Protein AF-0000000083132897 (afdb_homodimer)

Secondary structure (DSSP, 8-state):
-GGGGGGHHHHHHHHHHHHHHHHHTTT-HHHHHHHHHHHHHHHHHHTHHHHHHHHHHHHTS-HHHHHHHHHTHHHIIIIIIIIIHHHHHHHHHSS--HHHHHHHHHH-HHHHHHHHHHHHHHHHHHHHHHHHHHHHHHHT-TT----SSHHHHS-HHHHHHHTSTTHHHHHHHHHHHHHHHHH--HHHHHHHHHHHHHHHHHHHHHHHH-S-TTSHHHHHHHHHHHHHHHHHHHHHHHHHHHHHHHTT-S-HHHHHHHHHHHHHHHHHHHHHHHHTTHHHH-TTHHHHHHHHHHHHHHHHHHHTTS---HHHHHHHHHHHHHHHHHHHHHHHHHH-/-GGGGGGHHHHHHHHHHHHHHHHHTTT-HHHHHHHHHHHHHHHHHHTHHHHHHHHHHHHTS-HHHHHHHHHTHHHIIIIIIIIIHHHHHHHHHSS--HHHHHHHHHH-HHHHHHHHHHHHHHHHHHHHHHHHHHHHHHHT-TT----SSHHHHS-HHHHHHHTSTTHHHHHHHHHHHHHHHHH--HHHHHHHHHHHHHHHHHHHHHHHH-S-TTSHHHHHHHHHHHHHHHHHHHHHHHHHHHHHHHTT-S-HHHHHHHHHHHHHHHHHHHHHHHHTTHHHH-TTHHHHHHHHHHHHHHHHHHHTTS---HHHHHHHHHHHHHHHHHHHHHHHHHH-

Radius of gyration: 29.56 Å; Cα contacts (8 Å, |Δi|>4): 911; chains: 2; bounding box: 57×88×68 Å

Nearest PDB structures (foldseek):
  7z6n-assembly1_B  TM=1.641E-01  e=1.549E-01  Bordetella bronchiseptica
  5xas-assembly1_A  TM=1.429E-01  e=2.697E+00  Klebsiella pneumoniae
  5xat-assembly2_C  TM=1.538E-01  e=3.774E+00  Klebsiella pneumoniae
  7z6n-assembly1_B  TM=1.593E-01  e=1.208E-01  Bordetella bronchiseptica
  5xas-assembly1_A  TM=1.429E-01  e=1.776E+00  Klebsiella pneumoniae

Solvent-accessible surface area (backbone atoms only — not comparable to full-atom values): 33035 Å² total; per-residue (Å²): 118,84,70,49,67,55,41,48,67,32,51,51,46,38,54,54,37,41,52,50,24,33,62,69,27,67,90,43,25,68,59,32,31,52,50,23,52,52,37,16,51,49,30,37,48,56,36,45,41,52,21,54,48,50,19,61,60,47,62,78,44,57,70,69,55,53,51,42,46,56,68,53,38,43,55,39,48,42,48,37,37,60,44,46,44,54,39,50,50,26,24,73,67,39,95,42,49,58,66,54,44,51,46,26,44,74,73,34,31,67,61,31,52,51,44,47,60,70,19,37,43,32,52,22,27,17,28,17,32,33,34,37,46,55,23,35,50,59,71,37,40,74,82,58,82,76,67,84,52,44,79,72,59,61,30,68,65,43,49,54,42,31,68,31,78,55,45,48,55,47,53,50,49,51,52,49,46,52,50,32,65,75,62,65,33,35,61,36,42,47,26,26,49,48,17,44,46,50,52,51,51,52,51,38,51,43,59,70,29,61,47,76,67,78,42,75,64,28,51,51,47,42,40,52,50,52,48,52,50,50,51,52,53,47,31,41,60,41,50,58,48,51,59,52,38,52,77,76,43,62,49,54,66,47,45,48,40,8,40,34,36,10,50,39,43,31,48,29,47,16,50,47,38,40,76,65,42,44,62,78,72,22,73,30,35,61,55,18,26,41,51,30,38,38,50,49,19,51,49,30,56,46,48,60,78,38,91,66,64,62,66,55,56,22,47,54,27,45,47,37,33,50,52,19,44,50,52,26,50,50,50,52,55,71,71,103,118,83,70,49,65,57,42,48,66,32,49,50,46,37,52,54,36,43,54,50,24,32,61,69,27,66,92,43,25,67,59,32,31,51,51,22,53,50,35,16,52,48,30,36,47,56,35,44,41,52,20,53,49,50,19,61,61,47,61,78,42,59,68,69,54,54,51,42,47,55,68,52,37,44,56,40,48,41,49,38,36,60,43,47,45,53,39,51,50,25,24,71,66,40,96,42,49,57,68,54,45,52,45,26,44,76,75,33,34,68,60,30,53,51,44,47,60,70,20,38,44,32,53,21,27,18,28,18,33,33,32,38,46,56,25,36,50,59,70,36,40,72,82,58,83,76,67,84,55,44,77,72,60,60,30,68,66,43,49,55,41,32,68,32,78,55,46,52,54,47,53,50,50,50,52,49,46,52,49,32,66,74,62,63,32,36,62,36,43,48,26,24,50,50,17,44,46,50,52,49,50,52,52,37,52,43,60,70,30,59,48,76,68,79,41,75,65,28,50,50,48,41,40,50,48,51,49,53,50,49,51,52,52,49,29,41,60,39,50,60,47,52,59,53,38,52,78,77,40,60,49,52,67,46,46,48,39,9,40,34,36,10,50,40,42,32,49,30,49,17,49,46,39,40,76,65,42,42,61,78,72,22,71,29,35,63,53,19,26,39,50,29,38,36,50,48,18,51,48,30,57,45,46,60,80,40,91,66,63,61,65,56,58,23,50,53,27,45,47,37,35,50,52,19,44,49,53,26,50,52,50,52,56,72,71,100

InterPro domains:
  IPR007427 Protein of unknown function DUF475 [PF04332] (48-333)

Organism: Piscirickettsia salmonis (NCBI:txid1238)

Sequence (672 aa):
MANLKYFYGSLLVTIAGLIAAFFVGHEHPLTAVYITAVLALLEISLSFDNAVINARVLADMPMFWRKLFIYIGLPIAVFGMRLIFPILLVDMTTQLSFIDVFHLATSDPHAYHEALLQGMPMISAFGGAFLLKVFLGFFFDKEKDVHWVPFLEANRAIKAASNLPGVSLLLSLLAGMLLIYYTKDWHVAFAYLSGIILHELLSVMGLLFNQPASSGQTLVRNGLISFIYLEFLDASFSFDGVIGAFAISTNIFIIMIGLGIGAMFVRSLTIFLVEKKTLSSFPYLEHGAHYAIGFLACVMFIKMFHHVPEAITGTVGIGLIIIACLHSYIERRIKSMANLKYFYGSLLVTIAGLIAAFFVGHEHPLTAVYITAVLALLEISLSFDNAVINARVLADMPMFWRKLFIYIGLPIAVFGMRLIFPILLVDMTTQLSFIDVFHLATSDPHAYHEALLQGMPMISAFGGAFLLKVFLGFFFDKEKDVHWVPFLEANRAIKAASNLPGVSLLLSLLAGMLLIYYTKDWHVAFAYLSGIILHELLSVMGLLFNQPASSGQTLVRNGLISFIYLEFLDASFSFDGVIGAFAISTNIFIIMIGLGIGAMFVRSLTIFLVEKKTLSSFPYLEHGAHYAIGFLACVMFIKMFHHVPEAITGTVGIGLIIIACLHSYIERRIKS

Structure (mmCIF, N/CA/C/O backbone):
data_AF-0000000083132897-model_v1
#
loop_
_entity.id
_entity.type
_entity.pdbx_description
1 polymer 'Integral membrane protein, YkoY family'
#
loop_
_atom_site.group_PDB
_atom_site.id
_atom_site.type_symbol
_atom_site.label_atom_id
_atom_site.label_alt_id
_atom_site.label_comp_id
_atom_site.label_asym_id
_atom_site.label_entity_id
_atom_site.label_seq_id
_atom_site.pdbx_PDB_ins_code
_atom_site.Cartn_x
_atom_site.Cartn_y
_atom_site.Cartn_z
_atom_site.occupancy
_atom_site.B_iso_or_equiv
_atom_site.auth_seq_id
_atom_site.auth_comp_id
_atom_site.auth_asym_id
_atom_site.auth_atom_id
_atom_site.pdbx_PDB_model_num
ATOM 1 N N . MET A 1 1 ? 16.406 -38.844 -26 1 49.12 1 MET A N 1
ATOM 2 C CA . MET A 1 1 ? 16.172 -39.812 -24.938 1 49.12 1 MET A CA 1
ATOM 3 C C . MET A 1 1 ? 16.719 -39.312 -23.609 1 49.12 1 MET A C 1
ATOM 5 O O . MET A 1 1 ? 16.109 -39.531 -22.562 1 49.12 1 MET A O 1
ATOM 9 N N . ALA A 1 2 ? 17.844 -38.469 -23.688 1 59.19 2 ALA A N 1
ATOM 10 C CA . ALA A 1 2 ? 18.562 -38 -22.5 1 59.19 2 ALA A CA 1
ATOM 11 C C . ALA A 1 2 ? 17.75 -36.969 -21.719 1 59.19 2 ALA A C 1
ATOM 13 O O . ALA A 1 2 ? 17.766 -36.969 -20.484 1 59.19 2 ALA A O 1
ATOM 14 N N . ASN A 1 3 ? 16.797 -36.438 -22.422 1 70.81 3 ASN A N 1
ATOM 15 C CA . ASN A 1 3 ? 16.016 -35.375 -21.75 1 70.81 3 ASN A CA 1
ATOM 16 C C . ASN A 1 3 ? 14.766 -35.969 -21.078 1 70.81 3 ASN A C 1
ATOM 18 O O . ASN A 1 3 ? 14.164 -35.312 -20.234 1 70.81 3 ASN A O 1
ATOM 22 N N . LEU A 1 4 ? 14.508 -37.125 -21.328 1 74.94 4 LEU A N 1
ATOM 23 C CA . LEU A 1 4 ? 13.305 -37.75 -20.797 1 74.94 4 LEU A CA 1
ATOM 24 C C . LEU A 1 4 ? 13.461 -38.062 -19.312 1 74.94 4 LEU A C 1
ATOM 26 O O . LEU A 1 4 ? 12.469 -38.25 -18.609 1 74.94 4 LEU A O 1
ATOM 30 N N . LYS A 1 5 ? 14.562 -38.156 -18.938 1 76.62 5 LYS A N 1
ATOM 31 C CA . LYS A 1 5 ? 14.836 -38.469 -17.547 1 76.62 5 LYS A CA 1
ATOM 32 C C . LYS A 1 5 ? 14.203 -37.469 -16.594 1 76.62 5 LYS A C 1
ATOM 34 O O . LYS A 1 5 ? 13.797 -37.812 -15.492 1 76.62 5 LYS A O 1
ATOM 39 N N . TYR A 1 6 ? 14.102 -36.312 -17.156 1 79.44 6 TYR A N 1
ATOM 40 C CA . TYR A 1 6 ? 13.555 -35.219 -16.328 1 79.44 6 TYR A CA 1
ATOM 41 C C . TYR A 1 6 ? 12.047 -35.375 -16.172 1 79.44 6 TYR A C 1
ATOM 43 O O . TYR A 1 6 ? 11.453 -34.781 -15.266 1 79.44 6 TYR A O 1
ATOM 51 N N . PHE A 1 7 ? 11.438 -36.25 -16.938 1 87.5 7 PHE A N 1
ATOM 52 C CA . PHE A 1 7 ? 9.977 -36.312 -16.969 1 87.5 7 PHE A CA 1
ATOM 53 C C . PHE A 1 7 ? 9.484 -37.656 -16.484 1 87.5 7 PHE A C 1
ATOM 55 O O . PHE A 1 7 ? 8.289 -37.969 -16.562 1 87.5 7 PHE A O 1
ATOM 62 N N . TYR A 1 8 ? 10.367 -38.469 -15.984 1 86.81 8 TYR A N 1
ATOM 63 C CA . TYR A 1 8 ? 9.977 -39.781 -15.469 1 86.81 8 TYR A CA 1
ATOM 64 C C . TYR A 1 8 ? 9 -39.625 -14.305 1 86.81 8 TYR A C 1
ATOM 66 O O . TYR A 1 8 ? 8 -40.344 -14.234 1 86.81 8 TYR A O 1
ATOM 74 N N . GLY A 1 9 ? 9.305 -38.75 -13.398 1 84.69 9 GLY A N 1
ATOM 75 C CA . GLY A 1 9 ? 8.391 -38.5 -12.297 1 84.69 9 GLY A CA 1
ATOM 76 C C . GLY A 1 9 ? 7.02 -38.031 -12.75 1 84.69 9 GLY A C 1
ATOM 77 O O . GLY A 1 9 ? 6 -38.469 -12.211 1 84.69 9 GLY A O 1
ATOM 78 N N . SER A 1 10 ? 7.023 -37.219 -13.719 1 89.75 10 SER A N 1
ATOM 79 C CA . SER A 1 10 ? 5.766 -36.688 -14.25 1 89.75 10 SER A CA 1
ATOM 80 C C . SER A 1 10 ? 4.949 -37.812 -14.906 1 89.75 10 SER A C 1
ATOM 82 O O . SER A 1 10 ? 3.725 -37.844 -14.781 1 89.75 10 SER A O 1
ATOM 84 N N . LEU A 1 11 ? 5.648 -38.688 -15.578 1 91.69 11 LEU A N 1
ATOM 85 C CA . LEU A 1 11 ? 4.961 -39.781 -16.234 1 91.69 11 LEU A CA 1
ATOM 86 C C . LEU A 1 11 ? 4.375 -40.75 -15.195 1 91.69 11 LEU A C 1
ATOM 88 O O . LEU A 1 11 ? 3.264 -41.25 -15.367 1 91.69 11 LEU A O 1
ATOM 92 N N . LEU A 1 12 ? 5.105 -40.969 -14.18 1 90.81 12 LEU A N 1
ATOM 93 C CA . LEU A 1 12 ? 4.625 -41.812 -13.109 1 90.81 12 LEU A CA 1
ATOM 94 C C . LEU A 1 12 ? 3.385 -41.219 -12.445 1 90.81 12 LEU A C 1
ATOM 96 O O . LEU A 1 12 ? 2.412 -41.938 -12.188 1 90.81 12 LEU A O 1
ATOM 100 N N . VAL A 1 13 ? 3.438 -39.969 -12.172 1 90.12 13 VAL A N 1
ATOM 101 C CA . VAL A 1 13 ? 2.309 -39.281 -11.555 1 90.12 13 VAL A CA 1
ATOM 102 C C . VAL A 1 13 ? 1.113 -39.281 -12.5 1 90.12 13 VAL A C 1
ATOM 104 O O . VAL A 1 13 ? -0.035 -39.375 -12.062 1 90.12 13 VAL A O 1
ATOM 107 N N . THR A 1 14 ? 1.396 -39.156 -13.758 1 92.88 14 THR A N 1
ATOM 108 C CA . THR A 1 14 ? 0.329 -39.188 -14.75 1 92.88 14 THR A CA 1
ATOM 109 C C . THR A 1 14 ? -0.367 -40.562 -14.742 1 92.88 14 THR A C 1
ATOM 111 O O . THR A 1 14 ? -1.597 -40.625 -14.703 1 92.88 14 THR A O 1
ATOM 114 N N . ILE A 1 15 ? 0.432 -41.625 -14.766 1 94.38 15 ILE A N 1
ATOM 115 C CA . ILE A 1 15 ? -0.126 -42.969 -14.773 1 94.38 15 ILE A CA 1
ATOM 116 C C . ILE A 1 15 ? -0.929 -43.188 -13.5 1 94.38 15 ILE A C 1
ATOM 118 O O . ILE A 1 15 ? -2.068 -43.656 -13.555 1 94.38 15 ILE A O 1
ATOM 122 N N . ALA A 1 16 ? -0.389 -42.906 -12.383 1 94.19 16 ALA A N 1
ATOM 123 C CA . ALA A 1 16 ? -1.08 -43.062 -11.102 1 94.19 16 ALA A CA 1
ATOM 124 C C . ALA A 1 16 ? -2.354 -42.219 -11.062 1 94.19 16 ALA A C 1
ATOM 126 O O . ALA A 1 16 ? -3.387 -42.688 -10.562 1 94.19 16 ALA A O 1
ATOM 127 N N . GLY A 1 17 ? -2.24 -41 -11.539 1 94.62 17 GLY A N 1
ATOM 128 C CA . GLY A 1 17 ? -3.387 -40.125 -11.547 1 94.62 17 GLY A CA 1
ATOM 129 C C . GLY A 1 17 ? -4.512 -40.594 -12.445 1 94.62 17 GLY A C 1
ATOM 130 O O . GLY A 1 17 ? -5.684 -40.531 -12.07 1 94.62 17 GLY A O 1
ATOM 131 N N . LEU A 1 18 ? -4.172 -41.094 -13.609 1 94.62 18 LEU A N 1
ATOM 132 C CA . LEU A 1 18 ? -5.188 -41.562 -14.531 1 94.62 18 LEU A CA 1
ATOM 133 C C . LEU A 1 18 ? -5.863 -42.812 -13.984 1 94.62 18 LEU A C 1
ATOM 135 O O . LEU A 1 18 ? -7.066 -43.031 -14.18 1 94.62 18 LEU A O 1
ATOM 139 N N . ILE A 1 19 ? -5.078 -43.656 -13.32 1 94.94 19 ILE A N 1
ATOM 140 C CA . ILE A 1 19 ? -5.652 -44.812 -12.664 1 94.94 19 ILE A CA 1
ATOM 141 C C . ILE A 1 19 ? -6.609 -44.375 -11.562 1 94.94 19 ILE A C 1
ATOM 143 O O . ILE A 1 19 ? -7.711 -44.906 -11.438 1 94.94 19 ILE A O 1
ATOM 147 N N . ALA A 1 20 ? -6.219 -43.469 -10.789 1 94.56 20 ALA A N 1
ATOM 148 C CA . ALA A 1 20 ? -7.074 -42.938 -9.734 1 94.56 20 ALA A CA 1
ATOM 149 C C . ALA A 1 20 ? -8.352 -42.344 -10.312 1 94.56 20 ALA A C 1
ATOM 151 O O . ALA A 1 20 ? -9.438 -42.5 -9.75 1 94.56 20 ALA A O 1
ATOM 152 N N . ALA A 1 21 ? -8.188 -41.594 -11.406 1 94.38 21 ALA A N 1
ATOM 153 C CA . ALA A 1 21 ? -9.344 -40.969 -12.062 1 94.38 21 ALA A CA 1
ATOM 154 C C . ALA A 1 21 ? -10.328 -42.031 -12.539 1 94.38 21 ALA A C 1
ATOM 156 O O . ALA A 1 21 ? -11.547 -41.812 -12.484 1 94.38 21 ALA A O 1
ATOM 157 N N . PHE A 1 22 ? -9.758 -43.125 -13.016 1 93.75 22 PHE A N 1
ATOM 158 C CA . PHE A 1 22 ? -10.586 -44.25 -13.469 1 93.75 22 PHE A CA 1
ATOM 159 C C . PHE A 1 22 ? -11.469 -44.75 -12.336 1 93.75 22 PHE A C 1
ATOM 161 O O . PHE A 1 22 ? -12.648 -45.031 -12.547 1 93.75 22 PHE A O 1
ATOM 168 N N . PHE A 1 23 ? -11.016 -44.781 -11.141 1 93.25 23 PHE A N 1
ATOM 169 C CA . PHE A 1 23 ? -11.758 -45.281 -10 1 93.25 23 PHE A CA 1
ATOM 170 C C . PHE A 1 23 ? -12.688 -44.219 -9.43 1 93.25 23 PHE A C 1
ATOM 172 O O . PHE A 1 23 ? -13.781 -44.531 -8.945 1 93.25 23 PHE A O 1
ATOM 179 N N . VAL A 1 24 ? -12.328 -43 -9.508 1 89.94 24 VAL A N 1
ATOM 180 C CA . VAL A 1 24 ? -13.141 -41.906 -8.992 1 89.94 24 VAL A CA 1
ATOM 181 C C . VAL A 1 24 ? -14.367 -41.688 -9.883 1 89.94 24 VAL A C 1
ATOM 183 O O . VAL A 1 24 ? -15.43 -41.312 -9.398 1 89.94 24 VAL A O 1
ATOM 186 N N . GLY A 1 25 ? -14.188 -41.906 -11.172 1 88.19 25 GLY A N 1
ATOM 187 C CA . GLY A 1 25 ? -15.273 -41.719 -12.117 1 88.19 25 GLY A CA 1
ATOM 188 C C . GLY A 1 25 ? -16.391 -42.719 -11.969 1 88.19 25 GLY A C 1
ATOM 189 O O . GLY A 1 25 ? -17.453 -42.562 -12.578 1 88.19 25 GLY A O 1
ATOM 190 N N . HIS A 1 26 ? -16.391 -43.625 -11.07 1 82.56 26 HIS A N 1
ATOM 191 C CA . HIS A 1 26 ? -17.344 -44.688 -10.727 1 82.56 26 HIS A CA 1
ATOM 192 C C . HIS A 1 26 ? -18.203 -45.062 -11.93 1 82.56 26 HIS A C 1
ATOM 194 O O . HIS A 1 26 ? -18 -46.094 -12.547 1 82.56 26 HIS A O 1
ATOM 200 N N . GLU A 1 27 ? -19.219 -44.219 -12.32 1 82.19 27 GLU A N 1
ATOM 201 C CA . GLU A 1 27 ? -20.219 -44.531 -13.352 1 82.19 27 GLU A CA 1
ATOM 202 C C . GLU A 1 27 ? -19.625 -44.344 -14.742 1 82.19 27 GLU A C 1
ATOM 204 O O . GLU A 1 27 ? -19.984 -45.062 -15.672 1 82.19 27 GLU A O 1
ATOM 209 N N . HIS A 1 28 ? -18.734 -43.469 -14.906 1 90.19 28 HIS A N 1
ATOM 210 C CA . HIS A 1 28 ? -18.141 -43.156 -16.203 1 90.19 28 HIS A CA 1
ATOM 211 C C . HIS A 1 28 ? -16.625 -43.062 -16.109 1 90.19 28 HIS A C 1
ATOM 213 O O . HIS A 1 28 ? -16.062 -41.969 -16.312 1 90.19 28 HIS A O 1
ATOM 219 N N . PRO A 1 29 ? -15.898 -44.188 -15.914 1 91.06 29 PRO A N 1
ATOM 220 C CA . PRO A 1 29 ? -14.453 -44.156 -15.648 1 91.06 29 PRO A CA 1
ATOM 221 C C . PRO A 1 29 ? -13.648 -43.625 -16.844 1 91.06 29 PRO A C 1
ATOM 223 O O . PRO A 1 29 ? -12.695 -42.875 -16.656 1 91.06 29 PRO A O 1
ATOM 226 N N . LEU A 1 30 ? -14.031 -44.031 -18.047 1 92.31 30 LEU A N 1
ATOM 227 C CA . LEU A 1 30 ? -13.281 -43.625 -19.219 1 92.31 30 LEU A CA 1
ATOM 228 C C . LEU A 1 30 ? -13.438 -42.125 -19.453 1 92.31 30 LEU A C 1
ATOM 230 O O . LEU A 1 30 ? -12.5 -41.438 -19.891 1 92.31 30 LEU A O 1
ATOM 234 N N . THR A 1 31 ? -14.656 -41.656 -19.234 1 91.31 31 THR A N 1
ATOM 235 C CA . THR A 1 31 ? -14.891 -40.219 -19.344 1 91.31 31 THR A CA 1
ATOM 236 C C . THR A 1 31 ? -14.062 -39.469 -18.328 1 91.31 31 THR A C 1
ATOM 238 O O . THR A 1 31 ? -13.508 -38.406 -18.641 1 91.31 31 THR A O 1
ATOM 241 N N . ALA A 1 32 ? -14.008 -39.969 -17.125 1 92.94 32 ALA A N 1
ATOM 242 C CA . ALA A 1 32 ? -13.211 -39.312 -16.078 1 92.94 32 ALA A CA 1
ATOM 243 C C . ALA A 1 32 ? -11.742 -39.25 -16.453 1 92.94 32 ALA A C 1
ATOM 245 O O . ALA A 1 32 ? -11.07 -38.25 -16.219 1 92.94 32 ALA A O 1
ATOM 246 N N . VAL A 1 33 ? -11.289 -40.312 -17.062 1 94.5 33 VAL A N 1
ATOM 247 C CA . VAL A 1 33 ? -9.898 -40.375 -17.5 1 94.5 33 VAL A CA 1
ATOM 248 C C . VAL A 1 33 ? -9.648 -39.344 -18.578 1 94.5 33 VAL A C 1
ATOM 250 O O . VAL A 1 33 ? -8.633 -38.656 -18.562 1 94.5 33 VAL A O 1
ATOM 253 N N . TYR A 1 34 ? -10.555 -39.312 -19.5 1 93.06 34 TYR A N 1
ATOM 254 C CA . TYR A 1 34 ? -10.445 -38.344 -20.578 1 93.06 34 TYR A CA 1
ATOM 255 C C . TYR A 1 34 ? -10.438 -36.906 -20.031 1 93.06 34 TYR A C 1
ATOM 257 O O . TYR A 1 34 ? -9.594 -36.094 -20.406 1 93.06 34 TYR A O 1
ATOM 265 N N . ILE A 1 35 ? -11.352 -36.562 -19.172 1 91.94 35 ILE A N 1
ATOM 266 C CA . ILE A 1 35 ? -11.469 -35.25 -18.594 1 91.94 35 ILE A CA 1
ATOM 267 C C . ILE A 1 35 ? -10.195 -34.906 -17.812 1 91.94 35 ILE A C 1
ATOM 269 O O . ILE A 1 35 ? -9.695 -33.781 -17.891 1 91.94 35 ILE A O 1
ATOM 273 N N . THR A 1 36 ? -9.719 -35.812 -17.094 1 94.06 36 THR A N 1
ATOM 274 C CA . THR A 1 36 ? -8.484 -35.625 -16.328 1 94.06 36 THR A CA 1
ATOM 275 C C . THR A 1 36 ? -7.328 -35.281 -17.25 1 94.06 36 THR A C 1
ATOM 277 O O . THR A 1 36 ? -6.535 -34.406 -16.953 1 94.06 36 THR A O 1
ATOM 280 N N . ALA A 1 37 ? -7.227 -36 -18.344 1 93.19 37 ALA A N 1
ATOM 281 C CA . ALA A 1 37 ? -6.176 -35.719 -19.312 1 93.19 37 ALA A CA 1
ATOM 282 C C . ALA A 1 37 ? -6.312 -34.312 -19.875 1 93.19 37 ALA A C 1
ATOM 284 O O . ALA A 1 37 ? -5.312 -33.594 -20.062 1 93.19 37 ALA A O 1
ATOM 285 N N . VAL A 1 38 ? -7.496 -33.969 -20.125 1 91.25 38 VAL A N 1
ATOM 286 C CA . VAL A 1 38 ? -7.766 -32.625 -20.656 1 91.25 38 VAL A CA 1
ATOM 287 C C . VAL A 1 38 ? -7.363 -31.562 -19.625 1 91.25 38 VAL A C 1
ATOM 289 O O . VAL A 1 38 ? -6.75 -30.547 -19.969 1 91.25 38 VAL A O 1
ATOM 292 N N . LEU A 1 39 ? -7.691 -31.797 -18.422 1 91.56 39 LEU A N 1
ATOM 293 C CA . LEU A 1 39 ? -7.367 -30.875 -17.344 1 91.56 39 LEU A CA 1
ATOM 294 C C . LEU A 1 39 ? -5.859 -30.75 -17.172 1 91.56 39 LEU A C 1
ATOM 296 O O . LEU A 1 39 ? -5.344 -29.672 -16.906 1 91.56 39 LEU A O 1
ATOM 300 N N . ALA A 1 40 ? -5.18 -31.828 -17.297 1 93.06 40 ALA A N 1
ATOM 301 C CA . ALA A 1 40 ? -3.721 -31.812 -17.203 1 93.06 40 ALA A CA 1
ATOM 302 C C . ALA A 1 40 ? -3.113 -30.953 -18.312 1 93.06 40 ALA A C 1
ATOM 304 O O . ALA A 1 40 ? -2.225 -30.141 -18.047 1 93.06 40 ALA A O 1
ATOM 305 N N . LEU A 1 41 ? -3.621 -31.125 -19.453 1 90.25 41 LEU A N 1
ATOM 306 C CA . LEU A 1 41 ? -3.137 -30.344 -20.594 1 90.25 41 LEU A CA 1
ATOM 307 C C . LEU A 1 41 ? -3.451 -28.859 -20.422 1 90.25 41 LEU A C 1
ATOM 309 O O . LEU A 1 41 ? -2.643 -28 -20.766 1 90.25 41 LEU A O 1
ATOM 313 N N . LEU A 1 42 ? -4.578 -28.641 -19.922 1 86.94 42 LEU A N 1
ATOM 314 C CA . LEU A 1 42 ? -4.973 -27.266 -19.641 1 86.94 42 LEU A CA 1
ATOM 315 C C . LEU A 1 42 ? -4 -26.609 -18.656 1 86.94 42 LEU A C 1
ATOM 317 O O . LEU A 1 42 ? -3.541 -25.5 -18.891 1 86.94 42 LEU A O 1
ATOM 321 N N . GLU A 1 43 ? -3.695 -27.297 -17.641 1 89.25 43 GLU A N 1
ATOM 322 C CA . GLU A 1 43 ? -2.787 -26.781 -16.609 1 89.25 43 GLU A CA 1
ATOM 323 C C . GLU A 1 43 ? -1.396 -26.531 -17.188 1 89.25 43 GLU A C 1
ATOM 325 O O . GLU A 1 43 ? -0.763 -25.516 -16.875 1 89.25 43 GLU A O 1
ATOM 330 N N . ILE A 1 44 ? -0.94 -27.469 -17.938 1 88.12 44 ILE A N 1
ATOM 331 C CA . ILE A 1 44 ? 0.375 -27.328 -18.562 1 88.12 44 ILE A CA 1
ATOM 332 C C . ILE A 1 44 ? 0.398 -26.094 -19.453 1 88.12 44 ILE A C 1
ATOM 334 O O . ILE A 1 44 ? 1.362 -25.328 -19.422 1 88.12 44 ILE A O 1
ATOM 338 N N . SER A 1 45 ? -0.637 -25.922 -20.141 1 83.94 45 SER A N 1
ATOM 339 C CA . SER A 1 45 ? -0.728 -24.797 -21.062 1 83.94 45 SER A CA 1
ATOM 340 C C . SER A 1 45 ? -0.798 -23.484 -20.312 1 83.94 45 SER A C 1
ATOM 342 O O . SER A 1 45 ? -0.124 -22.516 -20.688 1 83.94 45 SER A O 1
ATOM 344 N N . LEU A 1 46 ? -1.534 -23.453 -19.266 1 81.94 46 LEU A N 1
ATOM 345 C CA . LEU A 1 46 ? -1.771 -22.203 -18.516 1 81.94 46 LEU A CA 1
ATOM 346 C C . LEU A 1 46 ? -0.581 -21.875 -17.625 1 81.94 46 LEU A C 1
ATOM 348 O O . LEU A 1 46 ? -0.359 -20.703 -17.297 1 81.94 46 LEU A O 1
ATOM 352 N N . SER A 1 47 ? 0.158 -22.859 -17.266 1 86.5 47 SER A N 1
ATOM 353 C CA . SER A 1 47 ? 1.215 -22.641 -16.297 1 86.5 47 SER A CA 1
ATOM 354 C C . SER A 1 47 ? 2.594 -22.703 -16.938 1 86.5 47 SER A C 1
ATOM 356 O O . SER A 1 47 ? 3.6 -22.891 -16.25 1 86.5 47 SER A O 1
ATOM 358 N N . PHE A 1 48 ? 2.646 -22.625 -18.219 1 82.75 48 PHE A N 1
ATOM 359 C CA . PHE A 1 48 ? 3.932 -22.672 -18.906 1 82.75 48 PHE A CA 1
ATOM 360 C C . PHE A 1 48 ? 4.812 -21.5 -18.5 1 82.75 48 PHE A C 1
ATOM 362 O O . PHE A 1 48 ? 6.008 -21.672 -18.25 1 82.75 48 PHE A O 1
ATOM 369 N N . ASP A 1 49 ? 4.203 -20.391 -18.453 1 82.88 49 ASP A N 1
ATOM 370 C CA . ASP A 1 49 ? 4.93 -19.172 -18.078 1 82.88 49 ASP A CA 1
ATOM 371 C C . ASP A 1 49 ? 5.414 -19.266 -16.625 1 82.88 49 ASP A C 1
ATOM 373 O O . ASP A 1 49 ? 6.488 -18.766 -16.297 1 82.88 49 ASP A O 1
ATOM 377 N N . ASN A 1 50 ? 4.664 -19.984 -15.867 1 87.25 50 ASN A N 1
ATOM 378 C CA . ASN A 1 50 ? 5.074 -20.219 -14.484 1 87.25 50 ASN A CA 1
ATOM 379 C C . ASN A 1 50 ? 6.379 -21.016 -14.414 1 87.25 50 ASN A C 1
ATOM 381 O O . ASN A 1 50 ? 7.223 -20.75 -13.555 1 87.25 50 ASN A O 1
ATOM 385 N N . ALA A 1 51 ? 6.504 -21.875 -15.305 1 87 51 ALA A N 1
ATOM 386 C CA . ALA A 1 51 ? 7.695 -22.719 -15.32 1 87 51 ALA A CA 1
ATOM 387 C C . ALA A 1 51 ? 8.953 -21.891 -15.562 1 87 51 ALA A C 1
ATOM 389 O O . ALA A 1 51 ? 9.984 -22.109 -14.93 1 87 51 ALA A O 1
ATOM 390 N N . VAL A 1 52 ? 8.828 -20.984 -16.375 1 86.06 52 VAL A N 1
ATOM 391 C CA . VAL A 1 52 ? 9.977 -20.172 -16.75 1 86.06 52 VAL A CA 1
ATOM 392 C C . VAL A 1 52 ? 10.367 -19.266 -15.594 1 86.06 52 VAL A C 1
ATOM 394 O O . VAL A 1 52 ? 11.547 -19.156 -15.25 1 86.06 52 VAL A O 1
ATOM 397 N N . ILE A 1 53 ? 9.43 -18.734 -15.016 1 86.12 53 ILE A N 1
ATOM 398 C CA . ILE A 1 53 ? 9.695 -17.828 -13.898 1 86.12 53 ILE A CA 1
ATOM 399 C C . ILE A 1 53 ? 10.234 -18.625 -12.711 1 86.12 53 ILE A C 1
ATOM 401 O O . ILE A 1 53 ? 11.156 -18.172 -12.031 1 86.12 53 ILE A O 1
ATOM 405 N N . ASN A 1 54 ? 9.586 -19.719 -12.477 1 88.81 54 ASN A N 1
ATOM 406 C CA . ASN A 1 54 ? 10.094 -20.594 -11.414 1 88.81 54 ASN A CA 1
ATOM 407 C C . ASN A 1 54 ? 11.555 -20.969 -11.656 1 88.81 54 ASN A C 1
ATOM 409 O O . ASN A 1 54 ? 12.352 -21 -10.719 1 88.81 54 ASN A O 1
ATOM 413 N N . ALA A 1 55 ? 11.859 -21.203 -12.859 1 88.5 55 ALA A N 1
ATOM 414 C CA . ALA A 1 55 ? 13.219 -21.594 -13.211 1 88.5 55 ALA A CA 1
ATOM 415 C C . ALA A 1 55 ? 14.211 -20.484 -12.906 1 88.5 55 ALA A C 1
ATOM 417 O O . ALA A 1 55 ? 15.312 -20.75 -12.422 1 88.5 55 ALA A O 1
ATOM 418 N N . ARG A 1 56 ? 13.82 -19.359 -13.156 1 85.75 56 ARG A N 1
ATOM 419 C CA . ARG A 1 56 ? 14.688 -18.219 -12.898 1 85.75 56 ARG A CA 1
ATOM 420 C C . ARG A 1 56 ? 15 -18.094 -11.414 1 85.75 56 ARG A C 1
ATOM 422 O O . ARG A 1 56 ? 16.141 -17.859 -11.031 1 85.75 56 ARG A O 1
ATOM 429 N N . VAL A 1 57 ? 14.008 -18.25 -10.641 1 85.06 57 VAL A N 1
ATOM 430 C CA . VAL A 1 57 ? 14.18 -18.125 -9.195 1 85.06 57 VAL A CA 1
ATOM 431 C C . VAL A 1 57 ? 14.984 -19.312 -8.672 1 85.06 57 VAL A C 1
ATOM 433 O O . VAL A 1 57 ? 15.883 -19.141 -7.852 1 85.06 57 VAL A O 1
ATOM 436 N N . LEU A 1 58 ? 14.781 -20.453 -9.234 1 87 58 LEU A N 1
ATOM 437 C CA . LEU A 1 58 ? 15.414 -21.688 -8.773 1 87 58 LEU A CA 1
ATOM 438 C C . LEU A 1 58 ? 16.875 -21.719 -9.188 1 87 58 LEU A C 1
ATOM 440 O O . LEU A 1 58 ? 17.688 -22.375 -8.531 1 87 58 LEU A O 1
ATOM 444 N N . ALA A 1 59 ? 17.188 -21.062 -10.219 1 85.56 59 ALA A N 1
ATOM 445 C CA . ALA A 1 59 ? 18.531 -21.094 -10.75 1 85.56 59 ALA A CA 1
ATOM 446 C C . ALA A 1 59 ? 19.547 -20.578 -9.727 1 85.56 59 ALA A C 1
ATOM 448 O O . ALA A 1 59 ? 20.703 -21.031 -9.703 1 85.56 59 ALA A O 1
ATOM 449 N N . ASP A 1 60 ? 19.094 -19.75 -8.805 1 79.88 60 ASP A N 1
ATOM 450 C CA . ASP A 1 60 ? 19.984 -19.141 -7.828 1 79.88 60 ASP A CA 1
ATOM 451 C C . ASP A 1 60 ? 19.922 -19.875 -6.492 1 79.88 60 ASP A C 1
ATOM 453 O O . ASP A 1 60 ? 20.594 -19.484 -5.535 1 79.88 60 ASP A O 1
ATOM 457 N N . MET A 1 61 ? 19.219 -20.969 -6.516 1 84.44 61 MET A N 1
ATOM 458 C CA . MET A 1 61 ? 19.031 -21.672 -5.25 1 84.44 61 MET A CA 1
ATOM 459 C C . MET A 1 61 ? 19.938 -22.906 -5.188 1 84.44 61 MET A C 1
ATOM 461 O O . MET A 1 61 ? 20.219 -23.516 -6.215 1 84.44 61 MET A O 1
ATOM 465 N N . PRO A 1 62 ? 20.391 -23.188 -3.941 1 84.62 62 PRO A N 1
ATOM 466 C CA . PRO A 1 62 ? 21.141 -24.422 -3.789 1 84.62 62 PRO A CA 1
ATOM 467 C C . PRO A 1 62 ? 20.328 -25.672 -4.137 1 84.62 62 PRO A C 1
ATOM 469 O O . PRO A 1 62 ? 19.094 -25.609 -4.152 1 84.62 62 PRO A O 1
ATOM 472 N N . MET A 1 63 ? 21 -26.766 -4.391 1 82.94 63 MET A N 1
ATOM 473 C CA . MET A 1 63 ? 20.406 -28 -4.879 1 82.94 63 MET A CA 1
ATOM 474 C C . MET A 1 63 ? 19.391 -28.547 -3.889 1 82.94 63 MET A C 1
ATOM 476 O O . MET A 1 63 ? 18.375 -29.125 -4.289 1 82.94 63 MET A O 1
ATOM 480 N N . PHE A 1 64 ? 19.625 -28.328 -2.66 1 85.44 64 PHE A N 1
ATOM 481 C CA . PHE A 1 64 ? 18.688 -28.797 -1.638 1 85.44 64 PHE A CA 1
ATOM 482 C C . PHE A 1 64 ? 17.312 -28.188 -1.851 1 85.44 64 PHE A C 1
ATOM 484 O O . PHE A 1 64 ? 16.297 -28.906 -1.816 1 85.44 64 PHE A O 1
ATOM 491 N N . TRP A 1 65 ? 17.281 -26.953 -2.096 1 85.25 65 TRP A N 1
ATOM 492 C CA . TRP A 1 65 ? 16.016 -26.266 -2.248 1 85.25 65 TRP A CA 1
ATOM 493 C C . TRP A 1 65 ? 15.352 -26.609 -3.576 1 85.25 65 TRP A C 1
ATOM 495 O O . TRP A 1 65 ? 14.125 -26.609 -3.688 1 85.25 65 TRP A O 1
ATOM 505 N N . ARG A 1 66 ? 16.109 -26.969 -4.516 1 84.38 66 ARG A N 1
ATOM 506 C CA . ARG A 1 66 ? 15.57 -27.406 -5.801 1 84.38 66 ARG A CA 1
ATOM 507 C C . ARG A 1 66 ? 14.828 -28.734 -5.668 1 84.38 66 ARG A C 1
ATOM 509 O O . ARG A 1 66 ? 13.742 -28.906 -6.219 1 84.38 66 ARG A O 1
ATOM 516 N N . LYS A 1 67 ? 15.453 -29.531 -4.914 1 83.69 67 LYS A N 1
ATOM 517 C CA . LYS A 1 67 ? 14.805 -30.812 -4.648 1 83.69 67 LYS A CA 1
ATOM 518 C C . LYS A 1 67 ? 13.531 -30.625 -3.832 1 83.69 67 LYS A C 1
ATOM 520 O O . LYS A 1 67 ? 12.523 -31.281 -4.094 1 83.69 67 LYS A O 1
ATOM 525 N N . LEU A 1 68 ? 13.633 -29.797 -2.91 1 85.56 68 LEU A N 1
ATOM 526 C CA . LEU A 1 68 ? 12.469 -29.531 -2.07 1 85.56 68 LEU A CA 1
ATOM 527 C C . LEU A 1 68 ? 11.328 -28.953 -2.895 1 85.56 68 LEU A C 1
ATOM 529 O O . LEU A 1 68 ? 10.156 -29.219 -2.615 1 85.56 68 LEU A O 1
ATOM 533 N N . PHE A 1 69 ? 11.75 -28.188 -3.793 1 83.81 69 PHE A N 1
ATOM 534 C CA . PHE A 1 69 ? 10.758 -27.578 -4.68 1 83.81 69 PHE A CA 1
ATOM 535 C C . PHE A 1 69 ? 9.961 -28.656 -5.402 1 83.81 69 PHE A C 1
ATOM 537 O O . PHE A 1 69 ? 8.75 -28.516 -5.59 1 83.81 69 PHE A O 1
ATOM 544 N N . ILE A 1 70 ? 10.617 -29.688 -5.723 1 78.12 70 ILE A N 1
ATOM 545 C CA . ILE A 1 70 ? 9.938 -30.75 -6.461 1 78.12 70 ILE A CA 1
ATOM 546 C C . ILE A 1 70 ? 9.125 -31.609 -5.492 1 78.12 70 ILE A C 1
ATOM 548 O O . ILE A 1 70 ? 7.926 -31.797 -5.68 1 78.12 70 ILE A O 1
ATOM 552 N N . TYR A 1 71 ? 9.664 -32 -4.457 1 82.69 71 TYR A N 1
ATOM 553 C CA . TYR A 1 71 ? 9.07 -33.031 -3.611 1 82.69 71 TYR A CA 1
ATOM 554 C C . TYR A 1 71 ? 8.039 -32.438 -2.662 1 82.69 71 TYR A C 1
ATOM 556 O O . TYR A 1 71 ? 6.977 -33.031 -2.443 1 82.69 71 TYR A O 1
ATOM 564 N N . ILE A 1 72 ? 8.344 -31.344 -2.148 1 86.38 72 ILE A N 1
ATOM 565 C CA . ILE A 1 72 ? 7.43 -30.734 -1.192 1 86.38 72 ILE A CA 1
ATOM 566 C C . ILE A 1 72 ? 6.562 -29.688 -1.9 1 86.38 72 ILE A C 1
ATOM 568 O O . ILE A 1 72 ? 5.406 -29.484 -1.53 1 86.38 72 ILE A O 1
ATOM 572 N N . GLY A 1 73 ? 7.18 -29.094 -2.857 1 85.25 73 GLY A N 1
ATOM 573 C CA . GLY A 1 73 ? 6.457 -28.078 -3.592 1 85.25 73 GLY A CA 1
ATOM 574 C C . GLY A 1 73 ? 5.246 -28.609 -4.328 1 85.25 73 GLY A C 1
ATOM 575 O O . GLY A 1 73 ? 4.223 -27.922 -4.43 1 85.25 73 GLY A O 1
ATOM 576 N N . LEU A 1 74 ? 5.371 -29.844 -4.711 1 81.81 74 LEU A N 1
ATOM 577 C CA . LEU A 1 74 ? 4.285 -30.438 -5.492 1 81.81 74 LEU A CA 1
ATOM 578 C C . LEU A 1 74 ? 3.041 -30.625 -4.633 1 81.81 74 LEU A C 1
ATOM 580 O O . LEU A 1 74 ? 1.961 -30.141 -4.98 1 81.81 74 LEU A O 1
ATOM 584 N N . PRO A 1 75 ? 3.15 -31.297 -3.539 1 85.38 75 PRO A N 1
ATOM 585 C CA . PRO A 1 75 ? 1.954 -31.406 -2.699 1 85.38 75 PRO A CA 1
ATOM 586 C C . PRO A 1 75 ? 1.398 -30.031 -2.283 1 85.38 75 PRO A C 1
ATOM 588 O O . PRO A 1 75 ? 0.18 -29.859 -2.199 1 85.38 75 PRO A O 1
ATOM 591 N N . ILE A 1 76 ? 2.188 -29.125 -2.068 1 86.44 76 ILE A N 1
ATOM 592 C CA . ILE A 1 76 ? 1.736 -27.797 -1.677 1 86.44 76 ILE A CA 1
ATOM 593 C C . ILE A 1 76 ? 1.003 -27.141 -2.842 1 86.44 76 ILE A C 1
ATOM 595 O O . ILE A 1 76 ? -0.029 -26.484 -2.648 1 86.44 76 ILE A O 1
ATOM 599 N N . ALA A 1 77 ? 1.563 -27.359 -3.975 1 78.25 77 ALA A N 1
ATOM 600 C CA . ALA A 1 77 ? 0.94 -26.766 -5.156 1 78.25 77 ALA A CA 1
ATOM 601 C C . ALA A 1 77 ? -0.434 -27.375 -5.414 1 78.25 77 ALA A C 1
ATOM 603 O O . ALA A 1 77 ? -1.39 -26.672 -5.727 1 78.25 77 ALA A O 1
ATOM 604 N N . VAL A 1 78 ? -0.509 -28.625 -5.258 1 79.19 78 VAL A N 1
ATOM 605 C CA . VAL A 1 78 ? -1.732 -29.344 -5.609 1 79.19 78 VAL A CA 1
ATOM 606 C C . VAL A 1 78 ? -2.758 -29.188 -4.484 1 79.19 78 VAL A C 1
ATOM 608 O O . VAL A 1 78 ? -3.893 -28.781 -4.727 1 79.19 78 VAL A O 1
ATOM 611 N N . PHE A 1 79 ? -2.369 -29.438 -3.283 1 82.69 79 PHE A N 1
ATOM 612 C CA . PHE A 1 79 ? -3.32 -29.422 -2.178 1 82.69 79 PHE A CA 1
ATOM 613 C C . PHE A 1 79 ? -3.387 -28.047 -1.527 1 82.69 79 PHE A C 1
ATOM 615 O O . PHE A 1 79 ? -4.461 -27.609 -1.113 1 82.69 79 PHE A O 1
ATOM 622 N N . GLY A 1 80 ? -2.344 -27.516 -1.426 1 84.19 80 GLY A N 1
ATOM 623 C CA . GLY A 1 80 ? -2.285 -26.219 -0.765 1 84.19 80 GLY A CA 1
ATOM 624 C C . GLY A 1 80 ? -2.869 -25.094 -1.602 1 84.19 80 GLY A C 1
ATOM 625 O O . GLY A 1 80 ? -3.879 -24.484 -1.229 1 84.19 80 GLY A O 1
ATOM 626 N N . MET A 1 81 ? -2.311 -24.984 -2.729 1 81.62 81 MET A N 1
ATOM 627 C CA . MET A 1 81 ? -2.604 -23.781 -3.523 1 81.62 81 MET A CA 1
ATOM 628 C C . MET A 1 81 ? -3.861 -23.984 -4.359 1 81.62 81 MET A C 1
ATOM 630 O O . MET A 1 81 ? -4.562 -23.016 -4.676 1 81.62 81 MET A O 1
ATOM 634 N N . ARG A 1 82 ? -4.254 -25.172 -4.672 1 79.88 82 ARG A N 1
ATOM 635 C CA . ARG A 1 82 ? -5.391 -25.422 -5.551 1 79.88 82 ARG A CA 1
ATOM 636 C C . ARG A 1 82 ? -6.625 -25.828 -4.754 1 79.88 82 ARG A C 1
ATOM 638 O O . ARG A 1 82 ? -7.742 -25.797 -5.273 1 79.88 82 ARG A O 1
ATOM 645 N N . LEU A 1 83 ? -6.406 -26.203 -3.553 1 80.94 83 LEU A N 1
ATOM 646 C CA . LEU A 1 83 ? -7.547 -26.625 -2.75 1 80.94 83 LEU A CA 1
ATOM 647 C C . LEU A 1 83 ? -7.691 -25.766 -1.503 1 80.94 83 LEU A C 1
ATOM 649 O O . LEU A 1 83 ? -8.664 -25.016 -1.366 1 80.94 83 LEU A O 1
ATOM 653 N N . ILE A 1 84 ? -6.68 -25.719 -0.686 1 84.88 84 ILE A N 1
ATOM 654 C CA . ILE A 1 84 ? -6.762 -25.062 0.617 1 84.88 84 ILE A CA 1
ATOM 655 C C . ILE A 1 84 ? -6.855 -23.547 0.434 1 84.88 84 ILE A C 1
ATOM 657 O O . ILE A 1 84 ? -7.688 -22.891 1.067 1 84.88 84 ILE A O 1
ATOM 661 N N . PHE A 1 85 ? -6.051 -23.047 -0.374 1 79.75 85 PHE A N 1
ATOM 662 C CA . PHE A 1 85 ? -5.977 -21.594 -0.521 1 79.75 85 PHE A CA 1
ATOM 663 C C . PHE A 1 85 ? -7.289 -21.031 -1.062 1 79.75 85 PHE A C 1
ATOM 665 O O . PHE A 1 85 ? -7.832 -20.078 -0.515 1 79.75 85 PHE A O 1
ATOM 672 N N . PRO A 1 86 ? -7.785 -21.641 -2.092 1 76.06 86 PRO A N 1
ATOM 673 C CA . PRO A 1 86 ? -9.086 -21.156 -2.566 1 76.06 86 PRO A CA 1
ATOM 674 C C . PRO A 1 86 ? -10.18 -21.281 -1.508 1 76.06 86 PRO A C 1
ATOM 676 O O . PRO A 1 86 ? -11.031 -20.391 -1.396 1 76.06 86 PRO A O 1
ATOM 679 N N . ILE A 1 87 ? -10.156 -22.328 -0.747 1 79.88 87 ILE A N 1
ATOM 680 C CA . ILE A 1 87 ? -11.133 -22.516 0.318 1 79.88 87 ILE A CA 1
ATOM 681 C C . ILE A 1 87 ? -10.977 -21.422 1.364 1 79.88 87 ILE A C 1
ATOM 683 O O . ILE A 1 87 ? -11.969 -20.875 1.855 1 79.88 87 ILE A O 1
ATOM 687 N N . LEU A 1 88 ? -9.758 -21.094 1.607 1 80.88 88 LEU A N 1
ATOM 688 C CA . LEU A 1 88 ? -9.469 -20.047 2.574 1 80.88 88 LEU A CA 1
ATOM 689 C C . LEU A 1 88 ? -9.984 -18.703 2.076 1 80.88 88 LEU A C 1
ATOM 691 O O . LEU A 1 88 ? -10.539 -17.922 2.852 1 80.88 88 LEU A O 1
ATOM 695 N N . LEU A 1 89 ? -9.836 -18.438 0.868 1 74.5 89 LEU A N 1
ATOM 696 C CA . LEU A 1 89 ? -10.258 -17.156 0.309 1 74.5 89 LEU A CA 1
ATOM 697 C C . LEU A 1 89 ? -11.781 -17.062 0.256 1 74.5 89 LEU A C 1
ATOM 699 O O . LEU A 1 89 ? -12.352 -16.016 0.521 1 74.5 89 LEU A O 1
ATOM 703 N N . VAL A 1 90 ? -12.398 -18.203 -0.011 1 74.62 90 VAL A N 1
ATOM 704 C CA . VAL A 1 90 ? -13.859 -18.25 -0.035 1 74.62 90 VAL A CA 1
ATOM 705 C C . VAL A 1 90 ? -14.406 -18.062 1.378 1 74.62 90 VAL A C 1
ATOM 707 O O . VAL A 1 90 ? -15.43 -17.406 1.569 1 74.62 90 VAL A O 1
ATOM 710 N N . ASP A 1 91 ? -13.711 -18.656 2.283 1 81.19 91 ASP A N 1
ATOM 711 C CA . ASP A 1 91 ? -14.109 -18.516 3.68 1 81.19 91 ASP A CA 1
ATOM 712 C C . ASP A 1 91 ? -14.133 -17.031 4.094 1 81.19 91 ASP A C 1
ATOM 714 O O . ASP A 1 91 ? -15.047 -16.609 4.797 1 81.19 91 ASP A O 1
ATOM 718 N N . MET A 1 92 ? -13.305 -16.312 3.596 1 73.5 92 MET A N 1
ATOM 719 C CA . MET A 1 92 ? -13.164 -14.914 3.973 1 73.5 92 MET A CA 1
ATOM 720 C C . MET A 1 92 ? -14.234 -14.062 3.303 1 73.5 92 MET A C 1
ATOM 722 O O . MET A 1 92 ? -14.586 -12.992 3.801 1 73.5 92 MET A O 1
ATOM 726 N N . THR A 1 93 ? -14.719 -14.539 2.271 1 68.88 93 THR A N 1
ATOM 727 C CA . THR A 1 93 ? -15.672 -13.75 1.494 1 68.88 93 THR A CA 1
ATOM 728 C C . THR 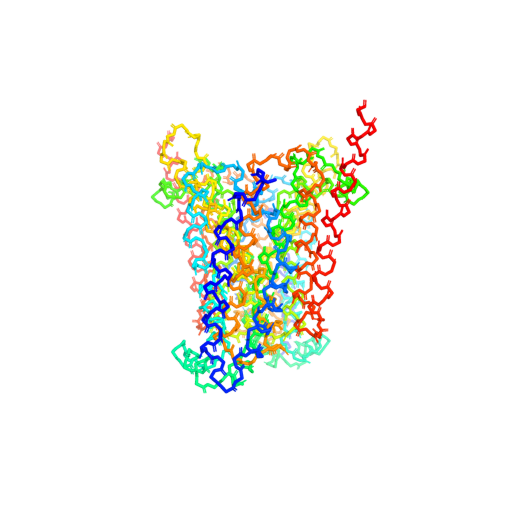A 1 93 ? -17.109 -14.141 1.833 1 68.88 93 THR A C 1
ATOM 730 O O . THR A 1 93 ? -18.031 -13.344 1.662 1 68.88 93 THR A O 1
ATOM 733 N N . THR A 1 94 ? -17.062 -15.359 2.117 1 68.94 94 THR A N 1
ATOM 734 C CA . THR A 1 94 ? -18.406 -15.844 2.393 1 68.94 94 THR A CA 1
ATOM 735 C C . THR A 1 94 ? -18.641 -15.992 3.895 1 68.94 94 THR A C 1
ATOM 737 O O . THR A 1 94 ? -17.703 -15.82 4.688 1 68.94 94 THR A O 1
ATOM 740 N N . GLN A 1 95 ? -19.734 -16.094 4.254 1 72.25 95 GLN A N 1
ATOM 741 C CA . GLN A 1 95 ? -20.078 -16.281 5.656 1 72.25 95 GLN A CA 1
ATOM 742 C C . GLN A 1 95 ? -19.906 -17.75 6.066 1 72.25 95 GLN A C 1
ATOM 744 O O . GLN A 1 95 ? -20.281 -18.141 7.176 1 72.25 95 GLN A O 1
ATOM 749 N N . LEU A 1 96 ? -19.188 -18.469 5.184 1 77 96 LEU A N 1
ATOM 750 C CA . LEU A 1 96 ? -19 -19.891 5.496 1 77 96 LEU A CA 1
ATOM 751 C C . LEU A 1 96 ? -17.641 -20.109 6.164 1 77 96 LEU A C 1
ATOM 753 O O . LEU A 1 96 ? -16.656 -19.469 5.816 1 77 96 LEU A O 1
ATOM 757 N N . SER A 1 97 ? -17.625 -21 7.102 1 83.62 97 SER A N 1
ATOM 758 C CA . SER A 1 97 ? -16.375 -21.391 7.75 1 83.62 97 SER A CA 1
ATOM 759 C C . SER A 1 97 ? -15.516 -22.25 6.828 1 83.62 97 SER A C 1
ATOM 761 O O . SER A 1 97 ? -16.016 -22.812 5.852 1 83.62 97 SER A O 1
ATOM 763 N N . PHE A 1 98 ? -14.289 -22.328 7.141 1 84.44 98 PHE A N 1
ATOM 764 C CA . PHE A 1 98 ? -13.344 -23.156 6.391 1 84.44 98 PHE A CA 1
ATOM 765 C C . PHE A 1 98 ? -13.844 -24.594 6.277 1 84.44 98 PHE A C 1
ATOM 767 O O . PHE A 1 98 ? -13.828 -25.172 5.191 1 84.44 98 PHE A O 1
ATOM 774 N N . ILE A 1 99 ? -14.406 -25.094 7.309 1 86.31 99 ILE A N 1
ATOM 775 C CA . ILE A 1 99 ? -14.859 -26.484 7.363 1 86.31 99 ILE A CA 1
ATOM 776 C C . ILE A 1 99 ? -16.109 -26.656 6.5 1 86.31 99 ILE A C 1
ATOM 778 O O . ILE A 1 99 ? -16.281 -27.672 5.828 1 86.31 99 ILE A O 1
ATOM 782 N N . ASP A 1 100 ? -16.906 -25.656 6.496 1 85.88 100 ASP A N 1
ATOM 783 C CA . ASP A 1 100 ? -18.125 -25.703 5.688 1 85.88 100 ASP A CA 1
ATOM 784 C C . ASP A 1 100 ? -17.797 -25.672 4.199 1 85.88 100 ASP A C 1
ATOM 786 O O . ASP A 1 100 ? -18.391 -26.422 3.414 1 85.88 100 ASP A O 1
ATOM 790 N N . VAL A 1 101 ? -16.828 -24.906 3.938 1 83 101 VAL A N 1
ATOM 791 C CA . VAL A 1 101 ? -16.453 -24.812 2.531 1 83 101 VAL A CA 1
ATOM 792 C C . VAL A 1 101 ? -15.797 -26.109 2.084 1 83 101 VAL A C 1
ATOM 794 O O . VAL A 1 101 ? -16.031 -26.578 0.965 1 83 101 VAL A O 1
ATOM 797 N N . PHE A 1 102 ? -15.055 -26.656 2.984 1 84 102 PHE A N 1
ATOM 798 C CA . PHE A 1 102 ? -14.414 -27.922 2.688 1 84 102 PHE A CA 1
AT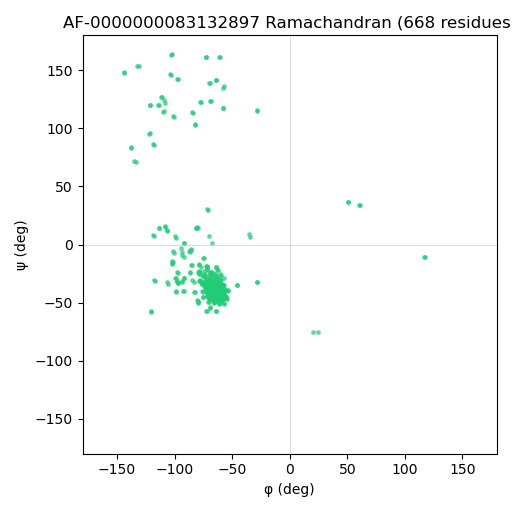OM 799 C C . PHE A 1 102 ? -15.461 -29.016 2.473 1 84 102 PHE A C 1
ATOM 801 O O . PHE A 1 102 ? -15.312 -29.844 1.573 1 84 102 PHE A O 1
ATOM 808 N N . HIS A 1 103 ? -16.484 -28.984 3.248 1 86.12 103 HIS A N 1
ATOM 809 C CA . HIS A 1 103 ? -17.578 -29.938 3.098 1 86.12 103 HIS A CA 1
ATOM 810 C C . HIS A 1 103 ? -18.328 -29.719 1.79 1 86.12 103 HIS A C 1
ATOM 812 O O . HIS A 1 103 ? -18.766 -30.672 1.142 1 86.12 103 HIS A O 1
ATOM 818 N N . LEU A 1 104 ? -18.438 -28.516 1.496 1 83.38 104 LEU A N 1
ATOM 819 C CA . LEU A 1 104 ? -19.078 -28.203 0.225 1 83.38 104 LEU A CA 1
ATOM 820 C C . LEU A 1 104 ? -18.281 -28.766 -0.944 1 83.38 104 LEU A C 1
ATOM 822 O O . LEU A 1 104 ? -18.844 -29.281 -1.903 1 83.38 104 LEU A O 1
ATOM 826 N N . ALA A 1 105 ? -17 -28.656 -0.855 1 80.62 105 ALA A N 1
ATOM 827 C CA . ALA A 1 105 ? -16.109 -29.109 -1.919 1 80.62 105 ALA A CA 1
ATOM 828 C C . ALA A 1 105 ? -16.234 -30.625 -2.125 1 80.62 105 ALA A C 1
ATOM 830 O O . ALA A 1 105 ? -16.125 -31.109 -3.254 1 80.62 105 ALA A O 1
ATOM 831 N N . THR A 1 106 ? -16.594 -31.344 -1.042 1 81.12 106 THR A N 1
ATOM 832 C CA . THR A 1 106 ? -16.609 -32.781 -1.111 1 81.12 106 THR A CA 1
ATOM 833 C C . THR A 1 106 ? -18.016 -33.312 -1.341 1 81.12 106 THR A C 1
ATOM 835 O O . THR A 1 106 ? -18.219 -34.344 -1.993 1 81.12 106 THR A O 1
ATOM 838 N N . SER A 1 107 ? -19.016 -32.531 -0.858 1 84.31 107 SER A N 1
ATOM 839 C CA . SER A 1 107 ? -20.375 -33.062 -0.848 1 84.31 107 SER A CA 1
ATOM 840 C C . SER A 1 107 ? -21.234 -32.406 -1.932 1 84.31 107 SER A C 1
ATOM 842 O O . SER A 1 107 ? -22.172 -33.031 -2.445 1 84.31 107 SER A O 1
ATOM 844 N N . ASP A 1 108 ? -20.953 -31.172 -2.205 1 85.81 108 ASP A N 1
ATOM 845 C CA . ASP A 1 108 ? -21.734 -30.438 -3.188 1 85.81 108 ASP A CA 1
ATOM 846 C C . ASP A 1 108 ? -20.859 -29.594 -4.09 1 85.81 108 ASP A C 1
ATOM 848 O O . ASP A 1 108 ? -20.781 -28.359 -3.93 1 85.81 108 ASP A O 1
ATOM 852 N N . PRO A 1 109 ? -20.344 -30.312 -5.117 1 79.44 109 PRO A N 1
ATOM 853 C CA . PRO A 1 109 ? -19.391 -29.625 -5.996 1 79.44 109 PRO A CA 1
ATOM 854 C C . PRO A 1 109 ? -19.984 -28.406 -6.684 1 79.44 109 PRO A C 1
ATOM 856 O O . PRO A 1 109 ? -19.281 -27.422 -6.941 1 79.44 109 PRO A O 1
ATOM 859 N N . HIS A 1 110 ? -21.266 -28.422 -6.957 1 80.25 110 HIS A N 1
ATOM 860 C CA . HIS A 1 110 ? -21.906 -27.297 -7.613 1 80.25 110 HIS A CA 1
ATOM 861 C C . HIS A 1 110 ? -21.938 -26.078 -6.691 1 80.25 110 HIS A C 1
ATOM 863 O O . HIS A 1 110 ? -21.641 -24.953 -7.121 1 80.25 110 HIS A O 1
ATOM 869 N N . ALA A 1 111 ? -22.281 -26.359 -5.453 1 82.19 111 ALA A N 1
ATOM 870 C CA . ALA A 1 111 ? -22.328 -25.281 -4.477 1 82.19 111 ALA A CA 1
ATOM 871 C C . ALA A 1 111 ? -20.922 -24.719 -4.223 1 82.19 111 ALA A C 1
ATOM 873 O O . ALA A 1 111 ? -20.75 -23.516 -3.988 1 82.19 111 ALA A O 1
ATOM 874 N N . TYR A 1 112 ? -19.969 -25.594 -4.297 1 83.25 112 TYR A N 1
ATOM 875 C CA . TYR A 1 112 ? -18.594 -25.156 -4.125 1 83.25 112 TYR A CA 1
ATOM 876 C C . TYR A 1 112 ? -18.156 -24.266 -5.277 1 83.25 112 TYR A C 1
ATOM 878 O O . TYR A 1 112 ? -17.5 -23.234 -5.062 1 83.25 112 TYR A O 1
ATOM 886 N N . HIS A 1 113 ? -18.484 -24.641 -6.43 1 81.75 113 HIS A N 1
ATOM 887 C CA . HIS A 1 113 ? -18.172 -23.844 -7.609 1 81.75 113 HIS A CA 1
ATOM 888 C C . HIS A 1 113 ? -18.766 -22.453 -7.512 1 81.75 113 HIS A C 1
ATOM 890 O O . HIS A 1 113 ? -18.109 -21.453 -7.84 1 81.75 113 HIS A O 1
ATOM 896 N N . GLU A 1 114 ? -19.969 -22.406 -7.023 1 82.44 114 GLU A N 1
ATOM 897 C CA . GLU A 1 114 ? -20.641 -21.125 -6.855 1 82.44 114 GLU A CA 1
ATOM 898 C C . GLU A 1 114 ? -19.938 -20.266 -5.797 1 82.44 114 GLU A C 1
ATOM 900 O O . GLU A 1 114 ? -19.828 -19.047 -5.941 1 82.44 114 GLU A O 1
ATOM 905 N N . ALA A 1 115 ? -19.531 -20.984 -4.785 1 81.31 115 ALA A N 1
ATOM 906 C CA . ALA A 1 115 ? -18.812 -20.266 -3.727 1 81.31 115 ALA A CA 1
ATOM 907 C C . ALA A 1 115 ? -17.484 -19.703 -4.242 1 81.31 115 ALA A C 1
ATOM 909 O O . ALA A 1 115 ? -17.094 -18.594 -3.867 1 81.31 115 ALA A O 1
ATOM 910 N N . LEU A 1 116 ? -16.859 -20.406 -5.062 1 80.44 116 LEU A N 1
ATOM 911 C CA . LEU A 1 116 ? -15.617 -19.953 -5.664 1 80.44 116 LEU A CA 1
ATOM 912 C C . LEU A 1 116 ? -15.844 -18.734 -6.562 1 80.44 116 LEU A C 1
ATOM 914 O O . LEU A 1 116 ? -15.062 -17.797 -6.543 1 80.44 116 LEU A O 1
ATOM 918 N N . LEU A 1 117 ? -16.891 -18.797 -7.301 1 81.12 117 LEU A N 1
ATOM 919 C CA . LEU A 1 117 ? -17.219 -17.688 -8.195 1 81.12 117 LEU A CA 1
ATOM 920 C C . LEU A 1 117 ? -17.531 -16.422 -7.402 1 81.12 117 LEU A C 1
ATOM 922 O O . LEU A 1 117 ? -17.172 -15.32 -7.816 1 81.12 117 LEU A O 1
ATOM 926 N N . GLN A 1 118 ? -18.141 -16.688 -6.277 1 82.19 118 GLN A N 1
ATOM 927 C CA . GLN A 1 118 ? -18.438 -15.547 -5.422 1 82.19 118 GLN A CA 1
ATOM 928 C C . GLN A 1 118 ? -17.172 -14.945 -4.828 1 82.19 118 GLN A C 1
ATOM 930 O O . GLN A 1 118 ? -17.109 -13.742 -4.555 1 82.19 118 GLN A O 1
ATOM 935 N N . GLY A 1 119 ? -16.188 -15.781 -4.699 1 83.06 119 GLY A N 1
ATOM 936 C CA . GLY A 1 119 ? -14.922 -15.336 -4.133 1 83.06 119 GLY A CA 1
ATOM 937 C C . GLY A 1 119 ? -13.93 -14.859 -5.18 1 83.06 119 GLY A C 1
ATOM 938 O O . GLY A 1 119 ? -12.844 -14.398 -4.844 1 83.06 119 GLY A O 1
ATOM 939 N N . MET A 1 120 ? -14.328 -14.883 -6.395 1 84.69 120 MET A N 1
ATOM 940 C CA . MET A 1 120 ? -13.43 -14.625 -7.52 1 84.69 120 MET A CA 1
ATOM 941 C C . MET A 1 120 ? -12.844 -13.219 -7.434 1 84.69 120 MET A C 1
ATOM 943 O O . MET A 1 120 ? -11.648 -13.031 -7.68 1 84.69 120 MET A O 1
ATOM 947 N N . PRO A 1 121 ? -13.625 -12.266 -7.023 1 87.62 121 PRO A N 1
ATOM 948 C CA . PRO A 1 121 ? -13.047 -10.922 -6.949 1 87.62 121 PRO A CA 1
ATOM 949 C C . PRO A 1 121 ? -11.898 -10.836 -5.945 1 87.62 121 PRO A C 1
ATOM 951 O O . PRO A 1 121 ? -10.875 -10.195 -6.219 1 87.62 121 PRO A O 1
ATOM 954 N N . MET A 1 122 ? -12.031 -11.539 -4.855 1 87.94 122 MET A N 1
ATOM 955 C CA . MET A 1 122 ? -10.984 -11.508 -3.846 1 87.94 122 MET A CA 1
ATOM 956 C C . MET A 1 122 ? -9.75 -12.273 -4.32 1 87.94 122 MET A C 1
ATOM 958 O O . MET A 1 122 ? -8.617 -11.836 -4.105 1 87.94 122 MET A O 1
ATOM 962 N N . ILE A 1 123 ? -10.008 -13.328 -4.84 1 85.38 123 ILE A N 1
ATOM 963 C CA . ILE A 1 123 ? -8.93 -14.164 -5.352 1 85.38 123 ILE A CA 1
ATOM 964 C C . ILE A 1 123 ? -8.148 -13.398 -6.422 1 85.38 123 ILE A C 1
ATOM 966 O O . ILE A 1 123 ? -6.918 -13.359 -6.395 1 85.38 123 ILE A O 1
ATOM 970 N N . SER A 1 124 ? -8.914 -12.812 -7.309 1 89.12 124 SER A N 1
ATOM 971 C CA . SER A 1 124 ? -8.312 -12.055 -8.398 1 89.12 124 SER A CA 1
ATOM 972 C C . SER A 1 124 ? -7.574 -10.828 -7.879 1 89.12 124 SER A C 1
ATOM 974 O O . SER A 1 124 ? -6.523 -10.461 -8.406 1 89.12 124 SER A O 1
ATOM 976 N N . ALA A 1 125 ? -8.156 -10.234 -6.887 1 92.56 125 ALA A N 1
ATOM 977 C CA . ALA A 1 125 ? -7.52 -9.055 -6.297 1 92.56 125 ALA A CA 1
ATOM 978 C C . ALA A 1 125 ? -6.191 -9.43 -5.641 1 92.56 125 ALA A C 1
ATOM 980 O O . ALA A 1 125 ? -5.176 -8.766 -5.863 1 92.56 125 ALA A O 1
ATOM 981 N N . PHE A 1 126 ? -6.148 -10.453 -4.867 1 91 126 PHE A N 1
ATOM 982 C CA . PHE A 1 126 ? -4.949 -10.906 -4.172 1 91 126 PHE A CA 1
ATOM 983 C C . PHE A 1 126 ? -3.883 -11.352 -5.164 1 91 126 PHE A C 1
ATOM 985 O O . PHE A 1 126 ? -2.76 -10.844 -5.145 1 91 126 PHE A O 1
ATOM 992 N N . GLY A 1 127 ? -4.301 -12.281 -5.934 1 89.56 127 GLY A N 1
ATOM 993 C CA . GLY A 1 127 ? -3.361 -12.797 -6.914 1 89.56 127 GLY A CA 1
ATOM 994 C C . GLY A 1 127 ? -2.869 -11.742 -7.887 1 89.56 127 GLY A C 1
ATOM 995 O O . GLY A 1 127 ? -1.679 -11.695 -8.203 1 89.56 127 GLY A O 1
ATOM 996 N N . GLY A 1 128 ? -3.805 -10.953 -8.383 1 92.69 128 GLY A N 1
ATOM 997 C CA . GLY A 1 128 ? -3.436 -9.883 -9.297 1 92.69 128 GLY A CA 1
ATOM 998 C C . GLY A 1 128 ? -2.465 -8.891 -8.68 1 92.69 128 GLY A C 1
ATOM 999 O O . GLY A 1 128 ? -1.521 -8.453 -9.344 1 92.69 128 GLY A O 1
ATOM 1000 N N . ALA A 1 129 ? -2.713 -8.555 -7.441 1 95.06 129 ALA A N 1
ATOM 1001 C CA . ALA A 1 129 ? -1.839 -7.609 -6.75 1 95.06 129 ALA A CA 1
ATOM 1002 C C . ALA A 1 129 ? -0.427 -8.172 -6.613 1 95.06 129 ALA A C 1
ATOM 1004 O O . ALA A 1 129 ? 0.555 -7.469 -6.863 1 95.06 129 ALA A O 1
ATOM 1005 N N . PHE A 1 130 ? -0.345 -9.375 -6.203 1 92.69 130 PHE A N 1
ATOM 1006 C CA . PHE A 1 130 ? 0.946 -10.031 -6.027 1 92.69 130 PHE A CA 1
ATOM 1007 C C . PHE A 1 130 ? 1.698 -10.109 -7.352 1 92.69 130 PHE A C 1
ATOM 1009 O O . PHE A 1 130 ? 2.871 -9.734 -7.43 1 92.69 130 PHE A O 1
ATOM 1016 N N . LEU A 1 131 ? 1.029 -10.523 -8.383 1 91.44 131 LEU A N 1
ATOM 1017 C CA . LEU A 1 131 ? 1.651 -10.672 -9.695 1 91.44 131 LEU A CA 1
ATOM 1018 C C . LEU A 1 131 ? 2.035 -9.305 -10.266 1 91.44 131 LEU A C 1
ATOM 1020 O O . LEU A 1 131 ? 3.064 -9.18 -10.938 1 91.44 131 LEU A O 1
ATOM 1024 N N . LEU A 1 132 ? 1.188 -8.336 -10.055 1 94.12 132 LEU A N 1
ATOM 1025 C CA . LEU A 1 132 ? 1.501 -6.988 -10.516 1 94.12 132 LEU A CA 1
ATOM 1026 C C . LEU A 1 132 ? 2.807 -6.492 -9.898 1 94.12 132 LEU A C 1
ATOM 1028 O O . LEU A 1 132 ? 3.643 -5.91 -10.594 1 94.12 132 LEU A O 1
ATOM 1032 N N . LYS A 1 133 ? 2.924 -6.738 -8.633 1 92.38 133 LYS A N 1
ATOM 1033 C CA . LYS A 1 133 ? 4.145 -6.32 -7.953 1 92.38 133 LYS A CA 1
ATOM 1034 C C . LYS A 1 133 ? 5.363 -7.043 -8.523 1 92.38 133 LYS A C 1
ATOM 1036 O O . LYS A 1 133 ? 6.434 -6.445 -8.672 1 92.38 133 LYS A O 1
ATOM 1041 N N . VAL A 1 134 ? 5.234 -8.289 -8.773 1 88.5 134 VAL A N 1
ATOM 1042 C CA . VAL A 1 134 ? 6.32 -9.07 -9.359 1 88.5 134 VAL A CA 1
ATOM 1043 C C . VAL A 1 134 ? 6.719 -8.484 -10.711 1 88.5 134 VAL A C 1
ATOM 1045 O O . VAL A 1 134 ? 7.902 -8.281 -10.984 1 88.5 134 VAL A O 1
ATOM 1048 N N . PHE A 1 135 ? 5.723 -8.172 -11.5 1 90.88 135 PHE A N 1
ATOM 1049 C CA . PHE A 1 135 ? 5.957 -7.625 -12.828 1 90.88 135 PHE A CA 1
ATOM 1050 C C . PHE A 1 135 ? 6.613 -6.254 -12.742 1 90.88 135 PHE A C 1
ATOM 1052 O O . PHE A 1 135 ? 7.625 -6.004 -13.406 1 90.88 135 PHE A O 1
ATOM 1059 N N . LEU A 1 136 ? 6.066 -5.41 -11.961 1 90.69 136 LEU A N 1
ATOM 1060 C CA . LEU A 1 136 ? 6.578 -4.047 -11.859 1 90.69 136 LEU A CA 1
ATOM 1061 C C . LEU A 1 136 ? 7.98 -4.031 -11.258 1 90.69 136 LEU A C 1
ATOM 1063 O O . LEU A 1 136 ? 8.805 -3.186 -11.609 1 90.69 136 LEU A O 1
ATOM 1067 N N . GLY A 1 137 ? 8.219 -4.922 -10.352 1 85.06 137 GLY A N 1
ATOM 1068 C CA . GLY A 1 137 ? 9.555 -5.051 -9.805 1 85.06 137 GLY A CA 1
ATOM 1069 C C . GLY A 1 137 ? 10.602 -5.395 -10.852 1 85.06 137 GLY A C 1
ATOM 1070 O O . GLY A 1 137 ? 11.711 -4.863 -10.82 1 85.06 137 GLY A O 1
ATOM 1071 N N . PHE A 1 138 ? 10.211 -6.273 -11.719 1 82.12 138 PHE A N 1
ATOM 1072 C CA . PHE A 1 138 ? 11.094 -6.641 -12.812 1 82.12 138 PHE A CA 1
ATOM 1073 C C . PHE A 1 138 ? 11.188 -5.516 -13.836 1 82.12 138 PHE A C 1
ATOM 1075 O O . PHE A 1 138 ? 12.281 -5.195 -14.312 1 82.12 138 PHE A O 1
ATOM 1082 N N . PHE A 1 139 ? 10.094 -4.891 -14.125 1 81.5 139 PHE A N 1
ATOM 1083 C CA . PHE A 1 139 ? 10.008 -3.875 -15.172 1 81.5 139 PHE A CA 1
ATOM 1084 C C . PHE A 1 139 ? 10.867 -2.664 -14.82 1 81.5 139 PHE A C 1
ATOM 1086 O O . PHE A 1 139 ? 11.523 -2.088 -15.688 1 81.5 139 PHE A O 1
ATOM 1093 N N . PHE A 1 140 ? 10.945 -2.363 -13.562 1 78.25 140 PHE A N 1
ATOM 1094 C CA . PHE A 1 140 ? 11.672 -1.166 -13.148 1 78.25 140 PHE A CA 1
ATOM 1095 C C . PHE A 1 140 ? 13 -1.531 -12.508 1 78.25 140 PHE A C 1
ATOM 1097 O O . PHE A 1 140 ? 13.625 -0.697 -11.852 1 78.25 140 PHE A O 1
ATOM 1104 N N . ASP A 1 141 ? 13.32 -2.738 -12.68 1 72.94 141 ASP A N 1
ATOM 1105 C CA . ASP A 1 141 ? 14.625 -3.139 -12.18 1 72.94 141 ASP A CA 1
ATOM 1106 C C . ASP A 1 141 ? 15.75 -2.5 -12.992 1 72.94 141 ASP A C 1
ATOM 1108 O O . ASP A 1 141 ? 15.812 -2.66 -14.211 1 72.94 141 ASP A O 1
ATOM 1112 N N . LYS A 1 142 ? 16.641 -1.77 -12.328 1 62.47 142 LYS A N 1
ATOM 1113 C CA . LYS A 1 142 ? 17.75 -1.036 -12.93 1 62.47 142 LYS A CA 1
ATOM 1114 C C . LYS A 1 142 ? 18.828 -1.99 -13.445 1 62.47 142 LYS A C 1
ATOM 1116 O O . LYS A 1 142 ? 19.531 -1.671 -14.398 1 62.47 142 LYS A O 1
ATOM 1121 N N . GLU A 1 143 ? 18.922 -3 -12.82 1 57.88 143 GLU A N 1
ATOM 1122 C CA . GLU A 1 143 ? 20.047 -3.871 -13.117 1 57.88 143 GLU A CA 1
ATOM 1123 C C . GLU A 1 143 ? 19.781 -4.746 -14.336 1 57.88 143 GLU A C 1
ATOM 1125 O O . GLU A 1 143 ? 20.609 -5.57 -14.711 1 57.88 143 GLU A O 1
ATOM 1130 N N . LYS A 1 144 ? 18.766 -4.387 -15.055 1 60.5 144 LYS A N 1
ATOM 1131 C CA . LYS A 1 144 ? 18.469 -5.207 -16.219 1 60.5 144 LYS A CA 1
ATOM 1132 C C . LYS A 1 144 ? 19.344 -4.824 -17.406 1 60.5 144 LYS A C 1
ATOM 1134 O O . LYS A 1 144 ? 19.328 -3.678 -17.859 1 60.5 144 LYS A O 1
ATOM 1139 N N . ASP A 1 145 ? 20.266 -5.602 -17.625 1 57 145 ASP A N 1
ATOM 1140 C CA . ASP A 1 145 ? 21.219 -5.355 -18.703 1 57 145 ASP A CA 1
ATOM 1141 C C . ASP A 1 145 ? 20.594 -5.59 -20.078 1 57 145 ASP A C 1
ATOM 1143 O O . ASP A 1 145 ? 20.922 -4.906 -21.047 1 57 145 ASP A O 1
ATOM 1147 N N . VAL A 1 146 ? 19.625 -6.488 -20.156 1 54.28 146 VAL A N 1
ATOM 1148 C CA . VAL A 1 146 ? 19.078 -6.867 -21.453 1 54.28 146 VAL A CA 1
ATOM 1149 C C . VAL A 1 146 ? 17.656 -6.312 -21.578 1 54.28 146 VAL A C 1
ATOM 1151 O O . VAL A 1 146 ? 16.859 -6.391 -20.641 1 54.28 146 VAL A O 1
ATOM 1154 N N . HIS A 1 147 ? 17.438 -5.5 -22.688 1 60.47 147 HIS A N 1
ATOM 1155 C CA . HIS A 1 147 ? 16.109 -4.969 -22.969 1 60.47 147 HIS A CA 1
ATOM 1156 C C . HIS A 1 147 ? 15.508 -5.621 -24.203 1 60.47 147 HIS A C 1
ATOM 1158 O O . HIS A 1 147 ? 16.078 -5.527 -25.297 1 60.47 147 HIS A O 1
ATOM 1164 N N . TRP A 1 148 ? 14.484 -6.34 -24.047 1 66.25 148 TRP A N 1
ATOM 1165 C CA . TRP A 1 148 ? 13.859 -7.062 -25.156 1 66.25 148 TRP A CA 1
ATOM 1166 C C . TRP A 1 148 ? 13.07 -6.109 -26.047 1 66.25 148 TRP A C 1
ATOM 1168 O O . TRP A 1 148 ? 13.195 -6.156 -27.266 1 66.25 148 TRP A O 1
ATOM 1178 N N . VAL A 1 149 ? 12.266 -5.199 -25.359 1 60.94 149 VAL A N 1
ATOM 1179 C CA . VAL A 1 149 ? 11.531 -4.18 -26.094 1 60.94 149 VAL A CA 1
ATOM 1180 C C . VAL A 1 149 ? 11.992 -2.791 -25.656 1 60.94 149 VAL A C 1
ATOM 1182 O O . VAL A 1 149 ? 11.32 -2.127 -24.875 1 60.94 149 VAL A O 1
ATOM 1185 N N . PRO A 1 150 ? 12.984 -2.361 -26.281 1 57.94 150 PRO A N 1
ATOM 1186 C CA . PRO A 1 150 ? 13.633 -1.135 -25.812 1 57.94 150 PRO A CA 1
ATOM 1187 C C . PRO A 1 150 ? 12.688 0.063 -25.781 1 57.94 150 PRO A C 1
ATOM 1189 O O . PRO A 1 150 ? 12.781 0.912 -24.891 1 57.94 150 PRO A O 1
ATOM 1192 N N . PHE A 1 151 ? 11.836 0.082 -26.719 1 55.12 151 PHE A N 1
ATOM 1193 C CA . PHE A 1 151 ? 10.945 1.234 -26.781 1 55.12 151 PHE A CA 1
ATOM 1194 C C . PHE A 1 151 ? 10.086 1.321 -25.516 1 55.12 151 PHE A C 1
ATOM 1196 O O . PHE A 1 151 ? 9.797 2.416 -25.031 1 55.12 151 PHE A O 1
ATOM 1203 N N . LEU A 1 152 ? 9.797 0.252 -24.984 1 56.62 152 LEU A N 1
ATOM 1204 C CA . LEU A 1 152 ? 8.953 0.225 -23.797 1 56.62 152 LEU A CA 1
ATOM 1205 C C . LEU A 1 152 ? 9.797 0.213 -22.531 1 56.62 152 LEU A C 1
ATOM 1207 O O . LEU A 1 152 ? 9.438 0.844 -21.531 1 56.62 152 LEU A O 1
ATOM 1211 N N . GLU A 1 153 ? 10.922 -0.389 -22.641 1 60.62 153 GLU A N 1
ATOM 1212 C CA . GLU A 1 153 ? 11.719 -0.625 -21.453 1 60.62 153 GLU A CA 1
ATOM 1213 C C . GLU A 1 153 ? 12.797 0.443 -21.281 1 60.62 153 GLU A C 1
ATOM 1215 O O . GLU A 1 153 ? 13.273 0.683 -20.172 1 60.62 153 GLU A O 1
ATOM 1220 N N . ALA A 1 154 ? 13.195 1.077 -22.359 1 59.31 154 ALA A N 1
ATOM 1221 C CA . ALA A 1 154 ? 14.344 1.978 -22.312 1 59.31 154 ALA A CA 1
ATOM 1222 C C . ALA A 1 154 ? 13.922 3.422 -22.562 1 59.31 154 ALA A C 1
ATOM 1224 O O . ALA A 1 154 ? 14.766 4.297 -22.766 1 59.31 154 ALA A O 1
ATOM 1225 N N . ASN A 1 155 ? 12.695 3.668 -22.484 1 59.84 155 ASN A N 1
ATOM 1226 C CA . ASN A 1 155 ? 12.281 5.059 -22.641 1 59.84 155 ASN A CA 1
ATOM 1227 C C . ASN A 1 155 ? 12.703 5.902 -21.438 1 59.84 155 ASN A C 1
ATOM 1229 O O . ASN A 1 155 ? 12.844 5.387 -20.328 1 59.84 155 ASN A O 1
ATOM 1233 N N . ARG A 1 156 ? 13.141 7.051 -21.719 1 59.56 156 ARG A N 1
ATOM 1234 C CA . ARG A 1 156 ? 13.68 7.977 -20.734 1 59.56 156 ARG A CA 1
ATOM 1235 C C . ARG A 1 156 ? 12.781 8.062 -19.5 1 59.56 156 ARG A C 1
ATOM 1237 O O . ARG A 1 156 ? 13.258 8.141 -18.375 1 59.56 156 ARG A O 1
ATOM 1244 N N . ALA A 1 157 ? 11.586 7.945 -19.812 1 61.19 157 ALA A N 1
ATOM 1245 C CA . ALA A 1 157 ? 10.633 8.062 -18.703 1 61.19 157 ALA A CA 1
ATOM 1246 C C . ALA A 1 157 ? 10.711 6.848 -17.781 1 61.19 157 ALA A C 1
ATOM 1248 O O . ALA A 1 157 ? 10.688 6.992 -16.562 1 61.19 157 ALA A O 1
ATOM 1249 N N . ILE A 1 158 ? 10.883 5.746 -18.422 1 64.88 158 ILE A N 1
ATOM 1250 C CA . ILE A 1 158 ? 10.945 4.512 -17.641 1 64.88 158 ILE A CA 1
ATOM 1251 C C . ILE A 1 158 ? 12.289 4.43 -16.922 1 64.88 158 ILE A C 1
ATOM 1253 O O . ILE A 1 158 ? 12.359 3.992 -15.773 1 64.88 158 ILE A O 1
ATOM 1257 N N . LYS A 1 159 ? 13.234 4.891 -17.578 1 64.62 159 LYS A N 1
ATOM 1258 C CA . LYS A 1 159 ? 14.555 4.918 -16.938 1 64.62 159 LYS A CA 1
ATOM 1259 C C . LYS A 1 159 ? 14.555 5.836 -15.727 1 64.62 159 LYS A C 1
ATOM 1261 O O . LYS A 1 159 ? 15.125 5.492 -14.68 1 64.62 159 LYS A O 1
ATOM 1266 N N . ALA A 1 160 ? 13.891 6.922 -15.977 1 64.56 160 ALA A N 1
ATOM 1267 C CA . ALA A 1 160 ? 13.805 7.859 -14.859 1 64.56 160 ALA A CA 1
ATOM 1268 C C . ALA A 1 160 ? 13 7.27 -13.711 1 64.56 160 ALA A C 1
ATOM 1270 O O . ALA A 1 160 ? 13.367 7.418 -12.547 1 64.56 160 ALA A O 1
ATOM 1271 N N . ALA A 1 161 ? 11.984 6.602 -14.109 1 67.25 161 ALA A N 1
ATOM 1272 C CA . ALA A 1 161 ? 11.117 5.992 -13.109 1 67.25 161 ALA A CA 1
ATOM 1273 C C . ALA A 1 161 ? 11.812 4.832 -12.406 1 67.25 161 ALA A C 1
ATOM 1275 O O . ALA A 1 161 ? 11.617 4.617 -11.211 1 67.25 161 ALA A O 1
ATOM 1276 N N . SER A 1 162 ? 12.516 4.145 -13.195 1 66 162 SER A N 1
ATOM 1277 C CA . SER A 1 162 ? 13.219 2.984 -12.656 1 66 162 SER A CA 1
ATOM 1278 C C . SER A 1 162 ? 14.242 3.398 -11.609 1 66 162 SER A C 1
ATOM 1280 O O . SER A 1 162 ? 14.594 2.609 -10.727 1 66 162 SER A O 1
ATOM 1282 N N . ASN A 1 163 ? 14.633 4.625 -11.695 1 63.72 163 ASN A N 1
ATOM 1283 C CA . ASN A 1 163 ? 15.617 5.133 -10.742 1 63.72 163 ASN A CA 1
ATOM 1284 C C . ASN A 1 163 ? 14.953 5.629 -9.461 1 63.72 163 ASN A C 1
ATOM 1286 O O . ASN A 1 163 ? 15.641 6.012 -8.516 1 63.72 163 ASN A O 1
ATOM 1290 N N . LEU A 1 164 ? 13.773 5.57 -9.531 1 67.81 164 LEU A N 1
ATOM 1291 C CA . LEU A 1 164 ? 13.055 6.082 -8.375 1 67.81 164 LEU A CA 1
ATOM 1292 C C . LEU A 1 164 ? 12.578 4.941 -7.484 1 67.81 164 LEU A C 1
ATOM 1294 O O . LEU A 1 164 ? 11.695 4.172 -7.871 1 67.81 164 LEU A O 1
ATOM 1298 N N . PRO A 1 165 ? 13.273 4.941 -6.312 1 68.31 165 PRO A N 1
ATOM 1299 C CA . PRO A 1 165 ? 12.797 3.922 -5.379 1 68.31 165 PRO A CA 1
ATOM 1300 C C . PRO A 1 165 ? 11.32 4.086 -5.035 1 68.31 165 PRO A C 1
ATOM 1302 O O . PRO A 1 165 ? 10.828 5.211 -4.922 1 68.31 165 PRO A O 1
ATOM 1305 N N . GLY A 1 166 ? 10.539 3.141 -5.359 1 78.62 166 GLY A N 1
ATOM 1306 C CA . GLY A 1 166 ? 9.164 3.182 -4.891 1 78.62 166 GLY A CA 1
ATOM 1307 C C . GLY A 1 166 ? 8.148 3.287 -6.012 1 78.62 166 GLY A C 1
ATOM 1308 O O . GLY A 1 166 ? 6.941 3.199 -5.777 1 78.62 166 GLY A O 1
ATOM 1309 N N . VAL A 1 167 ? 8.617 3.543 -7.223 1 83.38 167 VAL A N 1
ATOM 1310 C CA . VAL A 1 167 ? 7.699 3.725 -8.344 1 83.38 167 VAL A CA 1
ATOM 1311 C C . VAL A 1 167 ? 6.848 2.471 -8.516 1 83.38 167 VAL A C 1
ATOM 1313 O O . VAL A 1 167 ? 5.648 2.562 -8.789 1 83.38 167 VAL A O 1
ATOM 1316 N N . SER A 1 168 ? 7.512 1.338 -8.422 1 87.62 168 SER A N 1
ATOM 1317 C CA . SER A 1 168 ? 6.777 0.083 -8.547 1 87.62 168 SER A CA 1
ATOM 1318 C C . SER A 1 168 ? 5.656 -0.006 -7.516 1 87.62 168 SER A C 1
ATOM 1320 O O . SER A 1 168 ? 4.535 -0.402 -7.844 1 87.62 168 SER A O 1
ATOM 1322 N N . LEU A 1 169 ? 5.98 0.428 -6.367 1 88.75 169 LEU A N 1
ATOM 1323 C CA . LEU A 1 169 ? 4.996 0.4 -5.293 1 88.75 169 LEU A CA 1
ATOM 1324 C C . LEU A 1 169 ? 3.883 1.41 -5.551 1 88.75 169 LEU A C 1
ATOM 1326 O O . LEU A 1 169 ? 2.701 1.097 -5.383 1 88.75 169 LEU A O 1
ATOM 1330 N N . LEU A 1 170 ? 4.266 2.584 -5.957 1 90.5 170 LEU A N 1
ATOM 1331 C CA . LEU A 1 170 ? 3.299 3.645 -6.23 1 90.5 170 LEU A CA 1
ATOM 1332 C C . LEU A 1 170 ? 2.295 3.207 -7.289 1 90.5 170 LEU A C 1
ATOM 1334 O O . LEU A 1 170 ? 1.086 3.371 -7.109 1 90.5 170 LEU A O 1
ATOM 1338 N N . LEU A 1 171 ? 2.779 2.65 -8.312 1 92.44 171 LEU A N 1
ATOM 1339 C CA . LEU A 1 171 ? 1.908 2.211 -9.398 1 92.44 171 LEU A CA 1
ATOM 1340 C C . LEU A 1 171 ? 0.987 1.088 -8.93 1 92.44 171 LEU A C 1
ATOM 1342 O O . LEU A 1 171 ? -0.183 1.038 -9.32 1 92.44 171 LEU A O 1
ATOM 1346 N N . SER A 1 172 ? 1.55 0.22 -8.133 1 94.31 172 SER A N 1
ATOM 1347 C CA . SER A 1 172 ? 0.734 -0.869 -7.605 1 94.31 172 SER A CA 1
ATOM 1348 C C . SER A 1 172 ? -0.377 -0.34 -6.707 1 94.31 172 SER A C 1
ATOM 1350 O O . SER A 1 172 ? -1.509 -0.827 -6.758 1 94.31 172 SER A O 1
ATOM 1352 N N . LEU A 1 173 ? -0.048 0.627 -5.914 1 94.62 173 LEU A N 1
ATOM 1353 C CA . LEU A 1 173 ? -1.042 1.209 -5.016 1 94.62 173 LEU A CA 1
ATOM 1354 C C . LEU A 1 173 ? -2.107 1.964 -5.805 1 94.62 173 LEU A C 1
ATOM 1356 O O . LEU A 1 173 ? -3.289 1.928 -5.453 1 94.62 173 LEU A O 1
ATOM 1360 N N . LEU A 1 174 ? -1.705 2.623 -6.859 1 94.56 174 LEU A N 1
ATOM 1361 C CA . LEU A 1 174 ? -2.656 3.336 -7.707 1 94.56 174 LEU A CA 1
ATOM 1362 C C . LEU A 1 174 ? -3.629 2.365 -8.367 1 94.56 174 LEU A C 1
ATOM 1364 O O . LEU A 1 174 ? -4.824 2.645 -8.461 1 94.56 174 LEU A O 1
ATOM 1368 N N . ALA A 1 175 ? -3.098 1.293 -8.805 1 95 175 ALA A N 1
ATOM 1369 C CA . ALA A 1 175 ? -3.963 0.258 -9.367 1 95 175 ALA A CA 1
ATOM 1370 C C . ALA A 1 175 ? -4.969 -0.238 -8.328 1 95 175 ALA A C 1
ATOM 1372 O O . ALA A 1 175 ? -6.137 -0.466 -8.648 1 95 175 ALA A O 1
ATOM 1373 N N . GLY A 1 176 ? -4.457 -0.446 -7.105 1 94.81 176 GLY A N 1
ATOM 1374 C CA . GLY A 1 176 ? -5.344 -0.85 -6.027 1 94.81 176 GLY A CA 1
ATOM 1375 C C . GLY A 1 176 ? -6.453 0.15 -5.762 1 94.81 176 GLY A C 1
ATOM 1376 O O . GLY A 1 176 ? -7.605 -0.233 -5.562 1 94.81 176 GLY A O 1
ATOM 1377 N N . MET A 1 177 ? -6.105 1.397 -5.828 1 93.81 177 MET A N 1
ATOM 1378 C CA . MET A 1 177 ? -7.094 2.449 -5.602 1 93.81 177 MET A CA 1
ATOM 1379 C C . MET A 1 177 ? -8.18 2.408 -6.668 1 93.81 177 MET A C 1
ATOM 1381 O O . MET A 1 177 ? -9.367 2.535 -6.355 1 93.81 177 MET A O 1
ATOM 1385 N N . LEU A 1 178 ? -7.777 2.248 -7.855 1 93.69 178 LEU A N 1
ATOM 1386 C CA . LEU A 1 178 ? -8.734 2.168 -8.953 1 93.69 178 LEU A CA 1
ATOM 1387 C C . LEU A 1 178 ? -9.664 0.974 -8.781 1 93.69 178 LEU A C 1
ATOM 1389 O O . LEU A 1 178 ? -10.875 1.093 -8.977 1 93.69 178 LEU A O 1
ATOM 1393 N N . LEU A 1 179 ? -9.102 -0.099 -8.375 1 93.56 179 LEU A N 1
ATOM 1394 C CA . LEU A 1 179 ? -9.898 -1.309 -8.195 1 93.56 179 LEU A CA 1
ATOM 1395 C C . LEU A 1 179 ? -10.906 -1.127 -7.066 1 93.56 179 LEU A C 1
ATOM 1397 O O . LEU A 1 179 ? -12.062 -1.532 -7.195 1 93.56 179 LEU A O 1
ATOM 1401 N N . ILE A 1 180 ? -10.484 -0.554 -5.984 1 92.31 180 ILE A N 1
ATOM 1402 C CA . ILE A 1 180 ? -11.344 -0.333 -4.828 1 92.31 180 ILE A CA 1
ATOM 1403 C C . ILE A 1 180 ? -12.477 0.619 -5.207 1 92.31 180 ILE A C 1
ATOM 1405 O O . ILE A 1 180 ? -13.641 0.387 -4.852 1 92.31 180 ILE A O 1
ATOM 1409 N N . TYR A 1 181 ? -12.148 1.604 -5.945 1 90.31 181 TYR A N 1
ATOM 1410 C CA . TYR A 1 181 ? -13.148 2.584 -6.363 1 90.31 181 TYR A CA 1
ATOM 1411 C C . TYR A 1 181 ? -14.195 1.945 -7.262 1 90.31 181 TYR A C 1
ATOM 1413 O O . TYR A 1 181 ? -15.391 2.215 -7.113 1 90.31 181 TYR A O 1
ATOM 1421 N N . TYR A 1 182 ? -13.805 1.109 -8.156 1 91.56 182 TYR A N 1
ATOM 1422 C CA . TYR A 1 182 ? -14.727 0.527 -9.133 1 91.56 182 TYR A CA 1
ATOM 1423 C C . TYR A 1 182 ? -15.547 -0.593 -8.5 1 91.56 182 TYR A C 1
ATOM 1425 O O . TYR A 1 182 ? -16.719 -0.779 -8.844 1 91.56 182 TYR A O 1
ATOM 1433 N N . THR A 1 183 ? -15.016 -1.337 -7.523 1 92.44 183 THR A N 1
ATOM 1434 C CA . THR A 1 183 ? -15.719 -2.477 -6.949 1 92.44 183 THR A CA 1
ATOM 1435 C C . THR A 1 183 ? -16.547 -2.047 -5.734 1 92.44 183 THR A C 1
ATOM 1437 O O . THR A 1 183 ? -17.516 -2.715 -5.363 1 92.44 183 THR A O 1
ATOM 1440 N N . LYS A 1 184 ? -16.094 -0.998 -5.043 1 92.38 184 LYS A N 1
ATOM 1441 C CA . LYS A 1 184 ? -16.703 -0.504 -3.814 1 92.38 184 LYS A CA 1
ATOM 1442 C C . LYS A 1 184 ? -16.922 -1.637 -2.812 1 92.38 184 LYS A C 1
ATOM 1444 O O . LYS A 1 184 ? -17.984 -1.737 -2.201 1 92.38 184 LYS A O 1
ATOM 1449 N N . ASP A 1 185 ? -15.953 -2.578 -2.811 1 92.25 185 ASP A N 1
ATOM 1450 C CA . ASP A 1 185 ? -16 -3.766 -1.962 1 92.25 185 ASP A CA 1
ATOM 1451 C C . ASP A 1 185 ? -14.781 -3.832 -1.043 1 92.25 185 ASP A C 1
ATOM 1453 O O . ASP A 1 185 ? -13.641 -3.93 -1.515 1 92.25 185 ASP A O 1
ATOM 1457 N N . TRP A 1 186 ? -15.039 -3.828 0.238 1 91.25 186 TRP A N 1
ATOM 1458 C CA . TRP A 1 186 ? -13.938 -3.824 1.191 1 91.25 186 TRP A CA 1
ATOM 1459 C C . TRP A 1 186 ? -13.195 -5.156 1.17 1 91.25 186 TRP A C 1
ATOM 1461 O O . TRP A 1 186 ? -12.008 -5.215 1.505 1 91.25 186 TRP A O 1
ATOM 1471 N N . HIS A 1 187 ? -13.852 -6.27 0.748 1 89.88 187 HIS A N 1
ATOM 1472 C CA . HIS A 1 187 ? -13.172 -7.555 0.627 1 89.88 187 HIS A CA 1
ATOM 1473 C C . HIS A 1 187 ? -12.07 -7.496 -0.42 1 89.88 187 HIS A C 1
ATOM 1475 O O . HIS A 1 187 ? -10.984 -8.047 -0.217 1 89.88 187 HIS A O 1
ATOM 1481 N N . VAL A 1 188 ? -12.43 -6.797 -1.495 1 92.25 188 VAL A N 1
ATOM 1482 C CA . VAL A 1 188 ? -11.469 -6.648 -2.584 1 92.25 188 VAL A CA 1
ATOM 1483 C C . VAL A 1 188 ? -10.281 -5.805 -2.117 1 92.25 188 VAL A C 1
ATOM 1485 O O . VAL A 1 188 ? -9.133 -6.137 -2.398 1 92.25 188 VAL A O 1
ATOM 1488 N N . ALA A 1 189 ? -10.586 -4.797 -1.375 1 94.12 189 ALA A N 1
ATOM 1489 C CA . ALA A 1 189 ? -9.531 -3.947 -0.834 1 94.12 189 ALA A CA 1
ATOM 1490 C C . ALA A 1 189 ? -8.609 -4.738 0.088 1 94.12 189 ALA A C 1
ATOM 1492 O O . ALA A 1 189 ? -7.383 -4.637 -0.014 1 94.12 189 ALA A O 1
ATOM 1493 N N . PHE A 1 190 ? -9.18 -5.492 0.918 1 92.88 190 PHE A N 1
ATOM 1494 C CA . PHE A 1 190 ? -8.422 -6.297 1.873 1 92.88 190 PHE A CA 1
ATOM 1495 C C . PHE A 1 190 ? -7.547 -7.312 1.153 1 92.88 190 PHE A C 1
ATOM 1497 O O . PHE A 1 190 ? -6.371 -7.465 1.481 1 92.88 190 PHE A O 1
ATOM 1504 N N . ALA A 1 191 ? -8.125 -7.98 0.225 1 91.31 191 ALA A N 1
ATOM 1505 C CA . ALA A 1 191 ? -7.402 -9 -0.528 1 91.31 191 ALA A CA 1
ATOM 1506 C C . ALA A 1 191 ? -6.262 -8.375 -1.333 1 91.31 191 ALA A C 1
ATOM 1508 O O . ALA A 1 191 ? -5.152 -8.914 -1.362 1 91.31 191 ALA A O 1
ATOM 1509 N N . TYR A 1 192 ? -6.562 -7.27 -2.037 1 94.25 192 TYR A N 1
ATOM 1510 C CA . TYR A 1 192 ? -5.547 -6.59 -2.836 1 94.25 192 TYR A CA 1
ATOM 1511 C C . TYR A 1 192 ? -4.363 -6.172 -1.974 1 94.25 192 TYR A C 1
ATOM 1513 O O . TYR A 1 192 ? -3.209 -6.438 -2.324 1 94.25 192 TYR A O 1
ATOM 1521 N N . LEU A 1 193 ? -4.668 -5.586 -0.842 1 94.69 193 LEU A N 1
ATOM 1522 C CA . LEU A 1 193 ? -3.609 -5.133 0.054 1 94.69 193 LEU A CA 1
ATOM 1523 C C . LEU A 1 193 ? -2.822 -6.316 0.606 1 94.69 193 LEU A C 1
ATOM 1525 O O . LEU A 1 193 ? -1.612 -6.219 0.821 1 94.69 193 LEU A O 1
ATOM 1529 N N . SER A 1 194 ? -3.469 -7.391 0.882 1 92.75 194 SER A N 1
ATOM 1530 C CA . SER A 1 194 ? -2.789 -8.586 1.367 1 92.75 194 SER A CA 1
ATOM 1531 C C . SER A 1 194 ? -1.772 -9.094 0.35 1 92.75 194 SER A C 1
ATOM 1533 O O . SER A 1 194 ? -0.702 -9.578 0.723 1 92.75 194 SER A O 1
ATOM 1535 N N . GLY A 1 195 ? -2.176 -9.008 -0.889 1 91.88 195 GLY A N 1
ATOM 1536 C CA . GLY A 1 195 ? -1.243 -9.406 -1.932 1 91.88 195 GLY A CA 1
ATOM 1537 C C . GLY A 1 195 ? 0.005 -8.539 -1.976 1 91.88 195 GLY A C 1
ATOM 1538 O O . GLY A 1 195 ? 1.119 -9.055 -2.084 1 91.88 195 GLY A O 1
ATOM 1539 N N . ILE A 1 196 ? -0.178 -7.266 -1.837 1 93.56 196 ILE A N 1
ATOM 1540 C CA . ILE A 1 196 ? 0.942 -6.332 -1.821 1 93.56 196 ILE A CA 1
ATOM 1541 C C . ILE A 1 196 ? 1.808 -6.582 -0.589 1 93.56 196 ILE A C 1
ATOM 1543 O O . ILE A 1 196 ? 3.037 -6.613 -0.682 1 93.56 196 ILE A O 1
ATOM 1547 N N . ILE A 1 197 ? 1.176 -6.766 0.548 1 93.69 197 ILE A N 1
ATOM 1548 C CA . ILE A 1 197 ? 1.87 -6.961 1.816 1 93.69 197 ILE A CA 1
ATOM 1549 C C . ILE A 1 197 ? 2.715 -8.234 1.749 1 93.69 197 ILE A C 1
ATOM 1551 O O . ILE A 1 197 ? 3.863 -8.242 2.199 1 93.69 197 ILE A O 1
ATOM 1555 N N . LEU A 1 198 ? 2.146 -9.219 1.217 1 90.19 198 LEU A N 1
ATOM 1556 C CA . LEU A 1 198 ? 2.885 -10.469 1.109 1 90.19 198 LEU A CA 1
ATOM 1557 C C . LEU A 1 198 ? 4.152 -10.289 0.282 1 90.19 198 LEU A C 1
ATOM 1559 O O . LEU A 1 198 ? 5.227 -10.742 0.679 1 90.19 198 LEU A O 1
ATOM 1563 N N . HIS A 1 199 ? 4.016 -9.664 -0.824 1 89.75 199 HIS A N 1
ATOM 1564 C CA . HIS A 1 199 ? 5.184 -9.414 -1.658 1 89.75 199 HIS A CA 1
ATOM 1565 C C . HIS A 1 199 ? 6.227 -8.586 -0.912 1 89.75 199 HIS A C 1
ATOM 1567 O O . HIS A 1 199 ? 7.418 -8.898 -0.953 1 89.75 199 HIS A O 1
ATOM 1573 N N . GLU A 1 200 ? 5.766 -7.543 -0.258 1 87.5 200 GLU A N 1
ATOM 1574 C CA . GLU A 1 200 ? 6.676 -6.68 0.49 1 87.5 200 GLU A CA 1
ATOM 1575 C C . GLU A 1 200 ? 7.336 -7.438 1.638 1 87.5 200 GLU A C 1
ATOM 1577 O O . GLU A 1 200 ? 8.523 -7.246 1.915 1 87.5 200 GLU A O 1
ATOM 1582 N N . LEU A 1 201 ? 6.594 -8.227 2.312 1 88.44 201 LEU A N 1
ATOM 1583 C CA . LEU A 1 201 ? 7.109 -9.023 3.418 1 88.44 201 LEU A CA 1
ATOM 1584 C C . LEU A 1 201 ? 8.219 -9.961 2.943 1 88.44 201 LEU A C 1
ATOM 1586 O O . LEU A 1 201 ? 9.273 -10.055 3.58 1 88.44 201 LEU A O 1
ATOM 1590 N N . LEU A 1 202 ? 8.008 -10.57 1.876 1 84.94 202 LEU A N 1
ATOM 1591 C CA . LEU A 1 202 ? 9 -11.492 1.326 1 84.94 202 LEU A CA 1
ATOM 1592 C C . LEU A 1 202 ? 10.25 -10.742 0.875 1 84.94 202 LEU A C 1
ATOM 1594 O O . LEU A 1 202 ? 11.367 -11.242 1.027 1 84.94 202 LEU A O 1
ATOM 1598 N N . SER A 1 203 ? 10.062 -9.586 0.325 1 81.62 203 SER A N 1
ATOM 1599 C CA . SER A 1 203 ? 11.188 -8.758 -0.088 1 81.62 203 SER A CA 1
ATOM 1600 C C . SER A 1 203 ? 12.031 -8.336 1.109 1 81.62 203 SER A C 1
ATOM 1602 O O . SER A 1 203 ? 13.266 -8.414 1.066 1 81.62 203 SER A O 1
ATOM 1604 N N . VAL A 1 204 ? 11.383 -7.898 2.123 1 79.38 204 VAL A N 1
ATOM 1605 C CA . VAL A 1 204 ? 12.07 -7.457 3.334 1 79.38 204 VAL A CA 1
ATOM 1606 C C . VAL A 1 204 ? 12.797 -8.633 3.973 1 79.38 204 VAL A C 1
ATOM 1608 O O . VAL A 1 204 ? 13.945 -8.508 4.398 1 79.38 204 VAL A O 1
ATOM 1611 N N . MET A 1 205 ? 12.172 -9.742 4.008 1 79.56 205 MET A N 1
ATOM 1612 C CA . MET A 1 205 ? 12.773 -10.945 4.586 1 79.56 205 MET A CA 1
ATOM 1613 C C . MET A 1 205 ? 13.984 -11.391 3.777 1 79.56 205 MET A C 1
ATOM 1615 O O . MET A 1 205 ? 14.969 -11.867 4.34 1 79.56 205 MET A O 1
ATOM 1619 N N . GLY A 1 206 ? 13.922 -11.242 2.498 1 74.5 206 GLY A N 1
ATOM 1620 C CA . GLY A 1 206 ? 15.047 -11.57 1.642 1 74.5 206 GLY A CA 1
ATOM 1621 C C . GLY A 1 206 ? 16.266 -10.711 1.907 1 74.5 206 GLY A C 1
ATOM 1622 O O . GLY A 1 206 ? 17.391 -11.203 1.914 1 74.5 206 GLY A O 1
ATOM 1623 N N . LEU A 1 207 ? 15.977 -9.477 2.141 1 70.69 207 LEU A N 1
ATOM 1624 C CA . LEU A 1 207 ? 17.078 -8.555 2.424 1 70.69 207 LEU A CA 1
ATOM 1625 C C . LEU A 1 207 ? 17.672 -8.836 3.797 1 70.69 207 LEU A C 1
ATOM 1627 O O . LEU A 1 207 ? 18.891 -8.711 3.982 1 70.69 207 LEU A O 1
ATOM 1631 N N . LEU A 1 208 ? 16.859 -9.125 4.684 1 68.56 208 LEU A N 1
ATOM 1632 C CA . LEU A 1 208 ? 17.297 -9.406 6.043 1 68.56 208 LEU A CA 1
ATOM 1633 C C . LEU A 1 208 ? 18.203 -10.641 6.078 1 68.56 208 LEU A C 1
ATOM 1635 O O . LEU A 1 208 ? 19.172 -10.688 6.84 1 68.56 208 LEU A O 1
ATOM 1639 N N . PHE A 1 209 ? 17.922 -11.477 5.176 1 64.5 209 PHE A N 1
ATOM 1640 C CA . PHE A 1 209 ? 18.625 -12.742 5.238 1 64.5 209 PHE A CA 1
ATOM 1641 C C . PHE A 1 209 ? 19.781 -12.781 4.23 1 64.5 209 PHE A C 1
ATOM 1643 O O . PHE A 1 209 ? 20.562 -13.734 4.207 1 64.5 209 PHE A O 1
ATOM 1650 N N . ASN A 1 210 ? 19.797 -11.82 3.244 1 58.84 210 ASN A N 1
ATOM 1651 C CA . ASN A 1 210 ? 20.875 -11.758 2.273 1 58.84 210 ASN A CA 1
ATOM 1652 C C . ASN A 1 210 ? 22.172 -11.273 2.918 1 58.84 210 ASN A C 1
ATOM 1654 O O . ASN A 1 210 ? 22.906 -10.469 2.33 1 58.84 210 ASN A O 1
ATOM 1658 N N . GLN A 1 211 ? 22.422 -11.484 4.098 1 52.16 211 GLN A N 1
ATOM 1659 C CA . GLN A 1 211 ? 23.781 -11.273 4.594 1 52.16 211 GLN A CA 1
ATOM 1660 C C . GLN A 1 211 ? 24.781 -12.117 3.82 1 52.16 211 GLN A C 1
ATOM 1662 O O . GLN A 1 211 ? 24.422 -13.156 3.256 1 52.16 211 GLN A O 1
ATOM 1667 N N . PRO A 1 212 ? 26.016 -11.523 3.412 1 48.78 212 PRO A N 1
ATOM 1668 C CA . PRO A 1 212 ? 27.031 -12.305 2.684 1 48.78 212 PRO A CA 1
ATOM 1669 C C . PRO A 1 212 ? 26.984 -13.789 3.027 1 48.78 212 PRO A C 1
ATOM 1671 O O . PRO A 1 212 ? 26.734 -14.148 4.18 1 48.78 212 PRO A O 1
ATOM 1674 N N . ALA A 1 213 ? 26.625 -14.477 1.925 1 50.38 213 ALA A N 1
ATOM 1675 C CA . ALA A 1 213 ? 26.516 -15.93 1.808 1 50.38 213 ALA A CA 1
ATOM 1676 C C . ALA A 1 213 ? 27.578 -16.625 2.65 1 50.38 213 ALA A C 1
ATOM 1678 O O . ALA A 1 213 ? 27.797 -17.828 2.525 1 50.38 213 ALA A O 1
ATOM 1679 N N . SER A 1 214 ? 28.203 -15.859 3.334 1 51.72 214 SER A N 1
ATOM 1680 C CA . SER A 1 214 ? 29.359 -16.578 3.867 1 51.72 214 SER A CA 1
ATOM 1681 C C . SER A 1 214 ? 28.938 -17.672 4.836 1 51.72 214 SER A C 1
ATOM 1683 O O . SER A 1 214 ? 29.656 -18.641 5.043 1 51.72 214 SER A O 1
ATOM 1685 N N . SER A 1 215 ? 27.734 -17.516 5.461 1 56.75 215 SER A N 1
ATOM 1686 C CA . SER A 1 215 ? 27.484 -18.578 6.426 1 56.75 215 SER A CA 1
ATOM 1687 C C . SER A 1 215 ? 26.344 -19.484 5.961 1 56.75 215 SER A C 1
ATOM 1689 O O . SER A 1 215 ? 25.469 -19.047 5.207 1 56.75 215 SER A O 1
ATOM 1691 N N . GLY A 1 216 ? 26.547 -20.797 5.898 1 55.84 216 GLY A N 1
ATOM 1692 C CA . GLY A 1 216 ? 25.594 -21.859 5.613 1 55.84 216 GLY A CA 1
ATOM 1693 C C . GLY A 1 216 ? 24.172 -21.516 6.023 1 55.84 216 GLY A C 1
ATOM 1694 O O . GLY A 1 216 ? 23.219 -21.797 5.285 1 55.84 216 GLY A O 1
ATOM 1695 N N . GLN A 1 217 ? 24 -20.766 7.051 1 60.44 217 GLN A N 1
ATOM 1696 C CA . GLN A 1 217 ? 22.688 -20.406 7.582 1 60.44 217 GLN A CA 1
ATOM 1697 C C . GLN A 1 217 ? 22.016 -19.344 6.707 1 60.44 217 GLN A C 1
ATOM 1699 O O . GLN A 1 217 ? 20.797 -19.391 6.504 1 60.44 217 GLN A O 1
ATOM 1704 N N . THR A 1 218 ? 22.781 -18.484 6.113 1 62.12 218 THR A N 1
ATOM 1705 C CA . THR A 1 218 ? 22.234 -17.438 5.254 1 62.12 218 THR A CA 1
ATOM 1706 C C . THR A 1 218 ? 21.688 -18.031 3.961 1 62.12 218 THR A C 1
ATOM 1708 O O . THR A 1 218 ? 20.625 -17.609 3.48 1 62.12 218 THR A O 1
ATOM 1711 N N . LEU A 1 219 ? 22.328 -19.078 3.627 1 64.69 219 LEU A N 1
ATOM 1712 C CA . LEU A 1 219 ? 21.922 -19.734 2.396 1 64.69 219 LEU A CA 1
ATOM 1713 C C . LEU A 1 219 ? 20.578 -20.453 2.59 1 64.69 219 LEU A C 1
ATOM 1715 O O . LEU A 1 219 ? 19.734 -20.438 1.698 1 64.69 219 LEU A O 1
ATOM 1719 N N . VAL A 1 220 ? 20.453 -21 3.775 1 67.69 220 VAL A N 1
ATOM 1720 C CA . VAL A 1 220 ? 19.219 -21.734 4.07 1 67.69 220 VAL A CA 1
ATOM 1721 C C . VAL A 1 220 ? 18.062 -20.75 4.184 1 67.69 220 VAL A C 1
ATOM 1723 O O . VAL A 1 220 ? 16.969 -21 3.654 1 67.69 220 VAL A O 1
ATOM 1726 N N . ARG A 1 221 ? 18.359 -19.75 4.711 1 70.69 221 ARG A N 1
ATOM 1727 C CA . ARG A 1 221 ? 17.281 -18.781 4.934 1 70.69 221 ARG A CA 1
ATOM 1728 C C . ARG A 1 221 ? 16.859 -18.125 3.623 1 70.69 221 ARG A C 1
ATOM 1730 O O . ARG A 1 221 ? 15.664 -17.938 3.375 1 70.69 221 ARG A O 1
ATOM 1737 N N . ASN A 1 222 ? 17.812 -17.891 2.91 1 76.94 222 ASN A N 1
ATOM 1738 C CA . ASN A 1 222 ? 17.5 -17.328 1.601 1 76.94 222 ASN A CA 1
ATOM 1739 C C . ASN A 1 222 ? 16.734 -18.328 0.736 1 76.94 222 ASN A C 1
ATOM 1741 O O . ASN A 1 222 ? 15.828 -17.938 -0.013 1 76.94 222 ASN A O 1
ATOM 1745 N N . GLY A 1 223 ? 17.062 -19.547 0.983 1 82 223 GLY A N 1
ATOM 1746 C CA . GLY A 1 223 ? 16.359 -20.609 0.274 1 82 223 GLY A CA 1
ATOM 1747 C C . GLY A 1 223 ? 14.906 -20.734 0.69 1 82 223 GLY A C 1
ATOM 1748 O O . GLY A 1 223 ? 14.031 -20.922 -0.155 1 82 223 GLY A O 1
ATOM 1749 N N . LEU A 1 224 ? 14.648 -20.516 1.971 1 84.12 224 LEU A N 1
ATOM 1750 C CA . LEU A 1 224 ? 13.289 -20.625 2.486 1 84.12 224 LEU A CA 1
ATOM 1751 C C . LEU A 1 224 ? 12.422 -19.484 1.942 1 84.12 224 LEU A C 1
ATOM 1753 O O . LEU A 1 224 ? 11.273 -19.719 1.551 1 84.12 224 LEU A O 1
ATOM 1757 N N . ILE A 1 225 ? 12.977 -18.344 1.909 1 85.5 225 ILE A N 1
ATOM 1758 C CA . ILE A 1 225 ? 12.227 -17.172 1.434 1 85.5 225 ILE A CA 1
ATOM 1759 C C . ILE A 1 225 ? 11.898 -17.344 -0.048 1 85.5 225 ILE A C 1
ATOM 1761 O O . ILE A 1 225 ? 10.766 -17.094 -0.474 1 85.5 225 ILE A O 1
ATOM 1765 N N . SER A 1 226 ? 12.898 -17.812 -0.743 1 86.94 226 SER A N 1
ATOM 1766 C CA . SER A 1 226 ? 12.672 -18.047 -2.168 1 86.94 226 SER A CA 1
ATOM 1767 C C . SER A 1 226 ? 11.648 -19.141 -2.4 1 86.94 226 SER A C 1
ATOM 1769 O O . SER A 1 226 ? 10.844 -19.062 -3.334 1 86.94 226 SER A O 1
ATOM 1771 N N . PHE A 1 227 ? 11.711 -20.078 -1.522 1 87 227 PHE A N 1
ATOM 1772 C CA . PHE A 1 227 ? 10.75 -21.172 -1.61 1 87 227 PHE A CA 1
ATOM 1773 C C . PHE A 1 227 ? 9.336 -20.672 -1.374 1 87 227 PHE A C 1
ATOM 1775 O O . PHE A 1 227 ? 8.414 -21 -2.129 1 87 227 PHE A O 1
ATOM 1782 N N . ILE A 1 228 ? 9.109 -19.891 -0.403 1 87.12 228 ILE A N 1
ATOM 1783 C CA . ILE A 1 228 ? 7.797 -19.344 -0.087 1 87.12 228 ILE A CA 1
ATOM 1784 C C . ILE A 1 228 ? 7.336 -18.438 -1.222 1 87.12 228 ILE A C 1
ATOM 1786 O O . ILE A 1 228 ? 6.168 -18.484 -1.625 1 87.12 228 ILE A O 1
ATOM 1790 N N . TYR A 1 229 ? 8.281 -17.703 -1.681 1 87.69 229 TYR A N 1
ATOM 1791 C CA . TYR A 1 229 ? 8 -16.828 -2.812 1 87.69 229 TYR A CA 1
ATOM 1792 C C . TYR A 1 229 ? 7.48 -17.625 -4.004 1 87.69 229 TYR A C 1
ATOM 1794 O O . TYR A 1 229 ? 6.477 -17.266 -4.617 1 87.69 229 TYR A O 1
ATOM 1802 N N . LEU A 1 230 ? 8.078 -18.719 -4.254 1 87.44 230 LEU A N 1
ATOM 1803 C CA . LEU A 1 230 ? 7.699 -19.562 -5.383 1 87.44 230 LEU A CA 1
ATOM 1804 C C . LEU A 1 230 ? 6.312 -20.172 -5.172 1 87.44 230 LEU A C 1
ATOM 1806 O O . LEU A 1 230 ? 5.531 -20.281 -6.117 1 87.44 230 LEU A O 1
ATOM 1810 N N . GLU A 1 231 ? 6.043 -20.5 -4.004 1 86.19 231 GLU A N 1
ATOM 1811 C CA . GLU A 1 231 ? 4.746 -21.109 -3.707 1 86.19 231 GLU A CA 1
ATOM 1812 C C . GLU A 1 231 ? 3.613 -20.094 -3.906 1 86.19 231 GLU A C 1
ATOM 1814 O O . GLU A 1 231 ? 2.559 -20.438 -4.445 1 86.19 231 GLU A O 1
ATOM 1819 N N . PHE A 1 232 ? 3.854 -18.891 -3.527 1 85.19 232 PHE A N 1
ATOM 1820 C CA . PHE A 1 232 ? 2.809 -17.891 -3.68 1 85.19 232 PHE A CA 1
ATOM 1821 C C . PHE A 1 232 ? 2.691 -17.453 -5.133 1 85.19 232 PHE A C 1
ATOM 1823 O O . PHE A 1 232 ? 1.597 -17.141 -5.605 1 85.19 232 PHE A O 1
ATOM 1830 N N . LEU A 1 233 ? 3.811 -17.438 -5.742 1 85.25 233 LEU A N 1
ATOM 1831 C CA . LEU A 1 233 ? 3.773 -17.203 -7.176 1 85.25 233 LEU A CA 1
ATOM 1832 C C . LEU A 1 233 ? 2.934 -18.25 -7.891 1 85.25 233 LEU A C 1
ATOM 1834 O O . LEU A 1 233 ? 2.045 -17.922 -8.672 1 85.25 233 LEU A O 1
ATOM 1838 N N . ASP A 1 234 ? 3.201 -19.422 -7.488 1 85.88 234 ASP A N 1
ATOM 1839 C CA . ASP A 1 234 ? 2.471 -20.531 -8.07 1 85.88 234 ASP A CA 1
ATOM 1840 C C . ASP A 1 234 ? 0.982 -20.453 -7.734 1 85.88 234 ASP A C 1
ATOM 1842 O O . ASP A 1 234 ? 0.134 -20.734 -8.586 1 85.88 234 ASP A O 1
ATOM 1846 N N . ALA A 1 235 ? 0.682 -20.094 -6.555 1 82.88 235 ALA A N 1
ATOM 1847 C CA . ALA A 1 235 ? -0.704 -19.969 -6.113 1 82.88 235 ALA A CA 1
ATOM 1848 C C . ALA A 1 235 ? -1.45 -18.922 -6.93 1 82.88 235 ALA A C 1
ATOM 1850 O O . ALA A 1 235 ? -2.598 -19.125 -7.324 1 82.88 235 ALA A O 1
ATOM 1851 N N . SER A 1 236 ? -0.812 -17.875 -7.16 1 82.44 236 SER A N 1
ATOM 1852 C CA . SER A 1 236 ? -1.446 -16.766 -7.871 1 82.44 236 SER A CA 1
ATOM 1853 C C . SER A 1 236 ? -1.747 -17.141 -9.32 1 82.44 236 SER A C 1
ATOM 1855 O O . SER A 1 236 ? -2.793 -16.781 -9.859 1 82.44 236 SER A O 1
ATOM 1857 N N . PHE A 1 237 ? -0.854 -17.906 -9.859 1 80.88 237 PHE A N 1
ATOM 1858 C CA . PHE A 1 237 ? -1.04 -18.375 -11.227 1 80.88 237 PHE A CA 1
ATOM 1859 C C . PHE A 1 237 ? -2.111 -19.453 -11.297 1 80.88 237 PHE A C 1
ATOM 1861 O O . PHE A 1 237 ? -2.875 -19.531 -12.258 1 80.88 237 PHE A O 1
ATOM 1868 N N . SER A 1 238 ? -2.16 -20.188 -10.273 1 81.12 238 SER A N 1
ATOM 1869 C CA . SER A 1 238 ? -2.936 -21.422 -10.305 1 81.12 238 SER A CA 1
ATOM 1870 C C . SER A 1 238 ? -4.426 -21.156 -10.133 1 81.12 238 SER A C 1
ATOM 1872 O O . SER A 1 238 ? -5.262 -22 -10.43 1 81.12 238 SER A O 1
ATOM 1874 N N . PHE A 1 239 ? -4.762 -20.047 -9.68 1 78.06 239 PHE A N 1
ATOM 1875 C CA . PHE A 1 239 ? -6.176 -19.75 -9.453 1 78.06 239 PHE A CA 1
ATOM 1876 C C . PHE A 1 239 ? -6.945 -19.766 -10.773 1 78.06 239 PHE A C 1
ATOM 1878 O O . PHE A 1 239 ? -8.078 -20.25 -10.828 1 78.06 239 PHE A O 1
ATOM 1885 N N . ASP A 1 240 ? -6.301 -19.328 -11.734 1 76.19 240 ASP A N 1
ATOM 1886 C CA . ASP A 1 240 ? -6.914 -19.359 -13.062 1 76.19 240 ASP A CA 1
ATOM 1887 C C . ASP A 1 240 ? -7.148 -20.797 -13.531 1 76.19 240 ASP A C 1
ATOM 1889 O O . ASP A 1 240 ? -8.172 -21.094 -14.148 1 76.19 240 ASP A O 1
A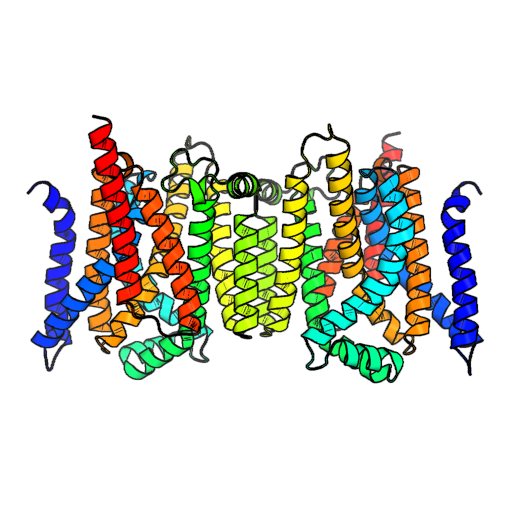TOM 1893 N N . GLY A 1 241 ? -6.281 -21.578 -13.156 1 79.44 241 GLY A N 1
ATOM 1894 C CA . GLY A 1 241 ? -6.402 -22.984 -13.531 1 79.44 241 GLY A CA 1
ATOM 1895 C C . GLY A 1 241 ? -7.547 -23.688 -12.82 1 79.44 241 GLY A C 1
ATOM 1896 O O . GLY A 1 241 ? -8.273 -24.469 -13.438 1 79.44 241 GLY A O 1
ATOM 1897 N N . VAL A 1 242 ? -7.68 -23.344 -11.594 1 79.62 242 VAL A N 1
ATOM 1898 C CA . VAL A 1 242 ? -8.711 -24 -10.797 1 79.62 242 VAL A CA 1
ATOM 1899 C C . VAL A 1 242 ? -10.094 -23.578 -11.297 1 79.62 242 VAL A C 1
ATOM 1901 O O . VAL A 1 242 ? -10.969 -24.422 -11.523 1 79.62 242 VAL A O 1
ATOM 1904 N N . ILE A 1 243 ? -10.289 -22.406 -11.57 1 76.5 243 ILE A N 1
ATOM 1905 C CA . ILE A 1 243 ? -11.578 -21.891 -12.023 1 76.5 243 ILE A CA 1
ATOM 1906 C C . ILE A 1 243 ? -11.898 -22.438 -13.414 1 76.5 243 ILE A C 1
ATOM 1908 O O . ILE A 1 243 ? -13.031 -22.859 -13.68 1 76.5 243 ILE A O 1
ATOM 1912 N N . GLY A 1 244 ? -10.953 -22.406 -14.234 1 77.5 244 GLY A N 1
ATOM 1913 C CA . GLY A 1 244 ? -11.141 -22.969 -15.562 1 77.5 244 GLY A CA 1
ATOM 1914 C C . GLY A 1 244 ? -11.461 -24.438 -15.547 1 77.5 244 GLY A C 1
ATOM 1915 O O . GLY A 1 244 ? -12.227 -24.938 -16.391 1 77.5 244 GLY A O 1
ATOM 1916 N N . ALA A 1 245 ? -10.93 -25.094 -14.609 1 84.75 245 ALA A N 1
ATOM 1917 C CA . ALA A 1 245 ? -11.133 -26.547 -14.5 1 84.75 245 ALA A CA 1
ATOM 1918 C C . ALA A 1 245 ? -12.586 -26.859 -14.148 1 84.75 245 ALA A C 1
ATOM 1920 O O . ALA A 1 245 ? -13.117 -27.891 -14.594 1 84.75 245 ALA A O 1
ATOM 1921 N N . PHE A 1 246 ? -13.266 -26.047 -13.445 1 81.5 246 PHE A N 1
ATOM 1922 C CA . PHE A 1 246 ? -14.641 -26.281 -13.039 1 81.5 246 PHE A CA 1
ATOM 1923 C C . PHE A 1 246 ? -15.594 -26.141 -14.227 1 81.5 246 PHE A C 1
ATOM 1925 O O . PHE A 1 246 ? -16.719 -26.641 -14.188 1 81.5 246 PHE A O 1
ATOM 1932 N N . ALA A 1 247 ? -15.148 -25.469 -15.211 1 78.25 247 ALA A N 1
ATOM 1933 C CA . ALA A 1 247 ? -15.938 -25.391 -16.438 1 78.25 247 ALA A CA 1
ATOM 1934 C C . ALA A 1 247 ? -15.914 -26.719 -17.188 1 78.25 247 ALA A C 1
ATOM 1936 O O . ALA A 1 247 ? -16.797 -27 -18 1 78.25 247 ALA A O 1
ATOM 1937 N N . ILE A 1 248 ? -14.938 -27.547 -16.891 1 83.19 248 ILE A N 1
ATOM 1938 C CA . ILE A 1 248 ? -14.742 -28.812 -17.562 1 83.19 248 ILE A CA 1
ATOM 1939 C C . ILE A 1 248 ? -15.328 -29.938 -16.734 1 83.19 248 ILE A C 1
ATOM 1941 O O . ILE A 1 248 ? -15.953 -30.859 -17.266 1 83.19 248 ILE A O 1
ATOM 1945 N N . SER A 1 249 ? -15.125 -29.859 -15.414 1 84.56 249 SER A N 1
ATOM 1946 C CA . SER A 1 249 ? -15.625 -30.891 -14.508 1 84.56 249 SER A CA 1
ATOM 1947 C C . SER A 1 249 ? -16.094 -30.281 -13.188 1 84.56 249 SER A C 1
ATOM 1949 O O . SER A 1 249 ? -15.531 -29.281 -12.719 1 84.56 249 SER A O 1
ATOM 1951 N N . THR A 1 250 ? -17.125 -30.938 -12.602 1 81 250 THR A N 1
ATOM 1952 C CA . THR A 1 250 ? -17.609 -30.484 -11.297 1 81 250 THR A CA 1
ATOM 1953 C C . THR A 1 250 ? -17.078 -31.391 -10.188 1 81 250 THR A C 1
ATOM 1955 O O . THR A 1 250 ? -17.297 -31.125 -9 1 81 250 THR A O 1
ATOM 1958 N N . ASN A 1 251 ? -16.422 -32.406 -10.648 1 83.38 251 ASN A N 1
ATOM 1959 C CA . ASN A 1 251 ? -15.859 -33.312 -9.656 1 83.38 251 ASN A CA 1
ATOM 1960 C C . ASN A 1 251 ? -14.5 -32.812 -9.164 1 83.38 251 ASN A C 1
ATOM 1962 O O . ASN A 1 251 ? -13.508 -32.875 -9.898 1 83.38 251 ASN A O 1
ATOM 1966 N N . ILE A 1 252 ? -14.422 -32.438 -7.887 1 83.44 252 ILE A N 1
ATOM 1967 C CA . ILE A 1 252 ? -13.242 -31.797 -7.316 1 83.44 252 ILE A CA 1
ATOM 1968 C C . ILE A 1 252 ? -12.062 -32.781 -7.34 1 83.44 252 ILE A C 1
ATOM 1970 O O . ILE A 1 252 ? -10.914 -32.344 -7.5 1 83.44 252 ILE A O 1
ATOM 1974 N N . PHE A 1 253 ? -12.328 -34 -7.168 1 85.62 253 PHE A N 1
ATOM 1975 C CA . PHE A 1 253 ? -11.242 -35 -7.148 1 85.62 253 PHE A CA 1
ATOM 1976 C C . PHE A 1 253 ? -10.617 -35.125 -8.531 1 85.62 253 PHE A C 1
ATOM 1978 O O . PHE A 1 253 ? -9.391 -35.219 -8.648 1 85.62 253 PHE A O 1
ATOM 1985 N N . ILE A 1 254 ? -11.438 -35.156 -9.516 1 89.12 254 ILE A N 1
ATOM 1986 C CA . ILE A 1 254 ? -10.938 -35.25 -10.883 1 89.12 254 ILE A CA 1
ATOM 1987 C C . ILE A 1 254 ? -10.148 -33.969 -11.219 1 89.12 254 ILE A C 1
ATOM 1989 O O . ILE A 1 254 ? -9.102 -34.031 -11.859 1 89.12 254 ILE A O 1
ATOM 1993 N N . ILE A 1 255 ? -10.648 -32.875 -10.742 1 87.81 255 ILE A N 1
ATOM 1994 C CA . ILE A 1 255 ? -9.984 -31.609 -10.969 1 87.81 255 ILE A CA 1
ATOM 1995 C C . ILE A 1 255 ? -8.617 -31.609 -10.297 1 87.81 255 ILE A C 1
ATOM 1997 O O . ILE A 1 255 ? -7.609 -31.25 -10.922 1 87.81 255 ILE A O 1
ATOM 2001 N N . MET A 1 256 ? -8.547 -32.062 -9.117 1 87.88 256 MET A N 1
ATOM 2002 C CA . MET A 1 256 ? -7.289 -32.062 -8.367 1 87.88 256 MET A CA 1
ATOM 2003 C C . MET A 1 256 ? -6.273 -33 -9.023 1 87.88 256 MET A C 1
ATOM 2005 O O . MET A 1 256 ? -5.086 -32.688 -9.094 1 87.88 256 MET A O 1
ATOM 2009 N N . ILE A 1 257 ? -6.77 -34.094 -9.461 1 90.75 257 ILE A N 1
ATOM 2010 C CA . ILE A 1 257 ? -5.887 -35.062 -10.102 1 90.75 257 ILE A CA 1
ATOM 2011 C C . ILE A 1 257 ? -5.344 -34.469 -11.406 1 90.75 257 ILE A C 1
ATOM 2013 O O . ILE A 1 257 ? -4.137 -34.5 -11.656 1 90.75 257 ILE A O 1
ATOM 2017 N N . GLY A 1 258 ? -6.223 -33.938 -12.188 1 92.31 258 GLY A N 1
ATOM 2018 C CA . GLY A 1 258 ? -5.809 -33.375 -13.453 1 92.31 258 GLY A CA 1
ATOM 2019 C C . GLY A 1 258 ? -4.832 -32.219 -13.297 1 92.31 258 GLY A C 1
ATOM 2020 O O . GLY A 1 258 ? -3.766 -32.219 -13.914 1 92.31 258 GLY A O 1
ATOM 2021 N N . LEU A 1 259 ? -5.188 -31.281 -12.484 1 90.81 259 LEU A N 1
ATOM 2022 C CA . LEU A 1 259 ? -4.32 -30.125 -12.258 1 90.81 259 LEU A CA 1
ATOM 2023 C C . LEU A 1 259 ? -3.018 -30.547 -11.586 1 90.81 259 LEU A C 1
ATOM 2025 O O . LEU A 1 259 ? -1.968 -29.953 -11.828 1 90.81 259 LEU A O 1
ATOM 2029 N N . GLY A 1 260 ? -3.141 -31.547 -10.758 1 89.94 260 GLY A N 1
ATOM 2030 C CA . GLY A 1 260 ? -1.943 -32.062 -10.125 1 89.94 260 GLY A CA 1
ATOM 2031 C C . GLY A 1 260 ? -0.958 -32.656 -11.117 1 89.94 260 GLY A C 1
ATOM 2032 O O . GLY A 1 260 ? 0.248 -32.438 -11.016 1 89.94 260 GLY A O 1
ATOM 2033 N N . ILE A 1 261 ? -1.457 -33.438 -12.039 1 92.25 261 ILE A N 1
ATOM 2034 C CA . ILE A 1 261 ? -0.626 -34 -13.102 1 92.25 261 ILE A CA 1
ATOM 2035 C C . ILE A 1 261 ? 0.044 -32.875 -13.883 1 92.25 261 ILE A C 1
ATOM 2037 O O . ILE A 1 261 ? 1.251 -32.906 -14.133 1 92.25 261 ILE A O 1
ATOM 2041 N N . GLY A 1 262 ? -0.742 -31.938 -14.211 1 91.56 262 GLY A N 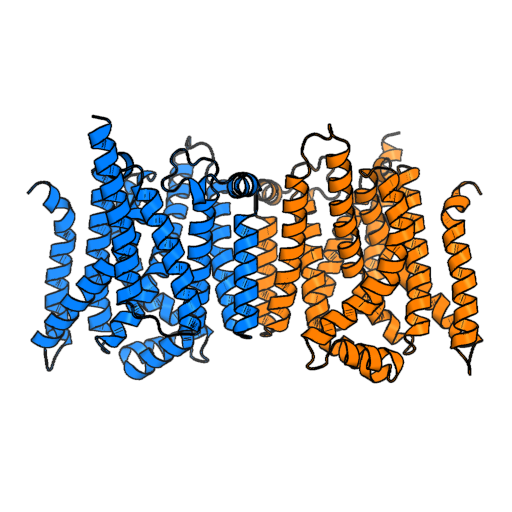1
ATOM 2042 C CA . GLY A 1 262 ? -0.189 -30.812 -14.938 1 91.56 262 GLY A CA 1
ATOM 2043 C C . GLY A 1 262 ? 0.891 -30.078 -14.156 1 91.56 262 GLY A C 1
ATOM 2044 O O . GLY A 1 262 ? 1.922 -29.703 -14.727 1 91.56 262 GLY A O 1
ATOM 2045 N N . ALA A 1 263 ? 0.634 -29.859 -12.922 1 89.56 263 ALA A N 1
ATOM 2046 C CA . ALA A 1 263 ? 1.596 -29.172 -12.055 1 89.56 263 ALA A CA 1
ATOM 2047 C C . ALA A 1 263 ? 2.92 -29.938 -12.008 1 89.56 263 ALA A C 1
ATOM 2049 O O . ALA A 1 263 ? 3.99 -29.328 -11.969 1 89.56 263 ALA A O 1
ATOM 2050 N N . MET A 1 264 ? 2.844 -31.25 -12 1 88.81 264 MET A N 1
ATOM 2051 C CA . MET A 1 264 ? 4.062 -32.062 -11.977 1 88.81 264 MET A CA 1
ATOM 2052 C C . MET A 1 264 ? 4.867 -31.844 -13.258 1 88.81 264 MET A C 1
ATOM 2054 O O . MET A 1 264 ? 6.094 -31.75 -13.211 1 88.81 264 MET A O 1
ATOM 2058 N N . PHE A 1 265 ? 4.211 -31.828 -14.305 1 89.88 265 PHE A N 1
ATOM 2059 C CA . PHE A 1 265 ? 4.895 -31.625 -15.578 1 89.88 265 PHE A CA 1
ATOM 2060 C C . PHE A 1 265 ? 5.562 -30.25 -15.602 1 89.88 265 PHE A C 1
ATOM 2062 O O . PHE A 1 265 ? 6.695 -30.109 -16.078 1 89.88 265 PHE A O 1
ATOM 2069 N N . VAL A 1 266 ? 4.836 -29.281 -15.125 1 88.75 266 VAL A N 1
ATOM 2070 C CA . VAL A 1 266 ? 5.367 -27.922 -15.102 1 88.75 266 VAL A CA 1
ATOM 2071 C C . VAL A 1 266 ? 6.609 -27.875 -14.219 1 88.75 266 VAL A C 1
ATOM 2073 O O . VAL A 1 266 ? 7.59 -27.203 -14.547 1 88.75 266 VAL A O 1
ATOM 2076 N N . ARG A 1 267 ? 6.621 -28.562 -13.219 1 88.06 267 ARG A N 1
ATOM 2077 C CA . ARG A 1 267 ? 7.777 -28.594 -12.32 1 88.06 267 ARG A CA 1
ATOM 2078 C C . ARG A 1 267 ? 8.961 -29.297 -12.977 1 88.06 267 ARG A C 1
ATOM 2080 O O . ARG A 1 267 ? 10.102 -28.875 -12.82 1 88.06 267 ARG A O 1
ATOM 2087 N N . SER A 1 268 ? 8.625 -30.375 -13.57 1 88.38 268 SER A N 1
ATOM 2088 C CA . SER A 1 268 ? 9.68 -31.078 -14.297 1 88.38 268 SER A CA 1
ATOM 2089 C C . SER A 1 268 ? 10.289 -30.188 -15.375 1 88.38 268 SER A C 1
ATOM 2091 O O . SER A 1 268 ? 11.5 -30.188 -15.578 1 88.38 268 SER A O 1
ATOM 2093 N N . LEU A 1 269 ? 9.422 -29.531 -15.977 1 88 269 LEU A N 1
ATOM 2094 C CA . LEU A 1 269 ? 9.891 -28.578 -16.984 1 88 269 LEU A CA 1
ATOM 2095 C C . LEU A 1 269 ? 10.781 -27.516 -16.359 1 88 269 LEU A C 1
ATOM 2097 O O . LEU A 1 269 ? 11.797 -27.125 -16.938 1 88 269 LEU A O 1
ATOM 2101 N N . THR A 1 270 ? 10.367 -27.016 -15.266 1 89.25 270 THR A N 1
ATOM 2102 C CA . THR A 1 270 ? 11.141 -26.016 -14.531 1 89.25 270 THR A CA 1
AT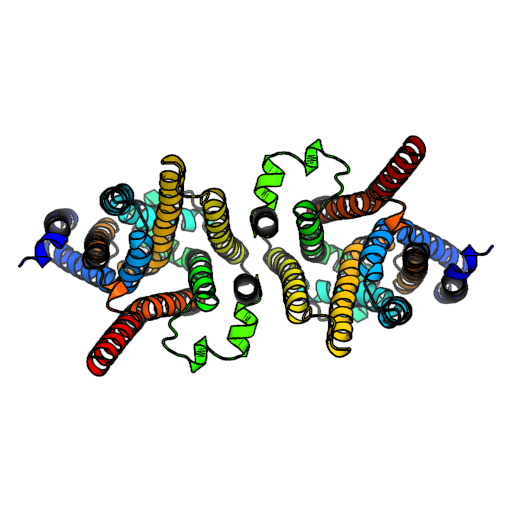OM 2103 C C . THR A 1 270 ? 12.555 -26.531 -14.25 1 89.25 270 THR A C 1
ATOM 2105 O O . THR A 1 270 ? 13.531 -25.812 -14.5 1 89.25 270 THR A O 1
ATOM 2108 N N . ILE A 1 271 ? 12.656 -27.688 -13.805 1 85.94 271 ILE A N 1
ATOM 2109 C CA . ILE A 1 271 ? 13.953 -28.266 -13.469 1 85.94 271 ILE A CA 1
ATOM 2110 C C . ILE A 1 271 ? 14.773 -28.469 -14.742 1 85.94 271 ILE A C 1
ATOM 2112 O O . ILE A 1 271 ? 15.984 -28.234 -14.742 1 85.94 271 ILE A O 1
ATOM 2116 N N . PHE A 1 272 ? 14.094 -28.906 -15.695 1 87.31 272 PHE A N 1
ATOM 2117 C CA . PHE A 1 272 ? 14.742 -29.078 -17 1 87.31 272 PHE A CA 1
ATOM 2118 C C . PHE A 1 272 ? 15.367 -27.766 -17.469 1 87.31 272 PHE A C 1
ATOM 2120 O O . PHE A 1 272 ? 16.516 -27.75 -17.906 1 87.31 272 PHE A O 1
ATOM 2127 N N . LEU A 1 273 ? 14.688 -26.734 -17.375 1 87.56 273 LEU A N 1
ATOM 2128 C CA . LEU A 1 273 ? 15.148 -25.422 -17.812 1 87.56 273 LEU A CA 1
ATOM 2129 C C . LEU A 1 273 ? 16.344 -24.953 -16.984 1 87.56 273 LEU A C 1
ATOM 2131 O O . LEU A 1 273 ? 17.25 -24.328 -17.516 1 87.56 273 LEU A O 1
ATOM 2135 N N . VAL A 1 274 ? 16.312 -25.25 -15.742 1 87.75 274 VAL A N 1
ATOM 2136 C CA . VAL A 1 274 ? 17.391 -24.844 -14.844 1 87.75 274 VAL A CA 1
ATOM 2137 C C . VAL A 1 274 ? 18.656 -25.656 -15.148 1 87.75 274 VAL A C 1
ATOM 2139 O O . VAL A 1 274 ? 19.734 -25.078 -15.297 1 87.75 274 VAL A O 1
ATOM 2142 N N . GLU A 1 275 ? 18.547 -26.922 -15.234 1 86.31 275 GLU A N 1
ATOM 2143 C CA . GLU A 1 275 ? 19.703 -27.797 -15.391 1 86.31 275 GLU A CA 1
ATOM 2144 C C . GLU A 1 275 ? 20.328 -27.641 -16.766 1 86.31 275 GLU A C 1
ATOM 2146 O O . GLU A 1 275 ? 21.547 -27.781 -16.922 1 86.31 275 GLU A O 1
ATOM 2151 N N . LYS A 1 276 ? 19.562 -27.328 -17.688 1 87.38 276 LYS A N 1
ATOM 2152 C CA . LYS A 1 276 ? 20.094 -27.141 -19.031 1 87.38 276 LYS A CA 1
ATOM 2153 C C . LYS A 1 276 ? 20.578 -25.719 -19.234 1 87.38 276 LYS A C 1
ATOM 2155 O O . LYS A 1 276 ? 21.016 -25.344 -20.328 1 87.38 276 LYS A O 1
ATOM 2160 N N . LYS A 1 277 ? 20.359 -24.859 -18.281 1 85.38 277 LYS A N 1
ATOM 2161 C CA . LYS A 1 277 ? 20.797 -23.484 -18.312 1 85.38 277 LYS A CA 1
ATOM 2162 C C . LYS A 1 277 ? 20.188 -22.734 -19.5 1 85.38 277 LYS A C 1
ATOM 2164 O O . LYS A 1 277 ? 20.875 -21.953 -20.156 1 85.38 277 LYS A O 1
ATOM 2169 N N . THR A 1 278 ? 19.016 -23.141 -19.766 1 79.81 278 THR A N 1
ATOM 2170 C CA . THR A 1 278 ? 18.312 -22.562 -20.906 1 79.81 278 THR A CA 1
ATOM 2171 C C . THR A 1 278 ? 18.125 -21.062 -20.734 1 79.81 278 THR A C 1
ATOM 2173 O O . THR A 1 278 ? 18.172 -20.312 -21.703 1 79.81 278 THR A O 1
ATOM 2176 N N . LEU A 1 279 ? 17.969 -20.672 -19.562 1 79.25 279 LEU A N 1
ATOM 2177 C CA . LEU A 1 279 ? 17.719 -19.25 -19.297 1 79.25 279 LEU A CA 1
ATOM 2178 C C . LEU A 1 279 ? 18.938 -18.406 -19.641 1 79.25 279 LEU A C 1
ATOM 2180 O O . LEU A 1 279 ? 18.797 -17.25 -20.062 1 79.25 279 LEU A O 1
ATOM 2184 N N . SER A 1 280 ? 20.062 -18.969 -19.453 1 79.19 280 SER A N 1
ATOM 2185 C CA . SER A 1 280 ? 21.281 -18.25 -19.781 1 79.19 280 SER A CA 1
ATOM 2186 C C . SER A 1 280 ? 21.516 -18.234 -21.297 1 79.19 280 SER A C 1
ATOM 2188 O O . SER A 1 280 ? 22.109 -17.297 -21.828 1 79.19 280 SER A O 1
ATOM 2190 N N . SER A 1 281 ? 20.969 -19.25 -21.906 1 82.5 281 SER A N 1
ATOM 2191 C CA . SER A 1 281 ? 21.172 -19.359 -23.359 1 82.5 281 SER A CA 1
ATOM 2192 C C . SER A 1 281 ? 20.125 -18.547 -24.125 1 82.5 281 SER A C 1
ATOM 2194 O O . SER A 1 281 ? 20.312 -18.219 -25.281 1 82.5 281 SER A O 1
ATOM 2196 N N . PHE A 1 282 ? 19.047 -18.219 -23.422 1 85.62 282 PHE A N 1
ATOM 2197 C CA . PHE A 1 282 ? 17.969 -17.422 -24.016 1 85.62 282 PHE A CA 1
ATOM 2198 C C . PHE A 1 282 ? 17.75 -16.141 -23.234 1 85.62 282 PHE A C 1
ATOM 2200 O O . PHE A 1 282 ? 16.906 -16.094 -22.344 1 85.62 282 PHE A O 1
ATOM 2207 N N . PRO A 1 283 ? 18.328 -15.07 -23.641 1 81.31 283 PRO A N 1
ATOM 2208 C CA . PRO A 1 283 ? 18.359 -13.836 -22.859 1 81.31 283 PRO A CA 1
ATOM 2209 C C . PRO A 1 283 ? 16.984 -13.188 -22.719 1 81.31 283 PRO A C 1
ATOM 2211 O O . PRO A 1 283 ? 16.703 -12.531 -21.719 1 81.31 283 PRO A O 1
ATOM 2214 N N . TYR A 1 284 ? 16.125 -13.414 -23.703 1 86.81 284 TYR A N 1
ATOM 2215 C CA . TYR A 1 284 ? 14.852 -12.711 -23.688 1 86.81 284 TYR A CA 1
ATOM 2216 C C . TYR A 1 284 ? 13.773 -13.555 -23 1 86.81 284 TYR A C 1
ATOM 2218 O O . TYR A 1 284 ? 12.641 -13.102 -22.812 1 86.81 284 TYR A O 1
ATOM 2226 N N . LEU A 1 285 ? 14.117 -14.727 -22.688 1 83.75 285 LEU A N 1
ATOM 2227 C CA . LEU A 1 285 ? 13.148 -15.633 -22.078 1 83.75 285 LEU A CA 1
ATOM 2228 C C . LEU A 1 285 ? 12.617 -15.078 -20.766 1 83.75 285 LEU A C 1
ATOM 2230 O O . LEU A 1 285 ? 11.414 -15.141 -20.5 1 83.75 285 LEU A O 1
ATOM 2234 N N . GLU A 1 286 ? 13.477 -14.508 -20.016 1 83.12 286 GLU A N 1
ATOM 2235 C CA . GLU A 1 286 ? 13.078 -13.914 -18.75 1 83.12 286 GLU A CA 1
ATOM 2236 C C . GLU A 1 286 ? 12.125 -12.742 -18.953 1 83.12 286 GLU A C 1
ATOM 2238 O O . GLU A 1 286 ? 11.141 -12.602 -18.234 1 83.12 286 GLU A O 1
ATOM 2243 N N . HIS A 1 287 ? 12.344 -12.008 -19.906 1 85.19 287 HIS A N 1
ATOM 2244 C CA . HIS A 1 287 ? 11.477 -10.875 -20.234 1 85.19 287 HIS A CA 1
ATOM 2245 C C . HIS A 1 287 ? 10.094 -11.344 -20.672 1 85.19 287 HIS A C 1
ATOM 2247 O O . HIS A 1 287 ? 9.078 -10.805 -20.234 1 85.19 287 HIS A O 1
ATOM 2253 N N . GLY A 1 288 ? 10.211 -12.328 -21.547 1 86.06 288 GLY A N 1
ATOM 2254 C CA . GLY A 1 288 ? 8.938 -12.875 -22 1 86.06 288 GLY A CA 1
ATOM 2255 C C . GLY A 1 288 ? 8.086 -13.406 -20.859 1 86.06 288 GLY A C 1
ATOM 2256 O O . GLY A 1 288 ? 6.875 -13.18 -20.828 1 86.06 288 GLY A O 1
ATOM 2257 N N . ALA A 1 289 ? 8.727 -14.039 -19.969 1 84.5 289 ALA A N 1
ATOM 2258 C CA . ALA A 1 289 ? 8.031 -14.609 -18.812 1 84.5 289 ALA A CA 1
ATOM 2259 C C . ALA A 1 289 ? 7.418 -13.516 -17.938 1 84.5 289 ALA A C 1
ATOM 2261 O O . ALA A 1 289 ? 6.273 -13.633 -17.5 1 84.5 289 ALA A O 1
ATOM 2262 N N . HIS A 1 290 ? 8.102 -12.461 -17.719 1 87.56 290 HIS A N 1
ATOM 2263 C CA . HIS A 1 290 ? 7.605 -11.383 -16.859 1 87.56 290 HIS A CA 1
ATOM 2264 C C . HIS A 1 290 ? 6.48 -10.617 -17.547 1 87.56 290 HIS A C 1
ATOM 2266 O O . HIS A 1 290 ? 5.555 -10.141 -16.891 1 87.56 290 HIS A O 1
ATOM 2272 N N . TYR A 1 291 ? 6.566 -10.484 -18.828 1 89.69 291 TYR A N 1
ATOM 2273 C CA . TYR A 1 291 ? 5.469 -9.852 -19.562 1 89.69 291 TYR A CA 1
ATOM 2274 C C . TYR A 1 291 ? 4.207 -10.711 -19.484 1 89.69 291 TYR A C 1
ATOM 2276 O O . TYR A 1 291 ? 3.096 -10.18 -19.422 1 89.69 291 TYR A O 1
ATOM 2284 N N . ALA A 1 292 ? 4.484 -11.938 -19.547 1 87.31 292 ALA A N 1
ATOM 2285 C CA . ALA A 1 292 ? 3.352 -12.844 -19.375 1 87.31 292 ALA A CA 1
ATOM 2286 C C . ALA A 1 292 ? 2.717 -12.68 -18 1 87.31 292 ALA A C 1
ATOM 2288 O O . ALA A 1 292 ? 1.49 -12.695 -17.875 1 87.31 292 ALA A O 1
ATOM 2289 N N . ILE A 1 293 ? 3.471 -12.516 -16.984 1 87.56 293 ILE A N 1
ATOM 2290 C CA . ILE A 1 293 ? 2.998 -12.281 -15.633 1 87.56 293 ILE A CA 1
ATOM 2291 C C . ILE A 1 293 ? 2.197 -10.984 -15.578 1 87.56 293 ILE A C 1
ATOM 2293 O O . ILE A 1 293 ? 1.128 -10.93 -14.969 1 87.56 293 ILE A O 1
ATOM 2297 N N . GLY A 1 294 ? 2.789 -9.977 -16.219 1 91.25 294 GLY A N 1
ATOM 2298 C CA . GLY A 1 294 ? 2.068 -8.711 -16.281 1 91.25 294 GLY A CA 1
ATOM 2299 C C . GLY A 1 294 ? 0.709 -8.836 -16.953 1 91.25 294 GLY A C 1
ATOM 2300 O O . GLY A 1 294 ? -0.277 -8.273 -16.469 1 91.25 294 GLY A O 1
ATOM 2301 N N . PHE A 1 295 ? 0.692 -9.547 -18.016 1 90.81 295 PHE A N 1
ATOM 2302 C CA . PHE A 1 295 ? -0.56 -9.797 -18.719 1 90.81 295 PHE A CA 1
ATOM 2303 C C . PHE A 1 295 ? -1.544 -10.547 -17.844 1 90.81 295 PHE A C 1
ATOM 2305 O O . PHE A 1 295 ? -2.725 -10.195 -17.766 1 90.81 295 PHE A O 1
ATOM 2312 N N . LEU A 1 296 ? -1.083 -11.523 -17.203 1 87.81 296 LEU A N 1
ATOM 2313 C CA . LEU A 1 296 ? -1.931 -12.32 -16.312 1 87.81 296 LEU A CA 1
ATOM 2314 C C . LEU A 1 296 ? -2.496 -11.453 -15.188 1 87.81 296 LEU A C 1
ATOM 2316 O O . LEU A 1 296 ? -3.666 -11.594 -14.82 1 87.81 296 LEU A O 1
ATOM 2320 N N . ALA A 1 297 ? -1.683 -10.633 -14.602 1 91.81 297 ALA A N 1
ATOM 2321 C CA . ALA A 1 297 ? -2.154 -9.727 -13.562 1 91.81 297 ALA A CA 1
ATOM 2322 C C . ALA A 1 297 ? -3.312 -8.867 -14.07 1 91.81 297 ALA A C 1
ATOM 2324 O O . ALA A 1 297 ? -4.332 -8.727 -13.391 1 91.81 297 ALA A O 1
ATOM 2325 N N . CYS A 1 298 ? -3.189 -8.336 -15.25 1 93.69 298 CYS A N 1
ATOM 2326 C CA . CYS A 1 298 ? -4.242 -7.531 -15.859 1 93.69 298 CYS A CA 1
ATOM 2327 C C . CYS A 1 298 ? -5.508 -8.352 -16.062 1 93.69 298 CYS A C 1
ATOM 2329 O O . CYS A 1 298 ? -6.613 -7.875 -15.781 1 93.69 298 CYS A O 1
ATOM 2331 N N . VAL A 1 299 ? -5.297 -9.516 -16.547 1 89.44 299 VAL A N 1
ATOM 2332 C CA . VAL A 1 299 ? -6.434 -10.398 -16.797 1 89.44 299 VAL A CA 1
ATOM 2333 C C . VAL A 1 299 ? -7.172 -10.68 -15.492 1 89.44 299 VAL A C 1
ATOM 2335 O O . VAL A 1 299 ? -8.406 -10.695 -15.453 1 89.44 299 VAL A O 1
ATOM 2338 N N . MET A 1 300 ? -6.449 -10.891 -14.438 1 89.44 300 MET A N 1
ATOM 2339 C CA . MET A 1 300 ? -7.059 -11.148 -13.133 1 89.44 300 MET A CA 1
ATOM 2340 C C . MET A 1 300 ? -7.922 -9.969 -12.695 1 89.44 300 MET A C 1
ATOM 2342 O O . MET A 1 300 ? -9.016 -10.164 -12.164 1 89.44 300 MET A O 1
ATOM 2346 N N . PHE A 1 301 ? -7.473 -8.766 -12.953 1 93.19 301 PHE A N 1
ATOM 2347 C CA . PHE A 1 301 ? -8.258 -7.59 -12.594 1 93.19 301 PHE A CA 1
ATOM 2348 C C . PHE A 1 301 ? -9.5 -7.477 -13.469 1 93.19 301 PHE A C 1
ATOM 2350 O O . PHE A 1 301 ? -10.578 -7.141 -12.977 1 93.19 301 PHE A O 1
ATOM 2357 N N . ILE A 1 302 ? -9.344 -7.793 -14.727 1 92.31 302 ILE A N 1
ATOM 2358 C CA . ILE A 1 302 ? -10.453 -7.691 -15.664 1 92.31 302 ILE A CA 1
ATOM 2359 C C . ILE A 1 302 ? -11.508 -8.75 -15.336 1 92.31 302 ILE A C 1
ATOM 2361 O O . ILE A 1 302 ? -12.703 -8.5 -15.469 1 92.31 302 ILE A O 1
ATOM 2365 N N . LYS A 1 303 ? -11.102 -9.891 -14.859 1 87.75 303 LYS A N 1
ATOM 2366 C CA . LYS A 1 303 ? -11.992 -11.008 -14.547 1 87.75 303 LYS A CA 1
ATOM 2367 C C . LYS A 1 303 ? -12.945 -10.641 -13.422 1 87.75 303 LYS A C 1
ATOM 2369 O O . LYS A 1 303 ? -13.984 -11.289 -13.25 1 87.75 303 LYS A O 1
ATOM 2374 N N . MET A 1 304 ? -12.656 -9.656 -12.656 1 87 304 MET A N 1
ATOM 2375 C CA . MET A 1 304 ? -13.539 -9.195 -11.586 1 87 304 MET A CA 1
ATOM 2376 C C . MET A 1 304 ? -14.805 -8.57 -12.148 1 87 304 MET A C 1
ATOM 2378 O O . MET A 1 304 ? -15.844 -8.57 -11.492 1 87 304 MET A O 1
ATOM 2382 N N . PHE A 1 305 ? -14.664 -8.109 -13.398 1 88.69 305 PHE A N 1
ATOM 2383 C CA . PHE A 1 305 ? -15.781 -7.359 -13.961 1 88.69 305 PHE A CA 1
ATOM 2384 C C . PHE A 1 305 ? -16.344 -8.07 -15.188 1 88.69 305 PHE A C 1
ATOM 2386 O O . PHE A 1 305 ? -17.516 -7.895 -15.531 1 88.69 305 PHE A O 1
ATOM 2393 N N . HIS A 1 306 ? -15.453 -8.766 -15.875 1 86.56 306 HIS A N 1
ATOM 2394 C CA . HIS A 1 306 ? -15.844 -9.43 -17.109 1 86.56 306 HIS A CA 1
ATOM 2395 C C . HIS A 1 306 ? -15.352 -10.875 -17.141 1 86.56 306 HIS A C 1
ATOM 2397 O O . HIS A 1 306 ? -14.383 -11.219 -16.469 1 86.56 306 HIS A O 1
ATOM 2403 N N . HIS A 1 307 ? -16.094 -11.594 -17.875 1 83.06 307 HIS A N 1
ATOM 2404 C CA . HIS A 1 307 ? -15.641 -12.961 -18.094 1 83.06 307 HIS A CA 1
ATOM 2405 C C . HIS A 1 307 ? -14.508 -13.016 -19.109 1 83.06 307 HIS A C 1
ATOM 2407 O O . HIS A 1 307 ? -14.609 -12.422 -20.188 1 83.06 307 HIS A O 1
ATOM 2413 N N . VAL A 1 308 ? -13.406 -13.539 -18.75 1 83.56 308 VAL A N 1
ATOM 2414 C CA . VAL A 1 308 ? -12.281 -13.773 -19.656 1 83.56 308 VAL A CA 1
ATOM 2415 C C . VAL A 1 308 ? -12.039 -15.273 -19.812 1 83.56 308 VAL A C 1
ATOM 2417 O O . VAL A 1 308 ? -11.719 -15.953 -18.828 1 83.56 308 VAL A O 1
ATOM 2420 N N . PRO A 1 309 ? -12.156 -15.695 -21.047 1 82.12 309 PRO A N 1
ATOM 2421 C CA . PRO A 1 309 ? -11.898 -17.125 -21.266 1 82.12 309 PRO A CA 1
ATOM 2422 C C . PRO A 1 309 ? -10.453 -17.516 -20.953 1 82.12 309 PRO A C 1
ATOM 2424 O O . PRO A 1 309 ? -9.531 -16.75 -21.234 1 82.12 309 PRO A O 1
ATOM 2427 N N . GLU A 1 310 ? -10.25 -18.688 -20.359 1 78.06 310 GLU A N 1
ATOM 2428 C CA . GLU A 1 310 ? -8.938 -19.172 -19.969 1 78.06 310 GLU A CA 1
ATOM 2429 C C . GLU A 1 310 ? -8.047 -19.406 -21.188 1 78.06 310 GLU A C 1
ATOM 2431 O O . GLU A 1 310 ? -6.824 -19.281 -21.109 1 78.06 310 GLU A O 1
ATOM 2436 N N . ALA A 1 311 ? -8.703 -19.656 -22.297 1 79.62 311 ALA A N 1
ATOM 2437 C CA . ALA A 1 311 ? -7.957 -19.891 -23.531 1 79.62 311 ALA A CA 1
ATOM 2438 C C . ALA A 1 311 ? -7.148 -18.656 -23.922 1 79.62 311 ALA A C 1
ATOM 2440 O O . ALA A 1 311 ? -6.039 -18.781 -24.453 1 79.62 311 ALA A O 1
ATOM 2441 N N . ILE A 1 312 ? -7.691 -17.547 -23.625 1 82.56 312 ILE A N 1
ATOM 2442 C CA . ILE A 1 312 ? -7 -16.297 -23.953 1 82.56 312 ILE A CA 1
ATOM 2443 C C . ILE A 1 312 ? -5.766 -16.156 -23.062 1 82.56 312 ILE A C 1
ATOM 2445 O O . ILE A 1 312 ? -4.676 -15.859 -23.562 1 82.56 312 ILE A O 1
ATOM 2449 N N . THR A 1 313 ? -5.949 -16.375 -21.812 1 81.62 313 THR A N 1
ATOM 2450 C CA . THR A 1 313 ? -4.84 -16.219 -20.875 1 81.62 313 THR A CA 1
ATOM 2451 C C . THR A 1 313 ? -3.715 -17.203 -21.203 1 81.62 313 THR A C 1
ATOM 2453 O O . THR A 1 313 ? -2.547 -16.812 -21.25 1 81.62 313 THR A O 1
ATOM 2456 N N . GLY A 1 314 ? -4.074 -18.438 -21.5 1 80.69 314 GLY A N 1
ATOM 2457 C CA . GLY A 1 314 ? -3.074 -19.438 -21.828 1 80.69 314 GLY A CA 1
ATOM 2458 C C . GLY A 1 314 ? -2.375 -19.156 -23.156 1 80.69 314 GLY A C 1
ATOM 2459 O O . GLY A 1 314 ? -1.15 -19.266 -23.25 1 80.69 314 GLY A O 1
ATOM 2460 N N . THR A 1 315 ? -3.107 -18.734 -24.109 1 86.62 315 THR A N 1
ATOM 2461 C CA . THR A 1 315 ? -2.562 -18.5 -25.438 1 86.62 315 THR A CA 1
ATOM 2462 C C . THR A 1 315 ? -1.604 -17.312 -25.422 1 86.62 315 THR A C 1
ATOM 2464 O O . THR A 1 315 ? -0.509 -17.391 -25.984 1 86.62 315 THR A O 1
ATOM 2467 N N . VAL A 1 316 ? -2.016 -16.266 -24.812 1 88.06 316 VAL A N 1
ATOM 2468 C CA . VAL A 1 316 ? -1.178 -15.078 -24.766 1 88.06 316 VAL A CA 1
ATOM 2469 C C . VAL A 1 316 ? 0.085 -15.367 -23.953 1 88.06 316 VAL A C 1
ATOM 2471 O O . VAL A 1 316 ? 1.185 -14.969 -24.359 1 88.06 316 VAL A O 1
ATOM 2474 N N . GLY A 1 317 ? -0.06 -16.031 -22.828 1 85.69 317 GLY A N 1
ATOM 2475 C CA . GLY A 1 317 ? 1.099 -16.391 -22.016 1 85.69 317 GLY A CA 1
ATOM 2476 C C . GLY A 1 317 ? 2.121 -17.219 -22.781 1 85.69 317 GLY A C 1
ATOM 2477 O O . GLY A 1 317 ? 3.297 -16.859 -22.844 1 85.69 317 GLY A O 1
ATOM 2478 N N . ILE A 1 318 ? 1.67 -18.25 -23.406 1 86.12 318 ILE A N 1
ATOM 2479 C CA . ILE A 1 318 ? 2.545 -19.141 -24.172 1 86.12 318 ILE A CA 1
ATOM 2480 C C . ILE A 1 318 ? 3.105 -18.391 -25.375 1 86.12 318 ILE A C 1
ATOM 2482 O O . ILE A 1 318 ? 4.273 -18.562 -25.734 1 86.12 318 ILE A O 1
ATOM 2486 N N . GLY A 1 319 ? 2.246 -17.641 -25.984 1 89.56 319 GLY A N 1
ATOM 2487 C CA . GLY A 1 319 ? 2.678 -16.859 -27.125 1 89.56 319 GLY A CA 1
ATOM 2488 C C . GLY A 1 319 ? 3.842 -15.938 -26.812 1 89.56 319 GLY A C 1
ATOM 2489 O O . GLY A 1 319 ? 4.805 -15.867 -27.578 1 89.56 319 GLY A O 1
ATOM 2490 N N . LEU A 1 320 ? 3.779 -15.281 -25.734 1 88.94 320 LEU A N 1
ATOM 2491 C CA . LEU A 1 320 ? 4.84 -14.359 -25.344 1 88.94 320 LEU A CA 1
ATOM 2492 C C . LEU A 1 320 ? 6.145 -15.109 -25.094 1 88.94 320 LEU A C 1
ATOM 2494 O O . LEU A 1 320 ? 7.219 -14.641 -25.469 1 88.94 320 LEU A O 1
ATOM 2498 N N . ILE A 1 321 ? 6.047 -16.234 -24.531 1 85.06 321 ILE A N 1
ATOM 2499 C CA . ILE A 1 321 ? 7.23 -17.031 -24.219 1 85.06 321 ILE A CA 1
ATOM 2500 C C . ILE A 1 321 ? 7.855 -17.547 -25.516 1 85.06 321 ILE A C 1
ATOM 2502 O O . ILE A 1 321 ? 9.078 -17.484 -25.688 1 85.06 321 ILE A O 1
ATOM 2506 N N . ILE A 1 322 ? 7.039 -17.984 -26.375 1 87.88 322 ILE A N 1
ATOM 2507 C CA . ILE A 1 322 ? 7.527 -18.516 -27.641 1 87.88 322 ILE A CA 1
ATOM 2508 C C . ILE A 1 322 ? 8.211 -17.406 -28.438 1 87.88 322 ILE A C 1
ATOM 2510 O O . ILE A 1 322 ? 9.289 -17.609 -29 1 87.88 322 ILE A O 1
ATOM 2514 N N . ILE A 1 323 ? 7.574 -16.281 -28.469 1 90.75 323 ILE A N 1
ATOM 2515 C CA . ILE A 1 323 ? 8.141 -15.148 -29.188 1 90.75 323 ILE A CA 1
ATOM 2516 C C . ILE A 1 323 ? 9.492 -14.781 -28.594 1 90.75 323 ILE A C 1
ATOM 2518 O O . ILE A 1 323 ? 10.453 -14.508 -29.328 1 90.75 323 ILE A O 1
ATOM 2522 N N . ALA A 1 324 ? 9.555 -14.797 -27.297 1 88.69 324 ALA A N 1
ATOM 2523 C CA . ALA A 1 324 ? 10.82 -14.484 -26.625 1 88.69 324 ALA A CA 1
ATOM 2524 C C . ALA A 1 324 ? 11.891 -15.523 -26.953 1 88.69 324 ALA A C 1
ATOM 2526 O O . ALA A 1 324 ? 13.047 -15.172 -27.188 1 88.69 324 ALA A O 1
ATOM 2527 N N . CYS A 1 325 ? 11.578 -16.734 -27.031 1 86.44 325 CYS A N 1
ATOM 2528 C CA . CYS A 1 325 ? 12.508 -17.812 -27.344 1 86.44 325 CYS A CA 1
ATOM 2529 C C . CYS A 1 325 ? 13 -17.703 -28.781 1 86.44 325 CYS A C 1
ATOM 2531 O O . CYS A 1 325 ? 14.195 -17.844 -29.047 1 86.44 325 CYS A O 1
ATOM 2533 N N . LEU A 1 326 ? 12.062 -17.438 -29.625 1 89.75 326 LEU A N 1
ATOM 2534 C CA . LEU A 1 326 ? 12.414 -17.328 -31.031 1 89.75 326 LEU A CA 1
ATOM 2535 C C . LEU A 1 326 ? 13.328 -16.125 -31.266 1 89.75 326 LEU A C 1
ATOM 2537 O O . LEU A 1 326 ? 14.297 -16.219 -32.031 1 89.75 326 LEU A O 1
ATOM 2541 N N . HIS A 1 327 ? 12.953 -15.062 -30.672 1 89.38 327 HIS A N 1
ATOM 2542 C CA . HIS A 1 327 ? 13.789 -13.875 -30.797 1 89.38 327 HIS A CA 1
ATOM 2543 C C . HIS A 1 327 ? 15.195 -14.133 -30.25 1 89.38 327 HIS A C 1
ATOM 2545 O O . HIS A 1 327 ? 16.188 -13.672 -30.828 1 89.38 327 HIS A O 1
ATOM 2551 N N . SER A 1 328 ? 15.258 -14.797 -29.172 1 87.81 328 SER A N 1
ATOM 2552 C CA . SER A 1 328 ? 16.562 -15.141 -28.594 1 87.81 328 SER A CA 1
ATOM 2553 C C . SER A 1 328 ? 17.344 -16.062 -29.531 1 87.81 328 SER A C 1
ATOM 2555 O O . SER A 1 328 ? 18.562 -15.898 -29.672 1 87.81 328 SER A O 1
ATOM 2557 N N . TYR A 1 329 ? 16.703 -16.953 -30.125 1 85.19 329 TYR A N 1
ATOM 2558 C CA . TYR A 1 329 ? 17.344 -17.906 -31.047 1 85.19 329 TYR A CA 1
ATOM 2559 C C . TYR A 1 329 ? 17.859 -17.203 -32.281 1 85.19 329 TYR A C 1
ATOM 2561 O O . TYR A 1 329 ? 18.984 -17.453 -32.719 1 85.19 329 TYR A O 1
ATOM 2569 N N . ILE A 1 330 ? 17.047 -16.359 -32.812 1 88.5 330 ILE A N 1
ATOM 2570 C CA . ILE A 1 330 ? 17.422 -15.633 -34 1 88.5 330 ILE A CA 1
ATOM 2571 C C . ILE A 1 330 ? 18.625 -14.734 -33.719 1 88.5 330 ILE A C 1
ATOM 2573 O O . ILE A 1 330 ? 19.562 -14.672 -34.531 1 88.5 330 ILE A O 1
ATOM 2577 N N . GLU A 1 331 ? 18.578 -14.133 -32.625 1 83.06 331 GLU A N 1
ATOM 2578 C CA . GLU A 1 331 ? 19.703 -13.266 -32.25 1 83.06 331 GLU A CA 1
ATOM 2579 C C . GLU A 1 331 ? 20.984 -14.062 -32.062 1 83.06 331 GLU A C 1
ATOM 2581 O O . GLU A 1 331 ? 22.062 -13.602 -32.406 1 83.06 331 GLU A O 1
ATOM 2586 N N . ARG A 1 332 ? 20.891 -15.172 -31.469 1 80.25 332 ARG A N 1
ATOM 2587 C CA . ARG A 1 332 ? 22.047 -16.031 -31.266 1 80.25 332 ARG A CA 1
ATOM 2588 C C . ARG A 1 332 ? 22.609 -16.531 -32.594 1 80.25 332 ARG A C 1
ATOM 2590 O O . ARG A 1 332 ? 23.812 -16.641 -32.781 1 80.25 332 ARG A O 1
ATOM 2597 N N . ARG A 1 333 ? 21.734 -16.672 -33.469 1 83.56 333 ARG A N 1
ATOM 2598 C CA . ARG A 1 333 ? 22.172 -17.141 -34.781 1 83.56 333 ARG A CA 1
ATOM 2599 C C . ARG A 1 333 ? 22.859 -16.031 -35.562 1 83.56 333 ARG A C 1
ATOM 2601 O O . ARG A 1 333 ? 23.828 -16.266 -36.281 1 83.56 333 ARG A O 1
ATOM 2608 N N . ILE A 1 334 ? 22.281 -14.93 -35.438 1 77.31 334 ILE A N 1
ATOM 2609 C CA . ILE A 1 334 ? 22.875 -13.797 -36.125 1 77.31 334 ILE A CA 1
ATOM 2610 C C . ILE A 1 334 ? 24.25 -13.477 -35.531 1 77.31 334 ILE A C 1
ATOM 2612 O O . ILE A 1 334 ? 25.188 -13.156 -36.281 1 77.31 334 ILE A O 1
ATOM 2616 N N . LYS A 1 335 ? 24.312 -13.656 -34.281 1 70.44 335 LYS A N 1
ATOM 2617 C CA . LYS A 1 335 ? 25.578 -13.344 -33.656 1 70.44 335 LYS A CA 1
ATOM 2618 C C . LYS A 1 335 ? 26.594 -14.469 -33.844 1 70.44 335 LYS A C 1
ATOM 2620 O O . LYS A 1 335 ? 27.812 -14.227 -33.844 1 70.44 335 LYS A O 1
ATOM 2625 N N . SER A 1 336 ? 26.266 -15.672 -34.062 1 65.12 336 SER A N 1
ATOM 2626 C CA . SER A 1 336 ? 27.172 -16.766 -34.375 1 65.12 336 SER A CA 1
ATOM 2627 C C . SER A 1 336 ? 27.578 -16.75 -35.844 1 65.12 336 SER A C 1
ATOM 2629 O O . SER A 1 336 ? 28.719 -17.078 -36.188 1 65.12 336 SER A O 1
ATOM 2631 N N . MET B 1 1 ? 11.461 42.031 23.312 1 48.16 1 MET B N 1
ATOM 2632 C CA . MET B 1 1 ? 10.828 42.906 22.344 1 48.16 1 MET B CA 1
ATOM 2633 C C . MET B 1 1 ? 11.234 42.531 20.922 1 48.16 1 MET B C 1
ATOM 2635 O O . MET B 1 1 ? 10.414 42.594 20 1 48.16 1 MET B O 1
ATOM 2639 N N . ALA B 1 2 ? 12.523 41.969 20.781 1 59.88 2 ALA B N 1
ATOM 2640 C CA . ALA B 1 2 ? 13.109 41.688 19.484 1 59.88 2 ALA B CA 1
ATOM 2641 C C . ALA B 1 2 ? 12.43 40.469 18.828 1 59.88 2 ALA B C 1
ATOM 2643 O O . ALA B 1 2 ? 12.227 40.438 17.625 1 59.88 2 ALA B O 1
ATOM 2644 N N . ASN B 1 3 ? 11.766 39.719 19.672 1 70.62 3 ASN B N 1
ATOM 2645 C CA . ASN B 1 3 ? 11.148 38.5 19.156 1 70.62 3 ASN B CA 1
ATOM 2646 C C . ASN B 1 3 ? 9.703 38.75 18.719 1 70.62 3 ASN B C 1
ATOM 2648 O O . ASN B 1 3 ? 9.117 37.969 17.984 1 70.62 3 ASN B O 1
ATOM 2652 N N . LEU B 1 4 ? 9.234 39.812 19.031 1 74.62 4 LEU B N 1
ATOM 2653 C CA . LEU B 1 4 ? 7.84 40.125 18.75 1 74.62 4 LEU B CA 1
ATOM 2654 C C . LEU B 1 4 ? 7.641 40.469 17.281 1 74.62 4 LEU B C 1
ATOM 2656 O O . LEU B 1 4 ? 6.52 40.406 16.766 1 74.62 4 LEU B O 1
ATOM 2660 N N . LYS B 1 5 ? 8.609 40.781 16.703 1 76.44 5 LYS B N 1
ATOM 2661 C CA . LYS B 1 5 ? 8.531 41.156 15.297 1 76.44 5 LYS B CA 1
ATOM 2662 C C . LYS B 1 5 ? 7.996 40 14.453 1 76.44 5 LYS B C 1
ATOM 2664 O O . LYS B 1 5 ? 7.32 40.219 13.453 1 76.44 5 LYS B O 1
ATOM 2669 N N . TYR B 1 6 ? 8.266 38.844 14.977 1 79.56 6 TYR B N 1
ATOM 2670 C CA . TYR B 1 6 ? 7.84 37.656 14.242 1 79.56 6 TYR B CA 1
ATOM 2671 C C . TYR B 1 6 ? 6.336 37.469 14.367 1 79.56 6 TYR B C 1
ATOM 2673 O O . TYR B 1 6 ? 5.738 36.719 13.57 1 79.56 6 TYR B O 1
ATOM 2681 N N . PHE B 1 7 ? 5.676 38.188 15.242 1 87.56 7 PHE B N 1
ATOM 2682 C CA . PHE B 1 7 ? 4.277 37.906 15.539 1 87.56 7 PHE B CA 1
ATOM 2683 C C . PHE B 1 7 ? 3.402 39.125 15.188 1 87.56 7 PHE B C 1
ATOM 2685 O O . PHE B 1 7 ? 2.205 39.125 15.484 1 87.56 7 PHE B O 1
ATOM 2692 N N . TYR B 1 8 ? 3.982 40.094 14.555 1 86.69 8 TYR B N 1
ATOM 2693 C CA . TYR B 1 8 ? 3.213 41.25 14.148 1 86.69 8 TYR B CA 1
ATOM 2694 C C . TYR B 1 8 ? 2.1 40.875 13.18 1 86.69 8 TYR B C 1
ATOM 2696 O O . TYR B 1 8 ? 0.967 41.344 13.312 1 86.69 8 TYR B O 1
ATOM 2704 N N . GLY B 1 9 ? 2.426 40.062 12.219 1 84.5 9 GLY B N 1
ATOM 2705 C CA . GLY B 1 9 ? 1.41 39.594 11.289 1 84.5 9 GLY B CA 1
ATOM 2706 C C . GLY B 1 9 ? 0.283 38.844 11.977 1 84.5 9 GLY B C 1
ATOM 2707 O O . GLY B 1 9 ? -0.888 39.031 11.633 1 84.5 9 GLY B O 1
ATOM 2708 N N . SER B 1 10 ? 0.653 38.062 12.898 1 89.81 10 SER B N 1
ATOM 2709 C CA . SER B 1 10 ? -0.335 37.281 13.633 1 89.81 10 SER B CA 1
ATOM 2710 C C . SER B 1 10 ? -1.247 38.188 14.461 1 89.81 10 SER B C 1
ATOM 2712 O O . SER B 1 10 ? -2.449 37.938 14.562 1 89.81 10 SER B O 1
ATOM 2714 N N . LEU B 1 11 ? -0.659 39.219 15.016 1 91.62 11 LEU B N 1
ATOM 2715 C CA . LEU B 1 11 ? -1.451 40.125 15.812 1 91.62 11 LEU B CA 1
ATOM 2716 C C . LEU B 1 11 ? -2.42 40.906 14.922 1 91.62 11 LEU B C 1
ATOM 2718 O O . LEU B 1 11 ? -3.566 41.156 15.312 1 91.62 11 LEU B O 1
ATOM 2722 N N . LEU B 1 12 ? -1.955 41.281 13.797 1 90.75 12 LEU B N 1
ATOM 2723 C CA . LEU B 1 12 ? -2.811 41.969 12.852 1 90.75 12 LEU B CA 1
ATOM 2724 C C . LEU B 1 12 ? -3.98 41.094 12.414 1 90.75 12 LEU B C 1
ATOM 2726 O O . LEU B 1 12 ? -5.121 41.562 12.352 1 90.75 12 LEU B O 1
ATOM 2730 N N . VAL B 1 13 ? -3.691 39.906 12.109 1 90.06 13 VAL B N 1
ATOM 2731 C CA . VAL B 1 13 ? -4.723 38.938 11.688 1 90.06 13 VAL B CA 1
ATOM 2732 C C . VAL B 1 13 ? -5.695 38.688 12.836 1 90.06 13 VAL B C 1
ATOM 2734 O O . VAL B 1 13 ? -6.895 38.531 12.617 1 90.06 13 VAL B O 1
ATOM 2737 N N . THR B 1 14 ? -5.168 38.656 14.016 1 92.81 14 THR B N 1
ATOM 2738 C CA . THR B 1 14 ? -6.016 38.469 15.188 1 92.81 14 THR B CA 1
ATOM 2739 C C . THR B 1 14 ? -6.992 39.625 15.344 1 92.81 14 THR B C 1
ATOM 2741 O O . THR B 1 14 ? -8.195 39.438 15.531 1 92.81 14 THR B O 1
ATOM 2744 N N . ILE B 1 15 ? -6.477 40.875 15.25 1 94.38 15 ILE B N 1
ATOM 2745 C CA . ILE B 1 15 ? -7.316 42.031 15.398 1 94.38 15 ILE B CA 1
ATOM 2746 C C . ILE B 1 15 ? -8.375 42.062 14.289 1 94.38 15 ILE B C 1
ATOM 2748 O O . ILE B 1 15 ? -9.555 42.25 14.562 1 94.38 15 ILE B O 1
ATOM 2752 N N . ALA B 1 16 ? -7.984 41.875 13.086 1 94.12 16 ALA B N 1
ATOM 2753 C CA . ALA B 1 16 ? -8.914 41.844 11.961 1 94.12 16 ALA B CA 1
ATOM 2754 C C . ALA B 1 16 ? -9.945 40.719 12.125 1 94.12 16 ALA B C 1
ATOM 2756 O O . ALA B 1 16 ? -11.125 40.906 11.836 1 94.12 16 ALA B O 1
ATOM 2757 N N . GLY B 1 17 ? -9.477 39.562 12.555 1 94.5 17 GLY B N 1
ATOM 2758 C CA . GLY B 1 17 ? -10.367 38.438 12.75 1 94.5 17 GLY B CA 1
ATOM 2759 C C . GLY B 1 17 ? -11.391 38.656 13.844 1 94.5 17 GLY B C 1
ATOM 2760 O O . GLY B 1 17 ? -12.562 38.312 13.688 1 94.5 17 GLY B O 1
ATOM 2761 N N . LEU B 1 18 ? -10.953 39.25 14.93 1 94.5 18 LEU B N 1
ATOM 2762 C CA . LEU B 1 18 ? -11.867 39.5 16.047 1 94.5 18 LEU B CA 1
ATOM 2763 C C . LEU B 1 18 ? -12.906 40.562 15.656 1 94.5 18 LEU B C 1
ATOM 2765 O O . LEU B 1 18 ? -14.062 40.469 16.062 1 94.5 18 LEU B O 1
ATOM 2769 N N . ILE B 1 19 ? -12.461 41.531 14.875 1 94.88 19 ILE B N 1
ATOM 2770 C CA . ILE B 1 19 ? -13.398 42.5 14.367 1 94.88 19 ILE B CA 1
ATOM 2771 C C . ILE B 1 19 ? -14.414 41.844 13.445 1 94.88 19 ILE B C 1
ATOM 2773 O O . ILE B 1 19 ? -15.617 42.125 13.531 1 94.88 19 ILE B O 1
ATOM 2777 N N . ALA B 1 20 ? -13.969 41.031 12.594 1 94.44 20 ALA B N 1
ATOM 2778 C CA . ALA B 1 20 ? -14.859 40.312 11.688 1 94.44 20 ALA B CA 1
ATOM 2779 C C . ALA B 1 20 ? -15.844 39.438 12.477 1 94.44 20 ALA B C 1
ATOM 2781 O O . ALA B 1 20 ? -17.016 39.344 12.125 1 94.44 20 ALA B O 1
ATOM 2782 N N . ALA B 1 21 ? -15.32 38.781 13.508 1 94.31 21 ALA B N 1
ATOM 2783 C CA . ALA B 1 21 ? -16.156 37.938 14.344 1 94.31 21 ALA B CA 1
ATOM 2784 C C . ALA B 1 21 ? -17.266 38.75 15.016 1 94.31 21 ALA B C 1
ATOM 2786 O O . ALA B 1 21 ? -18.391 38.25 15.172 1 94.31 21 ALA B O 1
ATOM 2787 N N . PHE B 1 22 ? -16.875 39.938 15.414 1 93.56 22 PHE B N 1
ATOM 2788 C CA . PHE B 1 22 ? -17.844 40.844 16.031 1 93.56 22 PHE B CA 1
ATOM 2789 C C . PHE B 1 22 ? -19.016 41.125 15.094 1 93.56 22 PHE B C 1
ATOM 2791 O O . PHE B 1 22 ? -20.172 41.125 15.516 1 93.56 22 PHE B O 1
ATOM 2798 N N . PHE B 1 23 ? -18.797 41.219 13.82 1 93.06 23 PHE B N 1
ATOM 2799 C CA . PHE B 1 23 ? -19.828 41.531 12.852 1 93.06 23 PHE B CA 1
ATOM 2800 C C . PHE B 1 23 ? -20.578 40.281 12.43 1 93.06 23 PHE B C 1
ATOM 2802 O O . PHE B 1 23 ? -21.781 40.344 12.156 1 93.06 23 PHE B O 1
ATOM 2809 N N . VAL B 1 24 ? -19.938 39.188 12.43 1 89.75 24 VAL B N 1
ATOM 2810 C CA . VAL B 1 24 ? -20.562 37.906 12.031 1 89.75 24 VAL B CA 1
ATOM 2811 C C . VAL B 1 24 ? -21.516 37.438 13.125 1 89.75 24 VAL B C 1
ATOM 2813 O O . VAL B 1 24 ? -22.531 36.812 12.836 1 89.75 24 VAL B O 1
ATOM 2816 N N . GLY B 1 25 ? -21.156 37.719 14.367 1 87.88 25 GLY B N 1
ATOM 2817 C CA . GLY B 1 25 ? -21.984 37.281 15.492 1 87.88 25 GLY B CA 1
ATOM 2818 C C . GLY B 1 25 ? -23.297 38.031 15.594 1 87.88 25 GLY B C 1
ATOM 2819 O O . GLY B 1 25 ? -24.141 37.719 16.422 1 87.88 25 GLY B O 1
ATOM 2820 N N . HIS B 1 26 ? -23.703 38.844 14.719 1 82.25 26 HIS B N 1
ATOM 2821 C CA . HIS B 1 26 ? -24.906 39.656 14.594 1 82.25 26 HIS B CA 1
ATOM 2822 C C . HIS B 1 26 ? -25.594 39.844 15.938 1 82.25 26 HIS B C 1
ATOM 2824 O O . HIS B 1 26 ? -25.547 40.906 16.531 1 82.25 26 HIS B O 1
ATOM 2830 N N . GLU B 1 27 ? -26.297 38.812 16.484 1 81.75 27 GLU B N 1
ATOM 2831 C CA . GLU B 1 27 ? -27.125 38.875 17.672 1 81.75 27 GLU B CA 1
ATOM 2832 C C . GLU B 1 27 ? -26.266 38.844 18.938 1 81.75 27 GLU B C 1
ATOM 2834 O O . GLU B 1 27 ? -26.609 39.5 19.938 1 81.75 27 GLU B O 1
ATOM 2839 N N . HIS B 1 28 ? -25.172 38.219 18.922 1 90.12 28 HIS B N 1
ATOM 2840 C CA . HIS B 1 28 ? -24.297 38.094 20.078 1 90.12 28 HIS B CA 1
ATOM 2841 C C . HIS B 1 28 ? -22.844 38.344 19.703 1 90.12 28 HIS B C 1
ATOM 2843 O O . HIS B 1 28 ? -22.016 37.406 19.766 1 90.12 28 HIS B O 1
ATOM 2849 N N . PRO B 1 29 ? -22.438 39.594 19.406 1 90.81 29 PRO B N 1
ATOM 2850 C CA . PRO B 1 29 ? -21.109 39.906 18.891 1 90.81 29 PRO B CA 1
ATOM 2851 C C . PRO B 1 29 ? -20 39.594 19.891 1 90.81 29 PRO B C 1
ATOM 2853 O O . PRO B 1 29 ? -18.953 39.094 19.516 1 90.81 29 PRO B O 1
ATOM 2856 N N . LEU B 1 30 ? -20.234 39.938 21.156 1 92.25 30 LEU B N 1
ATOM 2857 C CA . LEU B 1 30 ? -19.203 39.688 22.172 1 92.25 30 LEU B CA 1
ATOM 2858 C C . LEU B 1 30 ? -18.969 38.219 22.391 1 92.25 30 LEU B C 1
ATOM 2860 O O . LEU B 1 30 ? -17.844 37.781 22.625 1 92.25 30 LEU B O 1
ATOM 2864 N N . THR B 1 31 ? -20.078 37.5 22.375 1 91.25 31 THR B N 1
ATOM 2865 C CA . THR B 1 31 ? -19.953 36.031 22.484 1 91.25 31 THR B CA 1
ATOM 2866 C C . THR B 1 31 ? -19.172 35.469 21.312 1 91.25 31 THR B C 1
ATOM 2868 O O . THR B 1 31 ? -18.344 34.562 21.484 1 91.25 31 THR B O 1
ATOM 2871 N N . ALA B 1 32 ? -19.453 35.938 20.125 1 92.88 32 ALA B N 1
ATOM 2872 C CA . ALA B 1 32 ? -18.734 35.5 18.938 1 92.88 32 ALA B CA 1
ATOM 2873 C C . ALA B 1 32 ? -17.25 35.781 19.047 1 92.88 32 ALA B C 1
ATOM 2875 O O . ALA B 1 32 ? -16.422 34.969 18.656 1 92.88 32 ALA B O 1
ATOM 2876 N N . VAL B 1 33 ? -16.953 36.906 19.578 1 94.44 33 VAL B N 1
ATOM 2877 C CA . VAL B 1 33 ? -15.555 37.312 19.75 1 94.44 33 VAL B CA 1
ATOM 2878 C C . VAL B 1 33 ? -14.875 36.375 20.75 1 94.44 33 VAL B C 1
ATOM 2880 O O . VAL B 1 33 ? -13.75 35.938 20.531 1 94.44 33 VAL B O 1
ATOM 2883 N N . TYR B 1 34 ? -15.57 36.156 21.828 1 93.12 34 TYR B N 1
ATOM 2884 C CA . TYR B 1 34 ? -15.039 35.25 22.844 1 93.12 34 TYR B CA 1
ATOM 2885 C C . TYR B 1 34 ? -14.805 33.844 22.266 1 93.12 34 TYR B C 1
ATOM 2887 O O . TYR B 1 34 ? -13.742 33.25 22.453 1 93.12 34 TYR B O 1
ATOM 2895 N N . ILE B 1 35 ? -15.758 33.312 21.578 1 92 35 ILE B N 1
ATOM 2896 C CA . ILE B 1 35 ? -15.672 31.969 20.969 1 92 35 ILE B CA 1
ATOM 2897 C C . ILE B 1 35 ? -14.516 31.938 19.969 1 92 35 ILE B C 1
ATOM 2899 O O . ILE B 1 35 ? -13.766 30.953 19.922 1 92 35 ILE B O 1
ATOM 2903 N N . THR B 1 36 ? -14.406 32.938 19.219 1 94 36 THR B N 1
ATOM 2904 C CA . THR B 1 36 ? -13.32 33 18.234 1 94 36 THR B CA 1
ATOM 2905 C C . THR B 1 36 ? -11.961 32.938 18.922 1 94 36 THR B C 1
ATOM 2907 O O . THR B 1 36 ? -11.055 32.25 18.469 1 94 36 THR B O 1
ATOM 2910 N N . ALA B 1 37 ? -11.836 33.688 20 1 93.25 37 ALA B N 1
ATOM 2911 C CA . ALA B 1 37 ? -10.586 33.656 20.766 1 93.25 37 ALA B CA 1
ATOM 2912 C C . ALA B 1 37 ? -10.297 32.25 21.297 1 93.25 37 ALA B C 1
ATOM 2914 O O . ALA B 1 37 ? -9.148 31.812 21.281 1 93.25 37 ALA B O 1
ATOM 2915 N N . VAL B 1 38 ? -11.297 31.656 21.75 1 91.44 38 VAL B N 1
ATOM 2916 C CA . VAL B 1 38 ? -11.156 30.312 22.281 1 91.44 38 VAL B CA 1
ATOM 2917 C C . VAL B 1 38 ? -10.719 29.359 21.156 1 91.44 38 VAL B C 1
ATOM 2919 O O . VAL B 1 38 ? -9.844 28.516 21.359 1 91.44 38 VAL B O 1
ATOM 2922 N N . LEU B 1 39 ? -11.305 29.484 20.047 1 91.62 39 LEU B N 1
ATOM 2923 C CA . LEU B 1 39 ? -10.977 28.641 18.891 1 91.62 39 LEU B CA 1
ATOM 2924 C C . LEU B 1 39 ? -9.539 28.875 18.453 1 91.62 39 LEU B C 1
ATOM 2926 O O . LEU B 1 39 ? -8.852 27.938 18.062 1 91.62 39 LEU B O 1
ATOM 2930 N N . ALA B 1 40 ? -9.109 30.078 18.484 1 93.12 40 ALA B N 1
ATOM 2931 C CA . ALA B 1 40 ? -7.73 30.406 18.141 1 93.12 40 ALA B CA 1
ATOM 2932 C C . ALA B 1 40 ? -6.754 29.719 19.078 1 93.12 40 ALA B C 1
ATOM 2934 O O . ALA B 1 40 ? -5.758 29.141 18.656 1 93.12 40 ALA B O 1
ATOM 2935 N N . LEU B 1 41 ? -7.074 29.797 20.312 1 90.31 41 LEU B N 1
ATOM 2936 C CA . LEU B 1 41 ? -6.227 29.172 21.328 1 90.31 41 LEU B CA 1
ATOM 2937 C C . LEU B 1 41 ? -6.219 27.656 21.172 1 90.31 41 LEU B C 1
ATOM 2939 O O . LEU B 1 41 ? -5.184 27 21.359 1 90.31 41 LEU B O 1
ATOM 2943 N N . LEU B 1 42 ? -7.34 27.172 20.875 1 87.12 42 LEU B N 1
ATOM 2944 C CA . LEU B 1 42 ? -7.449 25.734 20.625 1 87.12 42 LEU B CA 1
ATOM 2945 C C . LEU B 1 42 ? -6.551 25.312 19.469 1 87.12 42 LEU B C 1
ATOM 2947 O O . LEU B 1 42 ? -5.812 24.328 19.578 1 87.12 42 LEU B O 1
ATOM 2951 N N . GLU B 1 43 ? -6.602 26.031 18.422 1 89.19 43 GLU B N 1
ATOM 2952 C CA . GLU B 1 43 ? -5.801 25.719 17.25 1 89.19 43 GLU B CA 1
ATOM 2953 C C . GLU B 1 43 ? -4.309 25.812 17.547 1 89.19 43 GLU B C 1
ATOM 2955 O O . GLU B 1 43 ? -3.523 24.969 17.109 1 89.19 43 GLU B O 1
ATOM 2960 N N . ILE B 1 44 ? -3.953 26.844 18.25 1 88.12 44 ILE B N 1
ATOM 2961 C CA . ILE B 1 44 ? -2.553 27.016 18.609 1 88.12 44 ILE B CA 1
ATOM 2962 C C . ILE B 1 44 ? -2.082 25.828 19.453 1 88.12 44 ILE B C 1
ATOM 2964 O O . ILE B 1 44 ? -0.983 25.312 19.234 1 88.12 44 ILE B O 1
ATOM 2968 N N . SER B 1 45 ? -2.91 25.453 20.312 1 84.31 45 SER B N 1
ATOM 2969 C CA . SER B 1 45 ? -2.568 24.344 21.203 1 84.31 45 SER B CA 1
ATOM 2970 C C . SER B 1 45 ? -2.467 23.031 20.438 1 84.31 45 SER B C 1
ATOM 2972 O O . SER B 1 45 ? -1.532 22.25 20.656 1 84.31 45 SER B O 1
ATOM 2974 N N . LEU B 1 46 ? -3.352 22.812 19.547 1 82.12 46 LEU B N 1
ATOM 2975 C CA . LEU B 1 46 ? -3.428 21.531 18.828 1 82.12 46 LEU B CA 1
ATOM 2976 C C . LEU B 1 46 ? -2.379 21.469 17.734 1 82.12 46 LEU B C 1
ATOM 2978 O O . LEU B 1 46 ? -1.96 20.375 17.328 1 82.12 46 LEU B O 1
ATOM 2982 N N . SER B 1 47 ? -1.965 22.594 17.266 1 86.62 47 SER B N 1
ATOM 2983 C CA . SER B 1 47 ? -1.082 22.609 16.109 1 86.62 47 SER B CA 1
ATOM 2984 C C . SER B 1 47 ? 0.339 23 16.5 1 86.62 47 SER B C 1
ATOM 2986 O O . SER B 1 47 ? 1.139 23.391 15.641 1 86.62 47 SER B O 1
ATOM 2988 N N . PHE B 1 48 ? 0.644 22.953 17.75 1 82.88 48 PHE B N 1
ATOM 2989 C CA . PHE B 1 48 ? 1.986 23.312 18.203 1 82.88 48 PHE B CA 1
ATOM 2990 C C . PHE B 1 48 ? 3.021 22.359 17.609 1 82.88 48 PHE B C 1
ATOM 2992 O O . PHE B 1 48 ? 4.09 22.797 17.156 1 82.88 48 PHE B O 1
ATOM 2999 N N . ASP B 1 49 ? 2.684 21.125 17.656 1 83.06 49 ASP B N 1
ATOM 3000 C CA . ASP B 1 49 ? 3.59 20.125 17.125 1 83.06 49 ASP B CA 1
ATOM 3001 C C . ASP B 1 49 ? 3.771 20.281 15.609 1 83.06 49 ASP B C 1
ATOM 3003 O O . ASP B 1 49 ? 4.855 20.031 15.086 1 83.06 49 ASP B O 1
ATOM 3007 N N . ASN B 1 50 ? 2.756 20.812 15.016 1 87.38 50 ASN B N 1
ATOM 3008 C CA . ASN B 1 50 ? 2.846 21.094 13.586 1 87.38 50 ASN B CA 1
ATOM 3009 C C . ASN B 1 50 ? 3.898 22.172 13.297 1 87.38 50 ASN B C 1
ATOM 3011 O O . ASN B 1 50 ? 4.609 22.094 12.289 1 87.38 50 ASN B O 1
ATOM 3015 N N . ALA B 1 51 ? 3.977 23.047 14.164 1 86.94 51 ALA B N 1
ATOM 3016 C CA . ALA B 1 51 ? 4.926 24.141 13.984 1 86.94 51 ALA B CA 1
ATOM 3017 C C . ALA B 1 51 ? 6.359 23.641 13.977 1 86.94 51 ALA B C 1
ATOM 3019 O O . ALA B 1 51 ? 7.184 24.078 13.172 1 86.94 51 ALA B O 1
ATOM 3020 N N . VAL B 1 52 ? 6.598 22.734 14.789 1 86.19 52 VAL B N 1
ATOM 3021 C CA . VAL B 1 52 ? 7.953 22.219 14.93 1 86.19 52 VAL B CA 1
ATOM 3022 C C . VAL B 1 52 ? 8.328 21.406 13.695 1 86.19 52 VAL B C 1
ATOM 3024 O O . VAL B 1 52 ? 9.422 21.562 13.141 1 86.19 52 VAL B O 1
ATOM 3027 N N . ILE B 1 53 ? 7.441 20.656 13.281 1 86.19 53 ILE B N 1
ATOM 3028 C CA . ILE B 1 53 ? 7.707 19.812 12.117 1 86.19 53 ILE B CA 1
ATOM 3029 C C . ILE B 1 53 ? 7.824 20.688 10.867 1 86.19 53 ILE B C 1
ATOM 3031 O O . ILE B 1 53 ? 8.688 20.453 10.023 1 86.19 53 ILE B O 1
ATOM 3035 N N . ASN B 1 54 ? 6.914 21.609 10.773 1 88.69 54 ASN B N 1
ATOM 3036 C CA . ASN B 1 54 ? 7.008 22.547 9.664 1 88.69 54 ASN B CA 1
ATOM 3037 C C . ASN B 1 54 ? 8.359 23.266 9.648 1 88.69 54 ASN B C 1
ATOM 3039 O O . ASN B 1 54 ? 8.945 23.469 8.578 1 88.69 54 ASN B O 1
ATOM 3043 N N . ALA B 1 55 ? 8.812 23.578 10.789 1 88.5 55 ALA B N 1
ATOM 3044 C CA . ALA B 1 55 ? 10.086 24.281 10.891 1 88.5 55 ALA B CA 1
ATOM 3045 C C . ALA B 1 55 ? 11.234 23.422 10.391 1 88.5 55 ALA B C 1
ATOM 3047 O O . ALA B 1 55 ? 12.148 23.922 9.719 1 88.5 55 ALA B O 1
ATOM 3048 N N . ARG B 1 56 ? 11.156 22.234 10.672 1 85.75 56 ARG B N 1
ATOM 3049 C CA . ARG B 1 56 ? 12.203 21.312 10.234 1 85.75 56 ARG B CA 1
ATOM 3050 C C . ARG B 1 56 ? 12.266 21.234 8.719 1 85.75 56 ARG B C 1
ATOM 3052 O O . ARG B 1 56 ? 13.352 21.266 8.125 1 85.75 56 ARG B O 1
ATOM 3059 N N . VAL B 1 57 ? 11.141 21.156 8.148 1 85.06 57 VAL B N 1
ATOM 3060 C CA . VAL B 1 57 ? 11.07 21.047 6.691 1 85.06 57 VAL B CA 1
ATOM 3061 C C . VAL B 1 57 ? 11.477 22.375 6.059 1 85.06 57 VAL B C 1
ATOM 3063 O O . VAL B 1 57 ? 12.227 22.406 5.082 1 85.06 57 VAL B O 1
ATOM 3066 N N . LEU B 1 58 ? 11.109 23.453 6.672 1 87 58 LEU B N 1
ATOM 3067 C CA . LEU B 1 58 ? 11.352 24.781 6.141 1 87 58 LEU B CA 1
ATOM 3068 C C . LEU B 1 58 ? 12.82 25.172 6.281 1 87 58 LEU B C 1
ATOM 3070 O O . LEU B 1 58 ? 13.328 25.984 5.504 1 87 58 LEU B O 1
ATOM 3074 N N . ALA B 1 59 ? 13.453 24.609 7.223 1 85.44 59 ALA B N 1
ATOM 3075 C CA . ALA B 1 59 ? 14.844 24.953 7.5 1 85.44 59 ALA B CA 1
ATOM 3076 C C . ALA B 1 59 ? 15.734 24.672 6.297 1 85.44 59 ALA B C 1
ATOM 3078 O O . ALA B 1 59 ? 16.734 25.359 6.078 1 85.44 59 ALA B O 1
ATOM 3079 N N . ASP B 1 60 ? 15.32 23.734 5.461 1 79.75 60 ASP B N 1
ATOM 3080 C CA . ASP B 1 60 ? 16.141 23.312 4.324 1 79.75 60 ASP B CA 1
ATOM 3081 C C . ASP B 1 60 ? 15.672 24 3.037 1 79.75 60 ASP B C 1
ATOM 3083 O O . ASP B 1 60 ? 16.234 23.75 1.965 1 79.75 60 ASP B O 1
ATOM 3087 N N . MET B 1 61 ? 14.75 24.891 3.211 1 84.25 61 MET B N 1
ATOM 3088 C CA . MET B 1 61 ? 14.188 25.531 2.018 1 84.25 61 MET B CA 1
ATOM 3089 C C . MET B 1 61 ? 14.75 26.922 1.823 1 84.25 61 MET B C 1
ATOM 3091 O O . MET B 1 61 ? 15.07 27.609 2.795 1 84.25 61 MET B O 1
ATOM 3095 N N . PRO B 1 62 ? 14.906 27.281 0.521 1 84.56 62 PRO B N 1
ATOM 3096 C CA . PRO B 1 62 ? 15.32 28.656 0.265 1 84.56 62 PRO B CA 1
ATOM 3097 C C . PRO B 1 62 ? 14.32 29.688 0.787 1 84.56 62 PRO B C 1
ATOM 3099 O O . PRO B 1 62 ? 13.156 29.359 1.024 1 84.56 62 PRO B O 1
ATOM 3102 N N . MET B 1 63 ? 14.758 30.906 0.938 1 82.94 63 MET B N 1
ATOM 3103 C CA . MET B 1 63 ? 13.992 31.984 1.551 1 82.94 63 MET B CA 1
ATOM 3104 C C . MET B 1 63 ? 12.703 32.25 0.776 1 82.94 63 MET B C 1
ATOM 3106 O O . MET B 1 63 ? 11.68 32.594 1.367 1 82.94 63 MET B O 1
ATOM 3110 N N . PHE B 1 64 ? 12.758 32.094 -0.484 1 85.25 64 PHE B N 1
ATOM 3111 C CA . PHE B 1 64 ? 11.578 32.312 -1.311 1 85.25 64 PHE B CA 1
ATOM 3112 C C . PHE B 1 64 ? 10.43 31.406 -0.863 1 85.25 64 PHE B C 1
ATOM 3114 O O . PHE B 1 64 ? 9.305 31.859 -0.698 1 85.25 64 PHE B O 1
ATOM 3121 N N . TRP B 1 65 ? 10.734 30.203 -0.644 1 85.12 65 TRP B N 1
ATOM 3122 C CA . TRP B 1 65 ? 9.711 29.234 -0.279 1 85.12 65 TRP B CA 1
ATOM 3123 C C . TRP B 1 65 ? 9.242 29.453 1.156 1 85.12 65 TRP B C 1
ATOM 3125 O O . TRP B 1 65 ? 8.086 29.172 1.49 1 85.12 65 TRP B O 1
ATOM 3135 N N . ARG B 1 66 ? 10.047 29.984 1.952 1 84.12 66 ARG B N 1
ATOM 3136 C CA . ARG B 1 66 ? 9.672 30.312 3.324 1 84.12 66 ARG B CA 1
ATOM 3137 C C . ARG B 1 66 ? 8.633 31.438 3.355 1 84.12 66 ARG B C 1
ATOM 3139 O O . ARG B 1 66 ? 7.66 31.359 4.105 1 84.12 66 ARG B O 1
ATOM 3146 N N . LYS B 1 67 ? 8.906 32.344 2.516 1 83.44 67 LYS B N 1
ATOM 3147 C CA . LYS B 1 67 ? 7.953 33.438 2.4 1 83.44 67 LYS B CA 1
ATOM 3148 C C . LYS B 1 67 ? 6.625 32.969 1.824 1 83.44 67 LYS B C 1
ATOM 3150 O O . LYS B 1 67 ? 5.555 33.375 2.273 1 83.44 67 LYS B O 1
ATOM 3155 N N . LEU B 1 68 ? 6.742 32.156 0.884 1 85.44 68 LEU B N 1
ATOM 3156 C CA . LEU B 1 68 ? 5.539 31.609 0.263 1 85.44 68 LEU B CA 1
ATOM 3157 C C . LEU B 1 68 ? 4.727 30.797 1.267 1 85.44 68 LEU B C 1
ATOM 3159 O O . LEU B 1 68 ? 3.496 30.781 1.209 1 85.44 68 LEU B O 1
ATOM 3163 N N . PHE B 1 69 ? 5.469 30.172 2.057 1 83.69 69 PHE B N 1
ATOM 3164 C CA . PHE B 1 69 ? 4.82 29.375 3.092 1 83.69 69 PHE B CA 1
ATOM 3165 C C . PHE B 1 69 ? 3.939 30.25 3.975 1 83.69 69 PHE B C 1
ATOM 3167 O O . PHE B 1 69 ? 2.85 29.844 4.375 1 83.69 69 PHE B O 1
ATOM 3174 N N . ILE B 1 70 ? 4.391 31.406 4.195 1 77.88 70 ILE B N 1
ATOM 3175 C CA . ILE B 1 70 ? 3.635 32.312 5.062 1 77.88 70 ILE B CA 1
ATOM 3176 C C . ILE B 1 70 ? 2.488 32.938 4.277 1 77.88 70 ILE B C 1
ATOM 3178 O O . ILE B 1 70 ? 1.327 32.875 4.688 1 77.88 70 ILE B O 1
ATOM 3182 N N . TYR B 1 71 ? 2.721 33.438 3.168 1 82.38 71 TYR B N 1
ATOM 3183 C CA . TYR B 1 71 ? 1.768 34.281 2.467 1 82.38 71 TYR B CA 1
ATOM 3184 C C . TYR B 1 71 ? 0.743 33.438 1.709 1 82.38 71 TYR B C 1
ATOM 3186 O O . TYR B 1 71 ? -0.448 33.781 1.706 1 82.38 71 TYR B O 1
ATOM 3194 N N . ILE B 1 72 ? 1.193 32.438 1.131 1 86.19 72 ILE B N 1
ATOM 3195 C CA . ILE B 1 72 ? 0.288 31.609 0.343 1 86.19 72 ILE B CA 1
ATOM 3196 C C . ILE B 1 72 ? -0.174 30.422 1.176 1 86.19 72 ILE B C 1
ATOM 3198 O O . ILE B 1 72 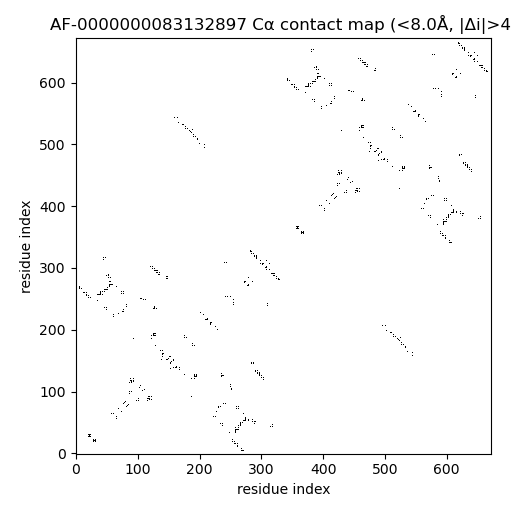? -1.298 29.938 1.012 1 86.19 72 ILE B O 1
ATOM 3202 N N . GLY B 1 73 ? 0.72 30.016 1.997 1 85.06 73 GLY B N 1
ATOM 3203 C CA . GLY B 1 73 ? 0.398 28.859 2.828 1 85.06 73 GLY B CA 1
ATOM 3204 C C . GLY B 1 73 ? -0.749 29.125 3.787 1 85.06 73 GLY B C 1
ATOM 3205 O O . GLY B 1 73 ? -1.554 28.219 4.055 1 85.06 73 GLY B O 1
ATOM 3206 N N . LEU B 1 74 ? -0.842 30.359 4.172 1 81.44 74 LEU B N 1
ATOM 3207 C CA . LEU B 1 74 ? -1.872 30.688 5.148 1 81.44 74 LEU B CA 1
ATOM 3208 C C . LEU B 1 74 ? -3.264 30.578 4.535 1 81.44 74 LEU B C 1
ATOM 3210 O O . LEU B 1 74 ? -4.125 29.875 5.07 1 81.44 74 LEU B O 1
ATOM 3214 N N . PRO B 1 75 ? -3.508 31.234 3.447 1 85.06 75 PRO B N 1
ATOM 3215 C CA . PRO B 1 75 ? -4.828 31.047 2.842 1 85.06 75 PRO B CA 1
ATOM 3216 C C . PRO B 1 75 ? -5.125 29.594 2.502 1 85.06 75 PRO B C 1
ATOM 3218 O O . PRO B 1 75 ? -6.266 29.141 2.639 1 85.06 75 PRO B O 1
ATOM 3221 N N . ILE B 1 76 ? -4.199 28.875 2.123 1 86.38 76 ILE B N 1
ATOM 3222 C CA . ILE B 1 76 ? -4.398 27.469 1.789 1 86.38 76 ILE B CA 1
ATOM 3223 C C . ILE B 1 76 ? -4.738 26.688 3.053 1 86.38 76 ILE B C 1
ATOM 3225 O O . ILE B 1 76 ? -5.613 25.812 3.033 1 86.38 76 ILE B O 1
ATOM 3229 N N . ALA B 1 77 ? -4.047 27.047 4.066 1 78 77 ALA B N 1
ATOM 3230 C CA . ALA B 1 77 ? -4.293 26.359 5.328 1 78 77 ALA B CA 1
ATOM 3231 C C . ALA B 1 77 ? -5.699 26.641 5.848 1 78 77 ALA B C 1
ATOM 3233 O O . ALA B 1 77 ? -6.395 25.734 6.312 1 78 77 ALA B O 1
ATOM 3234 N N . VAL B 1 78 ? -6.078 27.844 5.742 1 78.94 78 VAL B N 1
ATOM 3235 C CA . VAL B 1 78 ? -7.348 28.266 6.324 1 78.94 78 VAL B CA 1
ATOM 3236 C C . VAL B 1 78 ? -8.5 27.859 5.406 1 78.94 78 VAL B C 1
ATOM 3238 O O . VAL B 1 78 ? -9.453 27.203 5.84 1 78.94 78 VAL B O 1
ATOM 3241 N N . PHE B 1 79 ? -8.398 28.156 4.16 1 82.5 79 PHE B N 1
ATOM 3242 C CA . PHE B 1 79 ? -9.508 27.922 3.246 1 82.5 79 PHE B CA 1
ATOM 3243 C C . PHE B 1 79 ? -9.375 26.547 2.588 1 82.5 79 PHE B C 1
ATOM 3245 O O . PHE B 1 79 ? -10.375 25.859 2.363 1 82.5 79 PHE B O 1
ATOM 3252 N N . GLY B 1 80 ? -8.273 26.266 2.279 1 84.06 80 GLY B N 1
ATOM 3253 C CA . GLY B 1 80 ? -8.047 25 1.589 1 84.06 80 GLY B CA 1
ATOM 3254 C C . GLY B 1 80 ? -8.195 23.781 2.49 1 84.06 80 GLY B C 1
ATOM 3255 O O . GLY B 1 80 ? -9.094 22.969 2.293 1 84.06 80 GLY B O 1
ATOM 3256 N N . MET B 1 81 ? -7.43 23.828 3.486 1 81.38 81 MET B N 1
ATOM 3257 C CA . MET B 1 81 ? -7.297 22.609 4.293 1 81.38 81 MET B CA 1
ATOM 3258 C C . MET B 1 81 ? -8.398 22.547 5.344 1 81.38 81 MET B C 1
ATOM 3260 O O . MET B 1 81 ? -8.797 21.453 5.758 1 81.38 81 MET B O 1
ATOM 3264 N N . ARG B 1 82 ? -8.977 23.609 5.758 1 79.62 82 ARG B N 1
ATOM 3265 C CA . ARG B 1 82 ? -9.961 23.609 6.836 1 79.62 82 ARG B CA 1
ATOM 3266 C C . ARG B 1 82 ? -11.383 23.719 6.285 1 79.62 82 ARG B C 1
ATOM 3268 O O . ARG B 1 82 ? -12.352 23.453 7 1 79.62 82 ARG B O 1
ATOM 3275 N N . LEU B 1 83 ? -11.477 24.109 5.07 1 80.44 83 LEU B N 1
ATOM 3276 C CA . LEU B 1 83 ? -12.812 24.25 4.5 1 80.44 83 LEU B CA 1
ATOM 3277 C C . LEU B 1 83 ? -12.984 23.359 3.277 1 80.44 83 LEU B C 1
ATOM 3279 O O . LEU B 1 83 ? -13.773 22.406 3.303 1 80.44 83 LEU B O 1
ATOM 3283 N N . ILE B 1 84 ? -12.148 23.531 2.295 1 84.62 84 ILE B N 1
ATOM 3284 C CA . ILE B 1 84 ? -12.312 22.844 1.014 1 84.62 84 ILE B CA 1
ATOM 3285 C C . ILE B 1 84 ? -12.031 21.359 1.176 1 84.62 84 ILE B C 1
ATOM 3287 O O . ILE B 1 84 ? -12.789 20.516 0.689 1 84.62 84 ILE B O 1
ATOM 3291 N N . PHE B 1 85 ? -10.992 21.062 1.804 1 79.56 85 PHE B N 1
ATOM 3292 C CA . PHE B 1 85 ? -10.57 19.672 1.899 1 79.56 85 PHE B CA 1
ATOM 3293 C C . PHE B 1 85 ? -11.594 18.828 2.656 1 79.56 85 PHE B C 1
ATOM 3295 O O . PHE B 1 85 ? -11.992 17.766 2.197 1 79.56 85 PHE B O 1
ATOM 3302 N N . PRO B 1 86 ? -12.031 19.328 3.783 1 75.69 86 PRO B N 1
ATOM 3303 C CA . PRO B 1 86 ? -13.07 18.578 4.473 1 75.69 86 PRO B CA 1
ATOM 3304 C C . PRO B 1 86 ? -14.336 18.406 3.631 1 75.69 86 PRO B C 1
ATOM 3306 O O . PRO B 1 86 ? -14.961 17.344 3.654 1 75.69 86 PRO B O 1
ATOM 3309 N N . ILE B 1 87 ? -14.695 19.422 2.908 1 79.31 87 ILE B N 1
ATOM 3310 C CA . ILE B 1 87 ? -15.867 19.359 2.041 1 79.31 87 ILE B CA 1
ATOM 3311 C C . ILE B 1 87 ? -15.648 18.312 0.96 1 79.31 87 ILE B C 1
ATOM 3313 O O . ILE B 1 87 ? -16.562 17.547 0.64 1 79.31 87 ILE B O 1
ATOM 3317 N N . LEU B 1 88 ? -14.445 18.266 0.492 1 80.44 88 LEU B N 1
ATOM 3318 C CA . LEU B 1 88 ? -14.109 17.297 -0.533 1 80.44 88 LEU B CA 1
ATOM 3319 C C . LEU B 1 88 ? -14.203 15.875 0.02 1 80.44 88 LEU B C 1
ATOM 3321 O O . LEU B 1 88 ? -14.695 14.969 -0.66 1 80.44 88 LEU B O 1
ATOM 3325 N N . LEU B 1 89 ? -13.781 15.688 1.164 1 74.12 89 LEU B N 1
ATOM 3326 C CA . LEU B 1 89 ? -13.789 14.359 1.762 1 74.12 89 LEU B CA 1
ATOM 3327 C C . LEU B 1 89 ? -15.211 13.922 2.084 1 74.12 89 LEU B C 1
ATOM 3329 O O . LEU B 1 89 ? -15.562 12.75 1.901 1 74.12 89 LEU B O 1
ATOM 3333 N N . VAL B 1 90 ? -16.016 14.891 2.496 1 74.25 90 VAL B N 1
ATOM 3334 C CA . VAL B 1 90 ? -17.422 14.594 2.787 1 74.25 90 VAL B CA 1
ATOM 3335 C C . VAL B 1 90 ? -18.156 14.25 1.492 1 74.25 90 VAL B C 1
ATOM 3337 O O . VAL B 1 90 ? -19.031 13.383 1.478 1 74.25 90 VAL B O 1
ATOM 3340 N N . ASP B 1 91 ? -17.781 14.977 0.489 1 80.75 91 ASP B N 1
ATOM 3341 C CA . ASP B 1 91 ? -18.391 14.711 -0.817 1 80.75 91 ASP B CA 1
ATOM 3342 C C . ASP B 1 91 ? -18.141 13.273 -1.255 1 80.75 91 ASP B C 1
ATOM 3344 O O . ASP B 1 91 ? -19.047 12.625 -1.794 1 80.75 91 ASP B O 1
ATOM 3348 N N . MET B 1 92 ? -17.094 12.766 -0.938 1 72.94 92 MET B N 1
ATOM 3349 C CA . MET B 1 92 ? -16.703 11.422 -1.365 1 72.94 92 MET B CA 1
ATOM 3350 C C . MET B 1 92 ? -17.422 10.367 -0.53 1 72.94 92 MET B C 1
ATOM 3352 O O . MET B 1 92 ? -17.594 9.234 -0.982 1 72.94 92 MET B O 1
ATOM 3356 N N . THR B 1 93 ? -17.812 10.75 0.578 1 68.38 93 THR B N 1
ATOM 3357 C CA . THR B 1 93 ? -18.391 9.781 1.499 1 68.38 93 THR B CA 1
ATOM 3358 C C . THR B 1 93 ? -19.922 9.828 1.434 1 68.38 93 THR B C 1
ATOM 3360 O O . THR B 1 93 ? -20.578 8.844 1.751 1 68.38 93 THR B O 1
ATOM 3363 N N . THR B 1 94 ? -20.203 11.008 1.168 1 68.38 94 THR B N 1
ATOM 3364 C CA . THR B 1 94 ? -21.641 11.164 1.151 1 68.38 94 THR B CA 1
ATOM 3365 C C . THR B 1 94 ? -22.172 11.227 -0.282 1 68.38 94 THR B C 1
ATOM 3367 O O . THR B 1 94 ? -21.391 11.258 -1.232 1 68.38 94 THR B O 1
ATOM 3370 N N . GLN B 1 95 ? -23.312 11.055 -0.439 1 71.56 95 GLN B N 1
ATOM 3371 C CA . GLN B 1 95 ? -23.938 11.141 -1.752 1 71.56 95 GLN B CA 1
ATOM 3372 C C . GLN B 1 95 ? -24.172 12.594 -2.154 1 71.56 95 GLN B C 1
ATOM 3374 O O . GLN B 1 95 ? -24.828 12.867 -3.166 1 71.56 95 GLN B O 1
ATOM 3379 N N . LEU B 1 96 ? -23.5 13.484 -1.396 1 76.56 96 LEU B N 1
ATOM 3380 C CA . LEU B 1 96 ? -23.703 14.898 -1.705 1 76.56 96 LEU B CA 1
ATOM 3381 C C . LEU B 1 96 ? -22.578 15.422 -2.604 1 76.56 96 LEU B C 1
ATOM 3383 O O . LEU B 1 96 ? -21.422 15.023 -2.459 1 76.56 96 LEU B O 1
ATOM 3387 N N . SER B 1 97 ? -22.938 16.266 -3.51 1 83.19 97 SER B N 1
ATOM 3388 C CA . SER B 1 97 ? -21.953 16.922 -4.363 1 83.19 97 SER B CA 1
ATOM 3389 C C . SER B 1 97 ? -21.156 17.969 -3.588 1 83.19 97 SER B C 1
ATOM 3391 O O . SER B 1 97 ? -21.594 18.422 -2.525 1 83.19 97 SER B O 1
ATOM 3393 N N . PHE B 1 98 ? -20.062 18.328 -4.113 1 83.94 98 PHE B N 1
ATOM 3394 C CA . PHE B 1 98 ? -19.219 19.359 -3.527 1 83.94 98 PHE B CA 1
ATOM 3395 C C . PHE B 1 98 ? -20 20.641 -3.291 1 83.94 98 PHE B C 1
ATOM 3397 O O . PHE B 1 98 ? -19.922 21.234 -2.215 1 83.94 98 PHE B O 1
ATOM 3404 N N . ILE B 1 99 ? -20.844 20.984 -4.191 1 85.88 99 ILE B N 1
ATOM 3405 C CA . ILE B 1 99 ? -21.609 22.234 -4.129 1 85.88 99 ILE B CA 1
ATOM 3406 C C . ILE B 1 99 ? -22.688 22.125 -3.053 1 85.88 99 ILE B C 1
ATOM 3408 O O . ILE B 1 99 ? -22.953 23.094 -2.336 1 85.88 99 ILE B O 1
ATOM 3412 N N . ASP B 1 100 ? -23.219 20.969 -2.924 1 85.38 100 ASP B N 1
ATOM 3413 C CA . ASP B 1 100 ? -24.25 20.75 -1.91 1 85.38 100 ASP B CA 1
ATOM 3414 C C . ASP B 1 100 ? -23.672 20.828 -0.504 1 85.38 100 ASP B C 1
ATOM 3416 O O . ASP B 1 100 ? -24.266 21.422 0.392 1 85.38 100 ASP B O 1
ATOM 3420 N N . VAL B 1 101 ? -22.516 20.312 -0.448 1 81.81 101 VAL B N 1
ATOM 3421 C CA . VAL B 1 101 ? -21.875 20.328 0.865 1 81.81 101 VAL B CA 1
ATOM 3422 C C . VAL B 1 101 ? -21.469 21.75 1.221 1 81.81 101 VAL B C 1
ATOM 3424 O O . VAL B 1 101 ? -21.594 22.172 2.373 1 81.81 101 VAL B O 1
ATOM 3427 N N . PHE B 1 102 ? -21.047 22.438 0.206 1 83.38 102 PHE B N 1
ATOM 3428 C CA . PHE B 1 102 ? -20.672 23.828 0.416 1 83.38 102 PHE B CA 1
ATOM 3429 C C . PHE B 1 102 ? -21.875 24.656 0.838 1 83.38 102 PHE B C 1
ATOM 3431 O O . PHE B 1 102 ? -21.766 25.516 1.718 1 83.38 102 PHE B O 1
ATOM 3438 N N . HIS B 1 103 ? -23.016 24.359 0.277 1 85.62 103 HIS B N 1
ATOM 3439 C CA . HIS B 1 103 ? -24.25 25.031 0.643 1 85.62 103 HIS B CA 1
ATOM 3440 C C . HIS B 1 103 ? -24.688 24.672 2.057 1 85.62 103 HIS B C 1
ATOM 3442 O O . HIS B 1 103 ? -25.188 25.516 2.795 1 85.62 103 HIS B O 1
ATOM 3448 N N . LEU B 1 104 ? -24.438 23.5 2.32 1 82.81 104 LEU B N 1
ATOM 3449 C CA . LEU B 1 104 ? -24.75 23.062 3.678 1 82.81 104 LEU B CA 1
ATOM 3450 C C . LEU B 1 104 ? -23.906 23.812 4.699 1 82.81 104 LEU B C 1
ATOM 3452 O O . LEU B 1 104 ? -24.406 24.203 5.762 1 82.81 104 LEU B O 1
ATOM 3456 N N . ALA B 1 105 ? -22.688 24.016 4.395 1 80.19 105 ALA B N 1
ATOM 3457 C CA . ALA B 1 105 ? -21.75 24.672 5.297 1 80.19 105 ALA B CA 1
ATOM 3458 C C . ALA B 1 105 ? -22.172 26.109 5.562 1 80.19 105 ALA B C 1
ATOM 3460 O O . ALA B 1 105 ? -21.984 26.625 6.668 1 80.19 105 ALA B O 1
ATOM 3461 N N . THR B 1 106 ? -22.859 26.703 4.578 1 80.62 106 THR B N 1
ATOM 3462 C CA . THR B 1 106 ? -23.203 28.125 4.688 1 80.62 106 THR B CA 1
ATOM 3463 C C . THR B 1 106 ? -24.641 28.297 5.176 1 80.62 106 THR B C 1
ATOM 3465 O O . THR B 1 106 ? -24.953 29.266 5.875 1 80.62 106 THR B O 1
ATOM 3468 N N . SER B 1 107 ? -25.5 27.297 4.855 1 83.81 107 SER B N 1
ATOM 3469 C CA . SER B 1 107 ? -26.922 27.5 5.094 1 83.81 107 SER B CA 1
ATOM 3470 C C . SER B 1 107 ? -27.391 26.703 6.301 1 83.81 107 SER B C 1
ATOM 3472 O O . SER B 1 107 ? -28.344 27.094 6.984 1 83.81 107 SER B O 1
ATOM 3474 N N . ASP B 1 108 ? -26.797 25.562 6.492 1 85.44 108 ASP B N 1
ATOM 3475 C CA . ASP B 1 108 ? -27.203 24.688 7.586 1 85.44 108 ASP B CA 1
ATOM 3476 C C . ASP B 1 108 ? -26 24.078 8.297 1 85.44 108 ASP B C 1
ATOM 3478 O O . ASP B 1 108 ? -25.672 22.906 8.094 1 85.44 108 ASP B O 1
ATOM 3482 N N . PRO B 1 109 ? -25.484 24.906 9.227 1 79.19 109 PRO B N 1
ATOM 3483 C CA . PRO B 1 109 ? -24.266 24.484 9.898 1 79.19 109 PRO B CA 1
ATOM 3484 C C . PRO B 1 109 ? -24.438 23.172 10.656 1 79.19 109 PRO B C 1
ATOM 3486 O O . PRO B 1 109 ? -23.484 22.391 10.758 1 79.19 109 PRO B O 1
ATOM 3489 N N . HIS B 1 110 ? -25.609 22.906 11.148 1 79.94 110 HIS B N 1
ATOM 3490 C CA . HIS B 1 110 ? -25.844 21.656 11.883 1 79.94 110 HIS B CA 1
ATOM 3491 C C . HIS B 1 110 ? -25.766 20.453 10.953 1 79.94 110 HIS B C 1
ATOM 3493 O O . HIS B 1 110 ? -25.141 19.438 11.289 1 79.94 110 HIS B O 1
ATOM 3499 N N . ALA B 1 111 ? -26.375 20.625 9.797 1 81.81 111 ALA B N 1
ATOM 3500 C CA . ALA B 1 111 ? -26.344 19.547 8.82 1 81.81 111 ALA B CA 1
ATOM 3501 C C . ALA B 1 111 ? -24.922 19.328 8.305 1 81.81 111 ALA B C 1
ATOM 3503 O O . ALA B 1 111 ? -24.531 18.188 8.008 1 81.81 111 ALA B O 1
ATOM 3504 N N . TYR B 1 112 ? -24.203 20.406 8.234 1 82.94 112 TYR B N 1
ATOM 3505 C CA . TYR B 1 112 ? -22.812 20.297 7.805 1 82.94 112 TYR B CA 1
ATOM 3506 C C . TYR B 1 112 ? -21.984 19.547 8.836 1 82.94 112 TYR B C 1
ATOM 3508 O O . TYR B 1 112 ? -21.156 18.688 8.484 1 82.94 112 TYR B O 1
ATOM 3516 N N . HIS B 1 113 ? -22.188 19.859 10.039 1 81.38 113 HIS B N 1
ATOM 3517 C CA . HIS B 1 113 ? -21.469 19.172 11.117 1 81.38 113 HIS B CA 1
ATOM 3518 C C . HIS B 1 113 ? -21.75 17.672 11.102 1 81.38 113 HIS B C 1
ATOM 3520 O O . HIS B 1 113 ? -20.844 16.875 11.289 1 81.38 113 HIS B O 1
ATOM 3526 N N . GLU B 1 114 ? -22.969 17.359 10.836 1 81.94 114 GLU B N 1
ATOM 3527 C CA . GLU B 1 114 ? -23.344 15.953 10.766 1 81.94 114 GLU B CA 1
ATOM 3528 C C . GLU B 1 114 ? -22.672 15.266 9.578 1 81.94 114 GLU B C 1
ATOM 3530 O O . GLU B 1 114 ? -22.266 14.102 9.68 1 81.94 114 GLU B O 1
ATOM 3535 N N . ALA B 1 115 ? -22.625 16.016 8.523 1 80.88 115 ALA B N 1
ATOM 3536 C CA . ALA B 1 115 ? -21.969 15.477 7.336 1 80.88 115 ALA B CA 1
ATOM 3537 C C . ALA B 1 115 ? -20.484 15.242 7.594 1 80.88 115 ALA B C 1
ATOM 3539 O O . ALA B 1 115 ? -19.906 14.25 7.125 1 80.88 115 ALA B O 1
ATOM 3540 N N . LEU B 1 116 ? -19.906 16.078 8.305 1 80 116 LEU B N 1
ATOM 3541 C CA . LEU B 1 116 ? -18.5 15.945 8.656 1 80 116 LEU B CA 1
ATOM 3542 C C . LEU B 1 116 ? -18.266 14.727 9.555 1 80 116 LEU B C 1
ATOM 3544 O O . LEU B 1 116 ? -17.297 13.992 9.375 1 80 116 LEU B O 1
ATOM 3548 N N . LEU B 1 117 ? -19.156 14.562 10.477 1 80.75 117 LEU B N 1
ATOM 3549 C CA . LEU B 1 117 ? -19.047 13.43 11.391 1 80.75 117 LEU B CA 1
ATOM 3550 C C . LEU B 1 117 ? -19.203 12.109 10.641 1 80.75 117 LEU B C 1
ATOM 3552 O O . LEU B 1 117 ? -18.516 11.125 10.953 1 80.75 117 LEU B O 1
ATOM 3556 N N . GLN B 1 118 ? -20.031 12.203 9.648 1 81.94 118 GLN B N 1
ATOM 3557 C CA . GLN B 1 118 ? -20.219 11.008 8.844 1 81.94 118 GLN B CA 1
ATOM 3558 C C . GLN B 1 118 ? -18.984 10.695 8.016 1 81.94 118 GLN B C 1
ATOM 3560 O O . GLN B 1 118 ? -18.703 9.539 7.711 1 81.94 118 GLN B O 1
ATOM 3565 N N . GLY B 1 119 ? -18.25 11.734 7.727 1 82.81 119 GLY B N 1
ATOM 3566 C CA . GLY B 1 119 ? -17.047 11.578 6.926 1 82.81 119 GLY B CA 1
ATOM 3567 C C . GLY B 1 119 ? -15.797 11.359 7.766 1 82.81 119 GLY B C 1
ATOM 3568 O O . GLY B 1 119 ? -14.711 11.148 7.227 1 82.81 119 GLY B O 1
ATOM 3569 N N . MET B 1 120 ? -15.953 11.32 9.039 1 84.56 120 MET B N 1
ATOM 3570 C CA . MET B 1 120 ? -14.836 11.297 9.969 1 84.56 120 MET B CA 1
ATOM 3571 C C . MET B 1 120 ? -13.969 10.055 9.75 1 84.56 120 MET B C 1
ATOM 3573 O O . MET B 1 120 ? -12.742 10.148 9.773 1 84.56 120 MET B O 1
ATOM 3577 N N . PRO B 1 121 ? -14.578 8.945 9.469 1 87.56 121 PRO B N 1
ATOM 3578 C CA . PRO B 1 121 ? -13.727 7.77 9.266 1 87.56 121 PRO B CA 1
ATOM 3579 C C . PRO B 1 121 ? -12.797 7.922 8.07 1 87.56 121 PRO B C 1
ATOM 3581 O O . PRO B 1 121 ? -11.625 7.535 8.141 1 87.56 121 PRO B O 1
ATOM 3584 N N . MET B 1 122 ? -13.281 8.555 7.047 1 87.88 122 MET B N 1
ATOM 3585 C CA . MET B 1 122 ? -12.453 8.75 5.859 1 87.88 122 MET B CA 1
ATOM 3586 C C . MET B 1 122 ? -11.359 9.781 6.121 1 87.88 122 MET B C 1
ATOM 3588 O O . MET B 1 122 ? -10.219 9.609 5.691 1 87.88 122 MET B O 1
ATOM 3592 N N . ILE B 1 123 ? -11.758 10.766 6.703 1 85.31 123 ILE B N 1
ATOM 3593 C CA . ILE B 1 123 ? -10.812 11.836 7.031 1 85.31 123 ILE B CA 1
ATOM 3594 C C . ILE B 1 123 ? -9.703 11.289 7.926 1 85.31 123 ILE B C 1
ATOM 3596 O O . ILE B 1 123 ? -8.523 11.523 7.672 1 85.31 123 ILE B O 1
ATOM 3600 N N . SER B 1 124 ? -10.148 10.555 8.922 1 89 124 SER B N 1
ATOM 3601 C CA . SER B 1 124 ? -9.203 9.969 9.867 1 89 124 SER B CA 1
ATOM 3602 C C . SER B 1 124 ? -8.305 8.93 9.195 1 89 124 SER B C 1
ATOM 3604 O O . SER B 1 124 ? -7.125 8.82 9.516 1 89 124 SER B O 1
ATOM 3606 N N . ALA B 1 125 ? -8.914 8.203 8.312 1 92.56 125 ALA B N 1
ATOM 3607 C CA . ALA B 1 125 ? -8.141 7.195 7.59 1 92.56 125 ALA B CA 1
ATOM 3608 C C . ALA B 1 125 ? -7.07 7.844 6.711 1 92.56 125 ALA B C 1
ATOM 3610 O O . ALA B 1 125 ? -5.906 7.438 6.734 1 92.56 125 ALA B O 1
ATOM 3611 N N . PHE B 1 126 ? -7.406 8.844 5.957 1 91 126 PHE B N 1
ATOM 3612 C CA . PHE B 1 126 ? -6.484 9.539 5.07 1 91 126 PHE B CA 1
ATOM 3613 C C . PHE B 1 126 ? -5.387 10.234 5.863 1 91 126 PHE B C 1
ATOM 3615 O O . PHE B 1 126 ? -4.199 10 5.633 1 91 126 PHE B O 1
ATOM 3622 N N . GLY B 1 127 ? -5.859 11.062 6.719 1 89.5 127 GLY B N 1
ATOM 3623 C CA . GLY B 1 127 ? -4.906 11.805 7.523 1 89.5 127 GLY B CA 1
ATOM 3624 C C . GLY B 1 127 ? -4.02 10.914 8.375 1 89.5 127 GLY B C 1
ATOM 3625 O O . GLY B 1 127 ? -2.812 11.141 8.469 1 89.5 127 GLY B O 1
ATOM 3626 N N . GLY B 1 128 ? -4.648 9.945 9.008 1 92.69 128 GLY B N 1
ATOM 3627 C CA . GLY B 1 128 ? -3.887 9 9.812 1 92.69 128 GLY B CA 1
ATOM 3628 C C . GLY B 1 128 ? -2.84 8.25 9.016 1 92.69 128 GLY B C 1
ATOM 3629 O O . GLY B 1 128 ? -1.716 8.055 9.484 1 92.69 128 GLY B O 1
ATOM 3630 N N . ALA B 1 129 ? -3.219 7.832 7.836 1 95.12 129 ALA B N 1
ATOM 3631 C CA . ALA B 1 129 ? -2.287 7.098 6.98 1 95.12 129 ALA B CA 1
ATOM 3632 C C . ALA B 1 129 ? -1.091 7.965 6.602 1 95.12 129 ALA B C 1
ATOM 3634 O O . ALA B 1 129 ? 0.054 7.512 6.652 1 95.12 129 ALA B O 1
ATOM 3635 N N . PHE B 1 130 ? -1.366 9.148 6.207 1 92.69 130 PHE B N 1
ATOM 3636 C CA . PHE B 1 130 ? -0.312 10.078 5.816 1 92.69 130 PHE B CA 1
ATOM 3637 C C . PHE B 1 130 ? 0.628 10.352 6.984 1 92.69 130 PHE B C 1
ATOM 3639 O O . PHE B 1 130 ? 1.849 10.266 6.84 1 92.69 130 PHE B O 1
ATOM 3646 N N . LEU B 1 131 ? 0.071 10.625 8.125 1 91.5 131 LEU B N 1
ATOM 3647 C CA . LEU B 1 131 ? 0.87 10.938 9.305 1 91.5 131 LEU B CA 1
ATOM 3648 C C . LEU B 1 131 ? 1.652 9.711 9.766 1 91.5 131 LEU B C 1
ATOM 3650 O O . LEU B 1 131 ? 2.787 9.836 10.234 1 91.5 131 LEU B O 1
ATOM 3654 N N . LEU B 1 132 ? 1.03 8.57 9.695 1 94.12 132 LEU B N 1
ATOM 3655 C CA . LEU B 1 132 ? 1.722 7.344 10.062 1 94.12 132 LEU B CA 1
ATOM 3656 C C . LEU B 1 132 ? 2.973 7.148 9.211 1 94.12 132 LEU B C 1
ATOM 3658 O O . LEU B 1 132 ? 4.031 6.785 9.734 1 94.12 132 LEU B O 1
ATOM 3662 N N . LYS B 1 133 ? 2.812 7.379 7.957 1 92.38 133 LYS B N 1
ATOM 3663 C CA . LYS B 1 133 ? 3.953 7.238 7.059 1 92.38 133 LYS B CA 1
ATOM 3664 C C . LYS B 1 133 ? 5.055 8.234 7.41 1 92.38 133 LYS B C 1
ATOM 3666 O O . LYS B 1 133 ? 6.242 7.902 7.352 1 92.38 133 LYS B O 1
ATOM 3671 N N . VAL B 1 134 ? 4.688 9.43 7.707 1 88.56 134 VAL B N 1
ATOM 3672 C CA . VAL B 1 134 ? 5.652 10.453 8.094 1 88.56 134 VAL B CA 1
ATOM 3673 C C . VAL B 1 134 ? 6.41 10 9.344 1 88.56 134 VAL B C 1
ATOM 3675 O O . VAL B 1 134 ? 7.641 10.086 9.391 1 88.56 134 VAL B O 1
ATOM 3678 N N . PHE B 1 135 ? 5.668 9.484 10.289 1 91 135 PHE B N 1
ATOM 3679 C CA . PHE B 1 135 ? 6.254 9.039 11.547 1 91 135 PHE B CA 1
ATOM 3680 C C . PHE B 1 135 ? 7.184 7.848 11.32 1 91 135 PHE B C 1
ATOM 3682 O O . PHE B 1 135 ? 8.32 7.848 1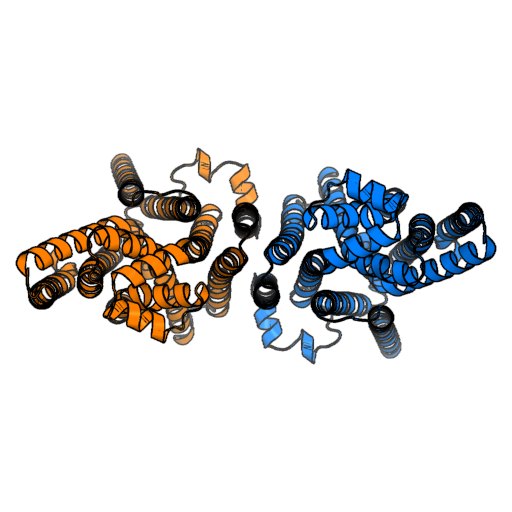1.781 1 91 135 PHE B O 1
ATOM 3689 N N . LEU B 1 136 ? 6.711 6.883 10.625 1 90.62 136 LEU B N 1
ATOM 3690 C CA . LEU B 1 136 ? 7.496 5.668 10.406 1 90.62 136 LEU B CA 1
ATOM 3691 C C . LEU B 1 136 ? 8.734 5.961 9.562 1 90.62 136 LEU B C 1
ATOM 3693 O O . LEU B 1 136 ? 9.773 5.336 9.75 1 90.62 136 LEU B O 1
ATOM 3697 N N . GLY B 1 137 ? 8.586 6.859 8.641 1 84.94 137 GLY B N 1
ATOM 3698 C CA . GLY B 1 137 ? 9.742 7.277 7.867 1 84.94 137 GLY B CA 1
ATOM 3699 C C . GLY B 1 137 ? 10.852 7.867 8.719 1 84.94 137 GLY B C 1
ATOM 3700 O O . GLY B 1 137 ? 12.031 7.605 8.484 1 84.94 137 GLY B O 1
ATOM 3701 N N . PHE B 1 138 ? 10.43 8.656 9.664 1 82.12 138 PHE B N 1
ATOM 3702 C CA . PHE B 1 138 ? 11.391 9.242 10.594 1 82.12 138 PHE B CA 1
ATOM 3703 C C . PHE B 1 138 ? 11.922 8.188 11.555 1 82.12 138 PHE B C 1
ATOM 3705 O O . PHE B 1 138 ? 13.125 8.141 11.82 1 82.12 138 PHE B O 1
ATOM 3712 N N . PHE B 1 139 ? 11.07 7.34 12.023 1 81.31 139 PHE B N 1
ATOM 3713 C CA . PHE B 1 139 ? 11.406 6.352 13.039 1 81.31 139 PHE B CA 1
ATOM 3714 C C . PHE B 1 139 ? 12.438 5.363 12.516 1 81.31 139 PHE B C 1
ATOM 3716 O O . PHE B 1 139 ? 13.352 4.965 13.242 1 81.31 139 PHE B O 1
ATOM 3723 N N . PHE B 1 140 ? 12.367 5.07 11.258 1 78 140 PHE B N 1
ATOM 3724 C CA . PHE B 1 140 ? 13.258 4.062 10.695 1 78 140 PHE B CA 1
ATOM 3725 C C . PHE B 1 140 ? 14.336 4.707 9.836 1 78 140 PHE B C 1
ATOM 3727 O O . PHE B 1 140 ? 15.016 4.027 9.062 1 78 140 PHE B O 1
ATOM 3734 N N . ASP B 1 141 ? 14.398 5.961 9.969 1 72.81 141 ASP B N 1
ATOM 3735 C CA . ASP B 1 141 ? 15.469 6.645 9.242 1 72.81 141 ASP B CA 1
ATOM 3736 C C . ASP B 1 141 ? 16.828 6.305 9.836 1 72.81 141 ASP B C 1
ATOM 3738 O O . ASP B 1 141 ? 17.078 6.504 11.023 1 72.81 141 ASP B O 1
ATOM 3742 N N . LYS B 1 142 ? 17.719 5.777 9.008 1 62.53 142 LYS B N 1
ATOM 3743 C CA . LYS B 1 142 ? 19.062 5.332 9.383 1 62.53 142 LYS B CA 1
ATOM 3744 C C . LYS B 1 142 ? 19.969 6.516 9.719 1 62.53 142 LYS B C 1
ATOM 3746 O O . LYS B 1 142 ? 20.891 6.391 10.523 1 62.53 142 LYS B O 1
ATOM 3751 N N . GLU B 1 143 ? 19.719 7.504 9.102 1 57.53 143 GLU B N 1
ATOM 3752 C CA . GLU B 1 143 ? 20.656 8.617 9.203 1 57.53 143 GLU B CA 1
ATOM 3753 C C . GLU B 1 143 ? 20.406 9.422 10.477 1 57.53 143 GLU B C 1
ATOM 3755 O O . GLU B 1 143 ? 21.094 10.422 10.719 1 57.53 143 GLU B O 1
ATOM 3760 N N . LYS B 1 144 ? 19.656 8.852 11.359 1 60.06 144 LYS B N 1
ATOM 3761 C CA . LYS B 1 144 ? 19.391 9.602 12.586 1 60.06 144 LYS B CA 1
ATOM 3762 C C . LYS B 1 144 ? 20.531 9.445 13.578 1 60.06 144 LYS B C 1
ATOM 3764 O O . LYS B 1 144 ? 20.844 8.328 14.016 1 60.06 144 LYS B O 1
ATOM 3769 N N . ASP B 1 145 ? 21.297 10.406 13.656 1 56.59 145 ASP B N 1
ATOM 3770 C CA . ASP B 1 145 ? 22.469 10.398 14.531 1 56.59 145 ASP B CA 1
ATOM 3771 C C . ASP B 1 145 ? 22.047 10.516 16 1 56.59 145 ASP B C 1
ATOM 3773 O O . ASP B 1 145 ? 22.688 9.945 16.875 1 56.59 145 ASP B O 1
ATOM 3777 N N . VAL B 1 146 ? 20.938 11.18 16.266 1 53.22 146 VAL B N 1
ATOM 3778 C CA . VAL B 1 146 ? 20.547 11.461 17.641 1 53.22 146 VAL B CA 1
ATOM 3779 C C . VAL B 1 146 ? 19.328 10.602 18.031 1 53.22 146 VAL B C 1
ATOM 3781 O O . VAL B 1 146 ? 18.391 10.477 17.25 1 53.22 146 VAL B O 1
ATOM 3784 N N . HIS B 1 147 ? 19.516 9.781 19.125 1 59.16 147 HIS B N 1
ATOM 3785 C CA . HIS B 1 147 ? 18.422 8.977 19.625 1 59.16 147 HIS B CA 1
ATOM 3786 C C . HIS B 1 147 ? 17.922 9.5 20.969 1 59.16 147 HIS B C 1
ATOM 3788 O O . HIS B 1 147 ? 18.672 9.57 21.938 1 59.16 147 HIS B O 1
ATOM 3794 N N . TRP B 1 148 ? 16.75 9.961 21.016 1 64.69 148 TRP B N 1
ATOM 3795 C CA . TRP B 1 148 ? 16.188 10.547 22.234 1 64.69 148 TRP B CA 1
ATOM 3796 C C . TRP B 1 148 ? 15.812 9.469 23.234 1 64.69 148 TRP B C 1
ATOM 3798 O O . TRP B 1 148 ? 16.141 9.562 24.422 1 64.69 148 TRP B O 1
ATOM 3808 N N . VAL B 1 149 ? 15.117 8.383 22.688 1 59.81 149 VAL B N 1
ATOM 3809 C CA . VAL B 1 149 ? 14.773 7.246 23.531 1 59.81 149 VAL B CA 1
ATOM 3810 C C . VAL B 1 149 ? 15.453 5.984 23 1 59.81 149 VAL B C 1
ATOM 3812 O O . VAL B 1 149 ? 14.82 5.176 22.312 1 59.81 149 VAL B O 1
ATOM 3815 N N . PRO B 1 150 ? 16.609 5.805 23.406 1 57.06 150 PRO B N 1
ATOM 3816 C CA . PRO B 1 150 ? 17.438 4.75 22.797 1 57.06 150 PRO B CA 1
ATOM 3817 C C . PRO B 1 150 ? 16.797 3.367 22.922 1 57.06 150 PRO B C 1
ATOM 3819 O O . PRO B 1 150 ? 16.922 2.543 22.016 1 57.06 150 PRO B O 1
ATOM 3822 N N . PHE B 1 151 ? 16.141 3.172 23.984 1 53.75 151 PHE B N 1
ATOM 3823 C CA . PHE B 1 151 ? 15.57 1.848 24.172 1 53.75 151 PHE B CA 1
ATOM 3824 C C . PHE B 1 151 ? 14.539 1.537 23.094 1 53.75 151 PHE B C 1
ATOM 3826 O O . PHE B 1 151 ? 14.438 0.396 22.641 1 53.75 151 PHE B O 1
ATOM 3833 N N . LEU B 1 152 ? 13.906 2.494 22.641 1 55.16 152 LEU B N 1
ATOM 3834 C CA . LEU B 1 152 ? 12.883 2.301 21.625 1 55.16 152 LEU B CA 1
ATOM 3835 C C . LEU B 1 152 ? 13.453 2.479 20.219 1 55.16 152 LEU B C 1
ATOM 3837 O O . LEU B 1 152 ? 13.078 1.757 19.297 1 55.16 152 LEU B O 1
ATOM 3841 N N . GLU B 1 153 ? 14.43 3.338 20.172 1 59.94 153 GLU B N 1
ATOM 3842 C CA . GLU B 1 153 ? 14.922 3.721 18.844 1 59.94 153 GLU B CA 1
ATOM 3843 C C . GLU B 1 153 ? 16.172 2.928 18.469 1 59.94 153 GLU B C 1
ATOM 3845 O O . GLU B 1 153 ? 16.484 2.771 17.297 1 59.94 153 GLU B O 1
ATOM 3850 N N . ALA B 1 154 ? 16.891 2.428 19.438 1 59 154 ALA B N 1
ATOM 3851 C CA . ALA B 1 154 ? 18.188 1.817 19.172 1 59 154 ALA B CA 1
ATOM 3852 C C . ALA B 1 154 ? 18.156 0.319 19.469 1 59 154 ALA B C 1
ATOM 3854 O O . ALA B 1 154 ? 19.203 -0.335 19.484 1 59 154 ALA B O 1
ATOM 3855 N N . ASN B 1 155 ? 17 -0.212 19.609 1 58.78 155 ASN B N 1
ATOM 3856 C CA . ASN B 1 155 ? 16.953 -1.658 19.797 1 58.78 155 ASN B CA 1
ATOM 3857 C C . ASN B 1 155 ? 17.344 -2.402 18.531 1 58.78 155 ASN B C 1
ATOM 3859 O O . ASN B 1 155 ? 17.141 -1.888 17.422 1 58.78 155 ASN B O 1
ATOM 3863 N N . ARG B 1 156 ? 18.078 -3.416 18.688 1 59.56 156 ARG B N 1
ATOM 3864 C CA . ARG B 1 156 ? 18.625 -4.211 17.594 1 59.56 156 ARG B CA 1
ATOM 3865 C C . ARG B 1 156 ? 17.562 -4.523 16.547 1 59.56 156 ARG B C 1
ATOM 3867 O O . ARG B 1 156 ? 17.844 -4.523 15.352 1 59.56 156 ARG B O 1
ATOM 3874 N N . ALA B 1 157 ? 16.438 -4.695 17.062 1 60.94 157 ALA B N 1
ATOM 3875 C CA . ALA B 1 157 ? 15.359 -5.047 16.141 1 60.94 157 ALA B CA 1
ATOM 3876 C C . ALA B 1 157 ? 14.984 -3.865 15.25 1 60.94 157 ALA B C 1
ATOM 3878 O O . ALA B 1 157 ? 14.781 -4.031 14.039 1 60.94 157 ALA B O 1
ATOM 3879 N N . ILE B 1 158 ? 15.016 -2.746 15.883 1 63.72 158 ILE B N 1
ATOM 3880 C CA . ILE B 1 158 ? 14.664 -1.544 15.133 1 63.72 158 ILE B CA 1
ATOM 3881 C C . ILE B 1 158 ? 15.797 -1.17 14.188 1 63.72 158 ILE B C 1
ATOM 3883 O O . ILE B 1 158 ? 15.555 -0.75 13.047 1 63.72 158 ILE B O 1
ATOM 3887 N N . LYS B 1 159 ? 16.953 -1.371 14.648 1 64.06 159 LYS B N 1
ATOM 3888 C CA . LYS B 1 159 ? 18.094 -1.111 13.781 1 64.06 159 LYS B CA 1
ATOM 3889 C C . LYS B 1 159 ? 18.094 -2.031 12.57 1 64.06 159 LYS B C 1
ATOM 3891 O O . LYS B 1 159 ? 18.359 -1.59 11.445 1 64.06 159 LYS B O 1
ATOM 3896 N N . ALA B 1 160 ? 17.75 -3.238 12.914 1 63.91 160 ALA B N 1
ATOM 3897 C CA . ALA B 1 160 ? 17.672 -4.199 11.82 1 63.91 160 ALA B CA 1
ATOM 3898 C C . ALA B 1 160 ? 16.562 -3.834 10.844 1 63.91 160 ALA B C 1
ATOM 3900 O O . ALA B 1 160 ? 16.734 -3.918 9.625 1 63.91 160 ALA B O 1
ATOM 3901 N N . ALA B 1 161 ? 15.508 -3.416 11.43 1 66.25 161 ALA B N 1
ATOM 3902 C CA . ALA B 1 161 ? 14.359 -3.045 10.609 1 66.25 161 ALA B CA 1
ATOM 3903 C C . ALA B 1 161 ? 14.633 -1.769 9.82 1 66.25 161 ALA B C 1
ATOM 3905 O O . ALA B 1 161 ? 14.188 -1.629 8.68 1 66.25 161 ALA B O 1
ATOM 3906 N N . SER B 1 162 ? 15.281 -0.919 10.492 1 65.06 162 SER B N 1
ATOM 3907 C CA . SER B 1 162 ? 15.586 0.359 9.859 1 65.06 162 SER B CA 1
ATOM 3908 C C . SER B 1 162 ? 16.469 0.17 8.633 1 65.06 162 SER B C 1
ATOM 3910 O O . SER B 1 162 ? 16.469 1.002 7.723 1 65.06 162 SER B O 1
ATOM 3912 N N . ASN B 1 163 ? 17.141 -0.926 8.617 1 63.41 163 ASN B N 1
ATOM 3913 C CA . ASN B 1 163 ? 18.031 -1.212 7.496 1 63.41 163 ASN B CA 1
ATOM 3914 C C . ASN B 1 163 ? 17.281 -1.875 6.344 1 63.41 163 ASN B C 1
ATOM 3916 O O . ASN B 1 163 ? 17.859 -2.107 5.277 1 63.41 163 ASN B O 1
ATOM 3920 N N . LEU B 1 164 ? 16.156 -2.094 6.629 1 67.69 164 LEU B N 1
ATOM 3921 C CA . LEU B 1 164 ? 15.375 -2.783 5.609 1 67.69 164 LEU B CA 1
ATOM 3922 C C . LEU B 1 164 ? 14.492 -1.801 4.844 1 67.69 164 LEU B C 1
ATOM 3924 O O . LEU B 1 164 ? 13.539 -1.252 5.398 1 67.69 164 LEU B O 1
ATOM 3928 N N . PRO B 1 165 ? 14.961 -1.655 3.566 1 67.88 165 PRO B N 1
ATOM 3929 C CA . PRO B 1 165 ? 14.102 -0.796 2.754 1 67.88 165 PRO B CA 1
ATOM 3930 C C . PRO B 1 165 ? 12.664 -1.309 2.678 1 67.88 165 PRO B C 1
ATOM 3932 O O . PRO B 1 165 ? 12.438 -2.521 2.633 1 67.88 165 PRO B O 1
ATOM 3935 N N . GLY B 1 166 ? 11.75 -0.569 3.162 1 78.5 166 GLY B N 1
ATOM 3936 C CA . GLY B 1 166 ? 10.359 -0.945 2.945 1 78.5 166 GLY B CA 1
ATOM 3937 C C . GLY B 1 166 ? 9.617 -1.252 4.23 1 78.5 166 GLY B C 1
ATOM 3938 O O . GLY B 1 166 ? 8.398 -1.452 4.219 1 78.5 166 GLY B O 1
ATOM 3939 N N . VAL B 1 167 ? 10.344 -1.364 5.328 1 83.25 167 VAL B N 1
ATOM 3940 C CA . VAL B 1 167 ? 9.703 -1.724 6.59 1 83.25 167 VAL B CA 1
ATOM 3941 C C . VAL B 1 167 ? 8.633 -0.694 6.941 1 83.25 167 VAL B C 1
ATOM 3943 O O . VAL B 1 167 ? 7.555 -1.051 7.422 1 83.25 167 VAL B O 1
ATOM 3946 N N . SER B 1 168 ? 9 0.556 6.754 1 87.56 168 SER B N 1
ATOM 3947 C CA . SER B 1 168 ? 8.031 1.612 7.031 1 87.56 168 SER B CA 1
ATOM 3948 C C . SER B 1 168 ? 6.754 1.42 6.219 1 87.56 168 SER B C 1
ATOM 3950 O O . SER B 1 168 ? 5.648 1.563 6.746 1 87.56 168 SER B O 1
ATOM 3952 N N . LEU B 1 169 ? 6.961 1.046 5.023 1 88.75 169 LEU B N 1
ATOM 3953 C CA . LEU B 1 169 ? 5.816 0.823 4.145 1 88.75 169 LEU B CA 1
ATOM 3954 C C . LEU B 1 169 ? 5.027 -0.408 4.578 1 88.75 169 LEU B C 1
ATOM 3956 O O . LEU B 1 169 ? 3.797 -0.375 4.629 1 88.75 169 LEU B O 1
ATOM 3960 N N . LEU B 1 170 ? 5.73 -1.452 4.895 1 90.5 170 LEU B N 1
ATOM 3961 C CA . LEU B 1 170 ? 5.094 -2.697 5.316 1 90.5 170 LEU B CA 1
ATOM 3962 C C . LEU B 1 170 ? 4.223 -2.473 6.547 1 90.5 170 LEU B C 1
ATOM 3964 O O . LEU B 1 170 ? 3.07 -2.912 6.582 1 90.5 170 LEU B O 1
ATOM 3968 N N . LEU B 1 171 ? 4.746 -1.802 7.469 1 92.44 171 LEU B N 1
ATOM 3969 C CA . LEU B 1 171 ? 4.004 -1.547 8.703 1 92.44 171 LEU B CA 1
ATOM 3970 C C . LEU B 1 171 ? 2.785 -0.672 8.43 1 92.44 171 LEU B C 1
ATOM 3972 O O . LEU B 1 171 ? 1.725 -0.879 9.023 1 92.44 171 LEU B O 1
ATOM 3976 N N . SER B 1 172 ? 2.99 0.282 7.562 1 94.31 172 SER B N 1
ATOM 3977 C CA . SER B 1 172 ? 1.867 1.145 7.207 1 94.31 172 SER B CA 1
ATOM 3978 C C . SER B 1 172 ? 0.764 0.356 6.512 1 94.31 172 SER B C 1
ATOM 3980 O O . SER B 1 172 ? -0.421 0.571 6.773 1 94.31 172 SER B O 1
ATOM 3982 N N . LEU B 1 173 ? 1.148 -0.531 5.656 1 94.62 173 LEU B N 1
ATOM 3983 C CA . LEU B 1 173 ? 0.17 -1.345 4.941 1 94.62 173 LEU B CA 1
ATOM 3984 C C . LEU B 1 173 ? -0.537 -2.305 5.895 1 94.62 173 LEU B C 1
ATOM 3986 O O . LEU B 1 173 ? -1.739 -2.543 5.762 1 94.62 173 LEU B O 1
ATOM 3990 N N . LEU B 1 174 ? 0.186 -2.826 6.848 1 94.62 174 LEU B N 1
ATOM 3991 C CA . LEU B 1 174 ? -0.408 -3.717 7.836 1 94.62 174 LEU B CA 1
ATOM 3992 C C . LEU B 1 174 ? -1.442 -2.979 8.68 1 94.62 174 LEU B C 1
ATOM 3994 O O . LEU B 1 174 ? -2.508 -3.521 8.977 1 94.62 174 LEU B O 1
ATOM 3998 N N . ALA B 1 175 ? -1.095 -1.812 9.039 1 94.94 175 ALA B N 1
ATOM 3999 C CA . ALA B 1 175 ? -2.057 -0.99 9.766 1 94.94 175 ALA B CA 1
ATOM 4000 C C . ALA B 1 175 ? -3.318 -0.758 8.938 1 94.94 175 ALA B C 1
ATOM 4002 O O . ALA B 1 175 ? -4.43 -0.797 9.469 1 94.94 175 ALA B O 1
ATOM 4003 N N . GLY B 1 176 ? -3.098 -0.464 7.652 1 94.81 176 GLY B N 1
ATOM 4004 C CA . GLY B 1 176 ? -4.234 -0.294 6.762 1 94.81 176 GLY B CA 1
ATOM 4005 C C . GLY B 1 176 ? -5.113 -1.526 6.676 1 94.81 176 GLY B C 1
ATOM 4006 O O . GLY B 1 176 ? -6.344 -1.421 6.699 1 94.81 176 GLY B O 1
ATOM 4007 N N . MET B 1 177 ? -4.488 -2.656 6.648 1 93.88 177 MET B N 1
ATOM 4008 C CA . MET B 1 177 ? -5.23 -3.91 6.582 1 93.88 177 MET B CA 1
ATOM 4009 C C . MET B 1 177 ? -6.094 -4.098 7.824 1 93.88 177 MET B C 1
ATOM 4011 O O . MET B 1 177 ? -7.254 -4.5 7.727 1 93.88 177 MET B O 1
ATOM 4015 N N . LEU B 1 178 ? -5.531 -3.822 8.922 1 93.69 178 LEU B N 1
ATOM 4016 C CA . LEU B 1 178 ? -6.266 -3.943 10.18 1 93.69 178 LEU B CA 1
ATOM 4017 C C . LEU B 1 178 ? -7.461 -2.996 10.203 1 93.69 178 LEU B C 1
ATOM 4019 O O . LEU B 1 178 ? -8.562 -3.385 10.609 1 93.69 178 LEU B O 1
ATOM 4023 N N . LEU B 1 179 ? -7.238 -1.829 9.727 1 93.56 179 LEU B N 1
ATOM 4024 C CA . LEU B 1 179 ? -8.305 -0.837 9.711 1 93.56 179 LEU B CA 1
ATOM 4025 C C . LEU B 1 179 ? -9.438 -1.267 8.781 1 93.56 179 LEU B C 1
ATOM 4027 O O . LEU B 1 179 ? -10.617 -1.132 9.125 1 93.56 179 LEU B O 1
ATOM 4031 N N . ILE B 1 180 ? -9.102 -1.749 7.637 1 92.44 180 ILE B N 1
ATOM 4032 C CA . ILE B 1 180 ? -10.086 -2.186 6.652 1 92.44 180 ILE B CA 1
ATOM 4033 C C . ILE B 1 180 ? -10.883 -3.363 7.207 1 92.44 180 ILE B C 1
ATOM 4035 O O . ILE B 1 180 ? -12.109 -3.41 7.07 1 92.44 180 ILE B O 1
ATOM 4039 N N . TYR B 1 181 ? -10.203 -4.238 7.855 1 90.38 181 TYR B N 1
ATOM 4040 C CA . TYR B 1 181 ? -10.859 -5.41 8.422 1 90.38 181 TYR B CA 1
ATOM 4041 C C . TYR B 1 181 ? -11.844 -5.012 9.508 1 90.38 181 TYR B C 1
ATOM 4043 O O . TYR B 1 181 ? -12.953 -5.547 9.578 1 90.38 181 TYR B O 1
ATOM 4051 N N . TYR B 1 182 ? -11.5 -4.094 10.344 1 91.56 182 TYR B N 1
ATOM 4052 C CA . TYR B 1 182 ? -12.336 -3.717 11.477 1 91.56 182 TYR B CA 1
ATOM 4053 C C . TYR B 1 182 ? -13.484 -2.828 11.031 1 91.56 182 TYR B C 1
ATOM 4055 O O . TYR B 1 182 ? -14.586 -2.904 11.586 1 91.56 182 TYR B O 1
ATOM 4063 N N . THR B 1 183 ? -13.328 -1.999 9.984 1 92.44 183 THR B N 1
ATOM 4064 C CA . THR B 1 183 ? -14.367 -1.062 9.57 1 92.44 183 THR B CA 1
ATOM 4065 C C . THR B 1 183 ? -15.273 -1.689 8.516 1 92.44 183 THR B C 1
ATOM 4067 O O . THR B 1 183 ? -16.406 -1.263 8.336 1 92.44 183 THR B O 1
ATOM 4070 N N . LYS B 1 184 ? -14.734 -2.615 7.734 1 92.38 184 LYS B N 1
ATOM 4071 C CA . LYS B 1 184 ? -15.43 -3.262 6.629 1 92.38 184 LYS B CA 1
ATOM 4072 C C . LYS B 1 184 ? -16.078 -2.229 5.703 1 92.38 184 LYS B C 1
ATOM 4074 O O . LYS B 1 184 ? -17.234 -2.385 5.297 1 92.38 184 LYS B O 1
ATOM 4079 N N . ASP B 1 185 ? -15.352 -1.097 5.547 1 92.25 185 ASP B N 1
ATOM 4080 C CA . ASP B 1 185 ? -15.82 0.031 4.746 1 92.25 185 ASP B CA 1
ATOM 4081 C C . ASP B 1 185 ? -14.836 0.354 3.623 1 92.25 185 ASP B C 1
ATOM 4083 O O . ASP B 1 185 ? -13.688 0.716 3.883 1 92.25 185 ASP B O 1
ATOM 4087 N N . TRP B 1 186 ? -15.32 0.263 2.406 1 91.19 186 TRP B N 1
ATOM 4088 C CA . TRP B 1 186 ? -14.43 0.492 1.27 1 91.19 186 TRP B CA 1
ATOM 4089 C C . TRP B 1 186 ? -14.016 1.958 1.189 1 91.19 186 TRP B C 1
ATOM 4091 O O . TRP B 1 186 ? -12.961 2.281 0.646 1 91.19 186 TRP B O 1
ATOM 4101 N N . HIS B 1 187 ? -14.828 2.893 1.749 1 89.81 187 HIS B N 1
ATOM 4102 C CA . HIS B 1 187 ? -14.445 4.301 1.775 1 89.81 187 HIS B CA 1
ATOM 4103 C C . HIS B 1 187 ? -13.188 4.516 2.605 1 89.81 187 HIS B C 1
ATOM 4105 O O . HIS B 1 187 ? -12.312 5.301 2.225 1 89.81 187 HIS B O 1
ATOM 4111 N N . VAL B 1 188 ? -13.172 3.77 3.715 1 92.19 188 VAL B N 1
ATOM 4112 C CA . VAL B 1 188 ? -12.023 3.867 4.609 1 92.19 188 VAL B CA 1
ATOM 4113 C C . VAL B 1 188 ? -10.781 3.307 3.916 1 92.19 188 VAL B C 1
ATOM 4115 O O . VAL B 1 188 ? -9.703 3.896 3.99 1 92.19 188 VAL B O 1
ATOM 4118 N N . ALA B 1 189 ? -10.984 2.252 3.217 1 94.12 189 ALA B N 1
ATOM 4119 C CA . ALA B 1 189 ? -9.883 1.653 2.473 1 94.12 189 ALA B CA 1
ATOM 4120 C C . ALA B 1 189 ? -9.344 2.615 1.416 1 94.12 189 ALA B C 1
ATOM 4122 O O . ALA B 1 189 ? -8.133 2.797 1.29 1 94.12 189 ALA B O 1
ATOM 4123 N N . PHE B 1 190 ? -10.211 3.197 0.722 1 92.81 190 PHE B N 1
ATOM 4124 C CA . PHE B 1 190 ? -9.844 4.133 -0.336 1 92.81 190 PHE B CA 1
ATOM 4125 C C . PHE B 1 190 ? -9.109 5.336 0.234 1 92.81 190 PHE B C 1
ATOM 4127 O O . PHE B 1 190 ? -8.078 5.75 -0.299 1 92.81 190 PHE B O 1
ATOM 4134 N N . ALA B 1 191 ? -9.641 5.883 1.262 1 91.31 191 ALA B N 1
ATOM 4135 C CA . ALA B 1 191 ? -9.047 7.055 1.892 1 91.31 191 ALA B CA 1
ATOM 4136 C C . ALA B 1 191 ? -7.668 6.727 2.465 1 91.31 191 ALA B C 1
ATOM 4138 O O . ALA B 1 191 ? -6.723 7.5 2.307 1 91.31 191 ALA B O 1
ATOM 4139 N N . TYR B 1 192 ? -7.578 5.586 3.186 1 94.25 192 TYR B N 1
ATOM 4140 C CA . TYR B 1 192 ? -6.309 5.176 3.775 1 94.25 192 TYR B CA 1
ATOM 4141 C C . TYR B 1 192 ? -5.238 5.02 2.705 1 94.25 192 TYR B C 1
ATOM 4143 O O . TYR B 1 192 ? -4.129 5.543 2.848 1 94.25 192 TYR B O 1
ATOM 4151 N N . LEU B 1 193 ? -5.598 4.352 1.636 1 94.62 193 LEU B N 1
ATOM 4152 C CA . LEU B 1 193 ? -4.645 4.133 0.554 1 94.62 193 LEU B CA 1
ATOM 4153 C C . LEU B 1 193 ? -4.258 5.449 -0.107 1 94.62 193 LEU B C 1
ATOM 4155 O O . LEU B 1 193 ? -3.117 5.625 -0.54 1 94.62 193 LEU B O 1
ATOM 4159 N N . SER B 1 194 ? -5.168 6.352 -0.238 1 92.75 194 SER B N 1
ATOM 4160 C CA . SER B 1 194 ? -4.879 7.66 -0.813 1 92.75 194 SER B CA 1
ATOM 4161 C C . SER B 1 194 ? -3.84 8.406 0.012 1 92.75 194 SER B C 1
ATOM 4163 O O . SER B 1 194 ? -2.992 9.117 -0.539 1 92.75 194 SER B O 1
ATOM 4165 N N . GLY B 1 195 ? -3.982 8.258 1.305 1 91.88 195 GLY B N 1
ATOM 4166 C CA . GLY B 1 195 ? -2.99 8.875 2.17 1 91.88 195 GLY B CA 1
ATOM 4167 C C . GLY B 1 195 ? -1.594 8.32 1.968 1 91.88 195 GLY B C 1
ATOM 4168 O O . GLY B 1 195 ? -0.625 9.078 1.884 1 91.88 195 GLY B O 1
ATOM 4169 N N . ILE B 1 196 ? -1.506 7.035 1.834 1 93.62 196 ILE B N 1
ATOM 4170 C CA . ILE B 1 196 ? -0.224 6.383 1.598 1 93.62 196 ILE B CA 1
ATOM 4171 C C . ILE B 1 196 ? 0.324 6.797 0.235 1 93.62 196 ILE B C 1
ATOM 4173 O O . ILE B 1 196 ? 1.511 7.105 0.104 1 93.62 196 ILE B O 1
ATOM 4177 N N . ILE B 1 197 ? -0.527 6.809 -0.76 1 93.69 197 ILE B N 1
ATOM 4178 C CA . ILE B 1 197 ? -0.137 7.129 -2.129 1 93.69 197 ILE B CA 1
ATOM 4179 C C . ILE B 1 197 ? 0.395 8.562 -2.189 1 93.69 197 ILE B C 1
ATOM 4181 O O . ILE B 1 197 ? 1.408 8.828 -2.84 1 93.69 197 ILE B O 1
ATOM 4185 N N . LEU B 1 198 ? -0.281 9.398 -1.546 1 90.25 198 LEU B N 1
ATOM 4186 C CA . LEU B 1 198 ? 0.158 10.789 -1.547 1 90.25 198 LEU B CA 1
ATOM 4187 C C . LEU B 1 198 ? 1.563 10.922 -0.967 1 90.25 198 LEU B C 1
ATOM 4189 O O . LEU B 1 198 ? 2.418 11.602 -1.542 1 90.25 198 LEU B O 1
ATOM 4193 N N . HIS B 1 199 ? 1.776 10.312 0.137 1 89.75 199 HIS B N 1
ATOM 4194 C CA . HIS B 1 199 ? 3.104 10.352 0.741 1 89.75 199 HIS B CA 1
ATOM 4195 C C . HIS B 1 199 ? 4.152 9.766 -0.198 1 89.75 199 HIS B C 1
ATOM 4197 O O . HIS B 1 199 ? 5.23 10.344 -0.368 1 89.75 199 HIS B O 1
ATOM 4203 N N . GLU B 1 200 ? 3.84 8.641 -0.78 1 87.56 200 GLU B N 1
ATOM 4204 C CA . GLU B 1 200 ? 4.773 7.996 -1.696 1 87.56 200 GLU B CA 1
ATOM 4205 C C . GLU B 1 200 ? 5.023 8.859 -2.93 1 87.56 200 GLU B C 1
ATOM 4207 O O . GLU B 1 200 ? 6.148 8.938 -3.424 1 87.56 200 GLU B O 1
ATOM 4212 N N . LEU B 1 201 ? 4.012 9.43 -3.438 1 88.56 201 LEU B N 1
ATOM 4213 C CA . LEU B 1 201 ? 4.121 10.297 -4.602 1 88.56 201 LEU B CA 1
ATOM 4214 C C . LEU B 1 201 ? 5.055 11.469 -4.316 1 88.56 201 LEU B C 1
ATOM 4216 O O . LEU B 1 201 ? 5.926 11.789 -5.133 1 88.56 201 LEU B O 1
ATOM 4220 N N . LEU B 1 202 ? 4.902 12.047 -3.227 1 85.06 202 LEU B N 1
ATOM 4221 C CA . LEU B 1 202 ? 5.734 13.188 -2.846 1 85.06 202 LEU B CA 1
ATOM 4222 C C . LEU B 1 202 ? 7.18 12.75 -2.641 1 85.06 202 LEU B C 1
ATOM 4224 O O . LEU B 1 202 ? 8.109 13.492 -2.982 1 85.06 202 LEU B O 1
ATOM 4228 N N . SER B 1 203 ? 7.367 11.602 -2.092 1 81.69 203 SER B N 1
ATOM 4229 C CA . SER B 1 203 ? 8.711 11.055 -1.904 1 81.69 203 SER B CA 1
ATOM 4230 C C . SER B 1 203 ? 9.398 10.812 -3.242 1 81.69 203 SER B C 1
ATOM 4232 O O . SER B 1 203 ? 10.562 11.172 -3.422 1 81.69 203 SER B O 1
ATOM 4234 N N . VAL B 1 204 ? 8.695 10.219 -4.133 1 79.62 204 VAL B N 1
ATOM 4235 C CA . VAL B 1 204 ? 9.234 9.914 -5.453 1 79.62 204 VAL B CA 1
ATOM 4236 C C . VAL B 1 204 ? 9.539 11.219 -6.191 1 79.62 204 VAL B C 1
ATOM 4238 O O . VAL B 1 204 ? 10.594 11.344 -6.82 1 79.62 204 VAL B O 1
ATOM 4241 N N . MET B 1 205 ? 8.688 12.148 -6.082 1 79.75 205 MET B N 1
ATOM 4242 C CA . MET B 1 205 ? 8.875 13.438 -6.738 1 79.75 205 MET B CA 1
ATOM 4243 C C . MET B 1 205 ? 10.078 14.18 -6.152 1 79.75 205 MET B C 1
ATOM 4245 O O . MET B 1 205 ? 10.812 14.859 -6.875 1 79.75 205 MET B O 1
ATOM 4249 N N . GLY B 1 206 ? 10.273 14.047 -4.891 1 74.56 206 GLY B N 1
ATOM 4250 C CA . GLY B 1 206 ? 11.438 14.641 -4.242 1 74.56 206 GLY B CA 1
ATOM 4251 C C . GLY B 1 206 ? 12.75 14.078 -4.742 1 74.56 206 GLY B C 1
ATOM 4252 O O . GLY B 1 206 ? 13.719 14.828 -4.941 1 74.56 206 GLY B O 1
ATOM 4253 N N . LEU B 1 207 ? 12.734 12.805 -4.949 1 70.88 207 LEU B N 1
ATOM 4254 C CA . LEU B 1 207 ? 13.938 12.156 -5.445 1 70.88 207 LEU B CA 1
ATOM 4255 C C . LEU B 1 207 ? 14.203 12.539 -6.895 1 70.88 207 LEU B C 1
ATOM 4257 O O . LEU B 1 207 ? 15.359 12.695 -7.301 1 70.88 207 LEU B O 1
ATOM 4261 N N . LEU B 1 208 ? 13.188 12.617 -7.605 1 68.44 208 LEU B N 1
ATOM 4262 C CA . LEU B 1 208 ? 13.297 12.961 -9.016 1 68.44 208 LEU B CA 1
ATOM 4263 C C . LEU B 1 208 ? 13.867 14.367 -9.188 1 68.44 208 LEU B C 1
ATOM 4265 O O . LEU B 1 208 ? 14.648 14.617 -10.109 1 68.44 208 LEU B O 1
ATOM 4269 N N . PHE B 1 209 ? 13.586 15.133 -8.234 1 64.56 209 PHE B N 1
ATOM 4270 C CA . PHE B 1 209 ? 13.953 16.531 -8.398 1 64.56 209 PHE B CA 1
ATOM 4271 C C . PHE B 1 209 ? 15.219 16.859 -7.613 1 64.56 209 PHE B C 1
ATOM 4273 O O . PHE B 1 209 ? 15.75 17.969 -7.707 1 64.56 209 PHE B O 1
ATOM 4280 N N . ASN B 1 210 ? 15.641 15.945 -6.68 1 58.91 210 ASN B N 1
ATOM 4281 C CA . ASN B 1 210 ? 16.875 16.156 -5.922 1 58.91 210 ASN B CA 1
ATOM 4282 C C . ASN B 1 210 ? 18.109 15.969 -6.801 1 58.91 210 ASN B C 1
ATOM 4284 O O . ASN B 1 210 ? 19.078 15.344 -6.383 1 58.91 210 ASN B O 1
ATOM 4288 N N . GLN B 1 211 ? 18.109 16.219 -7.996 1 52.41 211 GLN B N 1
ATOM 4289 C CA . GLN B 1 211 ? 19.359 16.312 -8.734 1 52.41 211 GLN B CA 1
ATOM 4290 C C . GLN B 1 211 ? 20.281 17.375 -8.133 1 52.41 211 GLN B C 1
ATOM 4292 O O . GLN B 1 211 ? 19.797 18.328 -7.488 1 52.41 211 GLN B O 1
ATOM 4297 N N . PRO B 1 212 ? 21.656 17.078 -7.934 1 49.28 212 PRO B N 1
ATOM 4298 C CA . PRO B 1 212 ? 22.562 18.094 -7.379 1 49.28 212 PRO B CA 1
ATOM 4299 C C . PRO B 1 212 ? 22.125 19.516 -7.703 1 49.28 212 PRO B C 1
ATOM 4301 O O . PRO B 1 212 ? 21.641 19.781 -8.805 1 49.28 212 PRO B O 1
ATOM 4304 N N . ALA B 1 213 ? 21.812 20.125 -6.527 1 50.16 213 ALA B N 1
ATOM 4305 C CA . ALA B 1 213 ? 21.391 21.516 -6.379 1 50.16 213 ALA B CA 1
ATOM 4306 C C . ALA B 1 213 ? 22.109 22.422 -7.383 1 50.16 213 ALA B C 1
ATOM 4308 O O . ALA B 1 213 ? 22.031 23.656 -7.285 1 50.16 213 ALA B O 1
ATOM 4309 N N . SER B 1 214 ? 22.734 21.828 -8.195 1 51.75 214 SER B N 1
ATOM 4310 C CA . SER B 1 214 ? 23.578 22.797 -8.906 1 51.75 214 SER B CA 1
ATOM 4311 C C . SER B 1 214 ? 22.734 23.734 -9.758 1 51.75 214 SER B C 1
ATOM 4313 O O . SER B 1 214 ? 23.156 24.859 -10.055 1 51.75 214 SER B O 1
ATOM 4315 N N . SER B 1 215 ? 21.516 23.266 -10.164 1 56.34 215 SER B N 1
ATOM 4316 C CA . SER B 1 215 ? 20.859 24.219 -11.047 1 56.34 215 SER B CA 1
ATOM 4317 C C . SER B 1 215 ? 19.641 24.844 -10.367 1 56.34 215 SER B C 1
ATOM 4319 O O . SER B 1 215 ? 19.047 24.25 -9.477 1 56.34 215 SER B O 1
ATOM 4321 N N . GLY B 1 216 ? 19.531 26.188 -10.32 1 55.12 216 GLY B N 1
ATOM 4322 C CA . GLY B 1 216 ? 18.422 27.016 -9.844 1 55.12 216 GLY B CA 1
ATOM 4323 C C . GLY B 1 216 ? 17.078 26.344 -9.992 1 55.12 216 GLY B C 1
ATOM 4324 O O . GLY B 1 216 ? 16.234 26.422 -9.086 1 55.12 216 GLY B O 1
ATOM 4325 N N . GLN B 1 217 ? 16.891 25.547 -10.977 1 59.59 217 GLN B N 1
ATOM 4326 C CA . GLN B 1 217 ? 15.625 24.891 -11.266 1 59.59 217 GLN B CA 1
ATOM 4327 C C . GLN B 1 217 ? 15.375 23.719 -10.312 1 59.59 217 GLN B C 1
ATOM 4329 O O . GLN B 1 217 ? 14.242 23.484 -9.898 1 59.59 217 GLN B O 1
ATOM 4334 N N . THR B 1 218 ? 16.422 23.062 -9.898 1 61.5 218 THR B N 1
ATOM 4335 C CA . THR B 1 218 ? 16.297 21.938 -8.984 1 61.5 218 THR B CA 1
ATOM 4336 C C . THR B 1 218 ? 15.867 22.406 -7.594 1 61.5 218 THR B C 1
ATOM 4338 O O . THR B 1 218 ? 15.047 21.766 -6.938 1 61.5 218 THR B O 1
ATOM 4341 N N . LEU B 1 219 ? 16.312 23.594 -7.352 1 63.72 219 LEU B N 1
ATOM 4342 C CA . LEU B 1 219 ? 15.984 24.156 -6.051 1 63.72 219 LEU B CA 1
ATOM 4343 C C . LEU B 1 219 ? 14.508 24.531 -5.98 1 63.72 219 LEU B C 1
ATOM 4345 O O . LEU B 1 219 ? 13.859 24.344 -4.949 1 63.72 219 LEU B O 1
ATOM 4349 N N . VAL B 1 220 ? 14.039 25.016 -7.113 1 66.31 220 VAL B N 1
ATOM 4350 C CA . VAL B 1 220 ? 12.648 25.422 -7.168 1 66.31 220 VAL B CA 1
ATOM 4351 C C . VAL B 1 220 ? 11.734 24.203 -7.09 1 66.31 220 VAL B C 1
ATOM 4353 O O . VAL B 1 220 ? 10.734 24.219 -6.363 1 66.31 220 VAL B O 1
ATOM 4356 N N . ARG B 1 221 ? 12.164 23.297 -7.68 1 70.38 221 ARG B N 1
ATOM 4357 C CA . ARG B 1 221 ? 11.312 22.109 -7.723 1 70.38 221 ARG B CA 1
ATOM 4358 C C . ARG B 1 221 ? 11.297 21.391 -6.375 1 70.38 221 ARG B C 1
ATOM 4360 O O . ARG B 1 221 ? 10.242 20.953 -5.918 1 70.38 221 ARG B O 1
ATOM 4367 N N . ASN B 1 222 ? 12.406 21.391 -5.867 1 76.69 222 ASN B N 1
ATOM 4368 C CA . ASN B 1 222 ? 12.469 20.797 -4.531 1 76.69 222 ASN B CA 1
ATOM 4369 C C . ASN B 1 222 ? 11.664 21.609 -3.521 1 76.69 222 ASN B C 1
ATOM 4371 O O . ASN B 1 222 ? 11.031 21.047 -2.631 1 76.69 222 ASN B O 1
ATOM 4375 N N . GLY B 1 223 ? 11.656 22.875 -3.801 1 81.69 223 GLY B N 1
ATOM 4376 C CA . GLY B 1 223 ? 10.867 23.75 -2.949 1 81.69 223 GLY B CA 1
ATOM 4377 C C . GLY B 1 223 ? 9.375 23.547 -3.092 1 81.69 223 GLY B C 1
ATOM 4378 O O . GLY B 1 223 ? 8.641 23.547 -2.098 1 81.69 223 GLY B O 1
ATOM 4379 N N . LEU B 1 224 ? 8.953 23.234 -4.312 1 84 224 LEU B N 1
ATOM 4380 C CA . LEU B 1 224 ? 7.531 23.016 -4.57 1 84 224 LEU B CA 1
ATOM 4381 C C . LEU B 1 224 ? 7.055 21.734 -3.904 1 84 224 LEU B C 1
ATOM 4383 O O . LEU B 1 224 ? 5.973 21.703 -3.312 1 84 224 LEU B O 1
ATOM 4387 N N . ILE B 1 225 ? 7.863 20.75 -4.004 1 85.44 225 ILE B N 1
ATOM 4388 C CA . ILE B 1 225 ? 7.492 19.453 -3.428 1 85.44 225 ILE B CA 1
ATOM 4389 C C . ILE B 1 225 ? 7.414 19.578 -1.908 1 85.44 225 ILE B C 1
ATOM 4391 O O . ILE B 1 225 ? 6.469 19.078 -1.29 1 85.44 225 ILE B O 1
ATOM 4395 N N . SER B 1 226 ? 8.391 20.281 -1.389 1 86.94 226 SER B N 1
ATOM 4396 C CA . SER B 1 226 ? 8.383 20.469 0.057 1 86.94 226 SER B CA 1
ATOM 4397 C C . SER B 1 226 ? 7.188 21.312 0.496 1 86.94 226 SER B C 1
ATOM 4399 O O . SER B 1 226 ? 6.609 21.078 1.558 1 86.94 226 SER B O 1
ATOM 4401 N N . PHE B 1 227 ? 6.883 22.219 -0.361 1 86.94 227 PHE B N 1
ATOM 4402 C CA . PHE B 1 227 ? 5.73 23.078 -0.076 1 86.94 227 PHE B CA 1
ATOM 4403 C C . PHE B 1 227 ? 4.445 22.25 -0.062 1 86.94 227 PHE B C 1
ATOM 4405 O O . PHE B 1 227 ? 3.629 22.391 0.853 1 86.94 227 PHE B O 1
ATOM 4412 N N . ILE B 1 228 ? 4.23 21.422 -1 1 87.06 228 ILE B N 1
ATOM 4413 C CA . ILE B 1 228 ? 3.045 20.578 -1.087 1 87.06 228 ILE B CA 1
ATOM 4414 C C . ILE B 1 228 ? 3.014 19.609 0.094 1 87.06 228 ILE B C 1
ATOM 4416 O O . ILE B 1 228 ? 1.961 19.406 0.701 1 87.06 228 ILE B O 1
ATOM 4420 N N . TYR B 1 229 ? 4.172 19.141 0.368 1 87.75 229 TYR B N 1
ATOM 4421 C CA . TYR B 1 229 ? 4.301 18.25 1.514 1 87.75 229 TYR B CA 1
ATOM 4422 C C . TYR B 1 229 ? 3.838 18.922 2.795 1 87.75 229 TYR B C 1
ATOM 4424 O O . TYR B 1 229 ? 3.072 18.344 3.57 1 87.75 229 TYR B O 1
ATOM 4432 N N . LEU B 1 230 ? 4.203 20.125 2.957 1 87.38 230 LEU B N 1
ATOM 4433 C CA . LEU B 1 230 ? 3.854 20.891 4.152 1 87.38 230 LEU B CA 1
ATOM 4434 C C . LEU B 1 230 ? 2.352 21.156 4.207 1 87.38 230 LEU B C 1
ATOM 4436 O O . LEU B 1 230 ? 1.748 21.109 5.281 1 87.38 230 LEU B O 1
ATOM 4440 N N . GLU B 1 231 ? 1.8 21.391 3.111 1 86.12 231 GLU B N 1
ATOM 4441 C CA . GLU B 1 231 ? 0.368 21.672 3.064 1 86.12 231 GLU B CA 1
ATOM 4442 C C . GLU B 1 231 ? -0.448 20.438 3.445 1 86.12 231 GLU B C 1
ATOM 4444 O O . GLU B 1 231 ? -1.44 20.547 4.168 1 86.12 231 GLU B O 1
ATOM 4449 N N . PHE B 1 232 ? -0.007 19.312 3.004 1 85.25 232 PHE B N 1
ATOM 4450 C CA . PHE B 1 232 ? -0.75 18.094 3.32 1 85.25 232 PHE B CA 1
ATOM 4451 C C . PHE B 1 232 ? -0.496 17.672 4.762 1 85.25 232 PHE B C 1
ATOM 4453 O O . PHE B 1 232 ? -1.385 17.125 5.418 1 85.25 232 PHE B O 1
ATOM 4460 N N . LEU B 1 233 ? 0.683 17.938 5.152 1 85.31 233 LEU B N 1
ATOM 4461 C CA . LEU B 1 233 ? 0.964 17.719 6.566 1 85.31 233 LEU B CA 1
ATOM 4462 C C . LEU B 1 233 ? 0.048 18.578 7.441 1 85.31 233 LEU B C 1
ATOM 4464 O O . LEU B 1 233 ? -0.578 18.062 8.375 1 85.31 233 LEU B O 1
ATOM 4468 N N . ASP B 1 234 ? -0.031 19.766 7.027 1 85.81 234 ASP B N 1
ATOM 4469 C CA . ASP B 1 234 ? -0.881 20.703 7.754 1 85.81 234 ASP B CA 1
ATOM 4470 C C . ASP B 1 234 ? -2.346 20.281 7.695 1 85.81 234 ASP B C 1
ATOM 4472 O O . ASP B 1 234 ? -3.064 20.375 8.695 1 85.81 234 ASP B O 1
ATOM 4476 N N . ALA B 1 235 ? -2.764 19.812 6.582 1 82.94 235 ALA B N 1
ATOM 4477 C CA . ALA B 1 235 ? -4.141 19.375 6.398 1 82.94 235 ALA B CA 1
ATOM 4478 C C . ALA B 1 235 ? -4.465 18.188 7.312 1 82.94 235 ALA B C 1
ATOM 4480 O O . ALA B 1 235 ? -5.539 18.141 7.922 1 82.94 235 ALA B O 1
ATOM 4481 N N . SER B 1 236 ? -3.582 17.328 7.398 1 82.5 236 SER B N 1
ATOM 4482 C CA . SER B 1 236 ? -3.805 16.125 8.188 1 82.5 236 SER B CA 1
ATOM 4483 C C . SER B 1 236 ? -3.91 16.453 9.68 1 82.5 236 SER B C 1
ATOM 4485 O O . SER B 1 236 ? -4.723 15.859 10.391 1 82.5 236 SER B O 1
ATOM 4487 N N . PHE B 1 237 ? -3.133 17.422 10.062 1 80.94 237 PHE B N 1
ATOM 4488 C CA . PHE B 1 237 ? -3.168 17.859 11.453 1 80.94 237 PHE B CA 1
ATOM 4489 C C . PHE B 1 237 ? -4.43 18.672 11.734 1 80.94 237 PHE B C 1
ATOM 4491 O O . PHE B 1 237 ? -4.996 18.578 12.828 1 80.94 237 PHE B O 1
ATOM 4498 N N . SER B 1 238 ? -4.84 19.344 10.758 1 81.12 238 SER B N 1
ATOM 4499 C CA . SER B 1 238 ? -5.863 20.359 10.945 1 81.12 238 SER B CA 1
ATOM 4500 C C . SER B 1 238 ? -7.254 19.75 11.047 1 81.12 238 SER B C 1
ATOM 4502 O O . SER B 1 238 ? -8.195 20.391 11.508 1 81.12 238 SER B O 1
ATOM 4504 N N . PHE B 1 239 ? -7.395 18.578 10.641 1 78 239 PHE B N 1
ATOM 4505 C CA . PHE B 1 239 ? -8.719 17.969 10.672 1 78 239 PHE B CA 1
ATOM 4506 C C . PHE B 1 239 ? -9.219 17.828 12.109 1 78 239 PHE B C 1
ATOM 4508 O O . PHE B 1 239 ? -10.406 18.031 12.383 1 78 239 PHE B O 1
ATOM 4515 N N . ASP B 1 240 ? -8.32 17.578 12.922 1 76.19 240 ASP B N 1
ATOM 4516 C CA . ASP B 1 240 ? -8.672 17.484 14.336 1 76.19 240 ASP B CA 1
ATOM 4517 C C . ASP B 1 240 ? -9.141 18.828 14.867 1 76.19 240 ASP B C 1
ATOM 4519 O O . ASP B 1 240 ? -10.07 18.906 15.68 1 76.19 240 ASP B O 1
ATOM 4523 N N . GLY B 1 241 ? -8.57 19.797 14.375 1 79.56 241 GLY B N 1
ATOM 4524 C CA . GLY B 1 241 ? -8.945 21.141 14.797 1 79.56 241 GLY B CA 1
ATOM 4525 C C . GLY B 1 241 ? -10.328 21.562 14.32 1 79.56 241 GLY B C 1
ATOM 4526 O O . GLY B 1 241 ? -11.094 22.156 15.078 1 79.56 241 GLY B O 1
ATOM 4527 N N . VAL B 1 242 ? -10.594 21.172 13.133 1 79.69 242 VAL B N 1
ATOM 4528 C CA . VAL B 1 242 ? -11.875 21.547 12.555 1 79.69 242 VAL B CA 1
ATOM 4529 C C . VAL B 1 242 ? -13.008 20.828 13.289 1 79.69 242 VAL B C 1
ATOM 4531 O O . VAL B 1 242 ? -14 21.453 13.672 1 79.69 242 VAL B O 1
ATOM 4534 N N . ILE B 1 243 ? -12.883 19.656 13.562 1 76.44 243 ILE B N 1
ATOM 4535 C CA . ILE B 1 243 ? -13.914 18.875 14.234 1 76.44 243 ILE B CA 1
ATOM 4536 C C . ILE B 1 243 ? -14.086 19.359 15.672 1 76.44 243 ILE B C 1
ATOM 4538 O O . ILE B 1 243 ? -15.219 19.516 16.141 1 76.44 243 ILE B O 1
ATOM 4542 N N . GLY B 1 244 ? -13.031 19.547 16.297 1 77.56 244 GLY B N 1
ATOM 4543 C CA . GLY B 1 244 ? -13.094 20.078 17.656 1 77.56 244 GLY B CA 1
ATOM 4544 C C . GLY B 1 244 ? -13.742 21.453 17.719 1 77.56 244 GLY B C 1
ATOM 4545 O O . GLY B 1 244 ? -14.43 21.766 18.703 1 77.56 244 GLY B O 1
ATOM 4546 N N . ALA B 1 245 ? -13.555 22.188 16.734 1 84.75 245 ALA B N 1
ATOM 4547 C CA . ALA B 1 245 ? -14.102 23.547 16.688 1 84.75 245 ALA B CA 1
ATOM 4548 C C . ALA B 1 245 ? -15.625 23.516 16.609 1 84.75 245 ALA B C 1
ATOM 4550 O O . ALA B 1 245 ? -16.297 24.391 17.172 1 84.75 245 ALA B O 1
ATOM 4551 N N . PHE B 1 246 ? -16.203 22.547 16.016 1 81.31 246 PHE B N 1
ATOM 4552 C CA . PHE B 1 246 ? -17.656 22.453 15.859 1 81.31 246 PHE B CA 1
ATOM 4553 C C . PHE B 1 246 ? -18.312 22.125 17.188 1 81.31 246 PHE B C 1
ATOM 4555 O O . PHE B 1 246 ? -19.516 22.344 17.375 1 81.31 246 PHE B O 1
ATOM 4562 N N . ALA B 1 247 ? -17.562 21.578 18.062 1 78.31 247 ALA B N 1
ATOM 4563 C CA . ALA B 1 247 ? -18.078 21.328 19.406 1 78.31 247 ALA B CA 1
ATOM 4564 C C . ALA B 1 247 ? -18.219 22.641 20.188 1 78.31 247 ALA B C 1
ATOM 4566 O O . ALA B 1 247 ? -18.984 22.719 21.141 1 78.31 247 ALA B O 1
ATOM 4567 N N . ILE B 1 248 ? -17.531 23.656 19.734 1 83.19 248 ILE B N 1
ATOM 4568 C CA . ILE B 1 248 ? -17.516 24.953 20.406 1 83.19 248 ILE B CA 1
ATOM 4569 C C . ILE B 1 248 ? -18.484 25.906 19.719 1 83.19 248 ILE B C 1
ATOM 4571 O O . ILE B 1 248 ? -19.188 26.656 20.391 1 83.19 248 ILE B O 1
ATOM 4575 N N . SER B 1 249 ? -18.516 25.844 18.391 1 84.5 249 SER B N 1
ATOM 4576 C CA . SER B 1 249 ? -19.391 26.719 17.609 1 84.5 249 SER B CA 1
ATOM 4577 C C . SER B 1 249 ? -19.938 26 16.391 1 84.5 249 SER B C 1
ATOM 4579 O O . SER B 1 249 ? -19.266 25.156 15.797 1 84.5 249 SER B O 1
ATOM 4581 N N . THR B 1 250 ? -21.188 26.391 16.016 1 81.06 250 THR B N 1
ATOM 4582 C CA . THR B 1 250 ? -21.797 25.828 14.805 1 81.06 250 THR B CA 1
ATOM 4583 C C . THR B 1 250 ? -21.688 26.812 13.641 1 81.06 250 THR B C 1
ATOM 4585 O O . THR B 1 250 ? -22.062 26.469 12.516 1 81.06 250 THR B O 1
ATOM 4588 N N . ASN B 1 251 ? -21.219 27.969 14.008 1 83.25 251 ASN B N 1
ATOM 4589 C CA . ASN B 1 251 ? -21.062 28.953 12.945 1 83.25 251 ASN B CA 1
ATOM 4590 C C . ASN B 1 251 ? -19.734 28.781 12.203 1 83.25 251 ASN B C 1
ATOM 4592 O O . ASN B 1 251 ? -18.672 29.094 12.742 1 83.25 251 ASN B O 1
ATOM 4596 N N . ILE B 1 252 ? -19.812 28.391 10.93 1 83.06 252 ILE B N 1
ATOM 4597 C CA . ILE B 1 252 ? -18.641 28.031 10.141 1 83.06 252 ILE B CA 1
ATOM 4598 C C . ILE B 1 252 ? -17.734 29.25 9.969 1 83.06 252 ILE B C 1
ATOM 4600 O O . ILE B 1 252 ? -16.5 29.109 9.914 1 83.06 252 ILE B O 1
ATOM 4604 N N . PHE B 1 253 ? -18.297 30.391 9.891 1 85.31 253 PHE B N 1
ATOM 4605 C CA . PHE B 1 253 ? -17.5 31.594 9.695 1 85.31 253 PHE B CA 1
ATOM 4606 C C . PHE B 1 253 ? -16.672 31.891 10.945 1 85.31 253 PHE B C 1
ATOM 4608 O O . PHE B 1 253 ? -15.5 32.281 10.844 1 85.31 253 PHE B O 1
ATOM 4615 N N . ILE B 1 254 ? -17.281 31.75 12.062 1 88.94 254 ILE B N 1
ATOM 4616 C CA . ILE B 1 254 ? -16.578 31.953 13.32 1 88.94 254 ILE B CA 1
ATOM 4617 C C . ILE B 1 254 ? -15.477 30.906 13.469 1 88.94 254 ILE B C 1
ATOM 4619 O O . ILE B 1 254 ? -14.367 31.234 13.914 1 88.94 254 ILE B O 1
ATOM 4623 N N . ILE B 1 255 ? -15.781 29.734 13.062 1 87.75 255 ILE B N 1
ATOM 4624 C CA . ILE B 1 255 ? -14.82 28.641 13.125 1 87.75 255 ILE B CA 1
ATOM 4625 C C . ILE B 1 255 ? -13.625 28.953 12.219 1 87.75 255 ILE B C 1
ATOM 4627 O O . ILE B 1 255 ? -12.477 28.859 12.641 1 87.75 255 ILE B O 1
ATOM 4631 N N . MET B 1 256 ? -13.883 29.391 11.062 1 87.69 256 MET B N 1
ATOM 4632 C CA . MET B 1 256 ? -12.82 29.688 10.102 1 87.69 256 MET B CA 1
ATOM 4633 C C . MET B 1 256 ? -11.945 30.828 10.586 1 87.69 256 MET B C 1
ATOM 4635 O O . MET B 1 256 ? -10.719 30.797 10.422 1 87.69 256 MET B O 1
ATOM 4639 N N . ILE B 1 257 ? -12.586 31.781 11.133 1 90.56 257 ILE B N 1
ATOM 4640 C CA . ILE B 1 257 ? -11.844 32.938 11.633 1 90.56 257 ILE B CA 1
ATOM 4641 C C . ILE B 1 257 ? -10.953 32.5 12.797 1 90.56 257 ILE B C 1
ATOM 4643 O O . ILE B 1 257 ? -9.766 32.812 12.828 1 90.56 257 ILE B O 1
ATOM 4647 N N . GLY B 1 258 ? -11.539 31.812 13.719 1 92.25 258 GLY B N 1
ATOM 4648 C CA . GLY B 1 258 ? -10.773 31.375 14.875 1 92.25 258 GLY B CA 1
ATOM 4649 C C . GLY B 1 258 ? -9.609 30.469 14.508 1 92.25 258 GLY B C 1
ATOM 4650 O O . GLY B 1 258 ? -8.477 30.719 14.93 1 92.25 258 GLY B O 1
ATOM 4651 N N . LEU B 1 259 ? -9.875 29.469 13.742 1 90.75 259 LEU B N 1
ATOM 4652 C CA . LEU B 1 259 ? -8.828 28.547 13.336 1 90.75 259 LEU B CA 1
ATOM 4653 C C . LEU B 1 259 ? -7.801 29.25 12.453 1 90.75 259 LEU B C 1
ATOM 4655 O O . LEU B 1 259 ? -6.617 28.906 12.484 1 90.75 259 LEU B O 1
ATOM 4659 N N . GLY B 1 260 ? -8.297 30.172 11.68 1 89.81 260 GLY B N 1
ATOM 4660 C CA . GLY B 1 260 ? -7.391 30.953 10.859 1 89.81 260 GLY B CA 1
ATOM 4661 C C . GLY B 1 260 ? -6.402 31.766 11.664 1 89.81 260 GLY B C 1
ATOM 4662 O O . GLY B 1 260 ? -5.215 31.828 11.336 1 89.81 260 GLY B O 1
ATOM 4663 N N . ILE B 1 261 ? -6.887 32.406 12.695 1 92.19 261 ILE B N 1
ATOM 4664 C CA . ILE B 1 261 ? -6.027 33.188 13.602 1 92.19 261 ILE B CA 1
ATOM 4665 C C . ILE B 1 261 ? -4.988 32.25 14.219 1 92.19 261 ILE B C 1
ATOM 4667 O O . ILE B 1 261 ? -3.797 32.562 14.242 1 92.19 261 ILE B O 1
ATOM 4671 N N . GLY B 1 262 ? -5.465 31.156 14.656 1 91.56 262 GLY B N 1
ATOM 4672 C CA . GLY B 1 262 ? -4.547 30.188 15.234 1 91.56 262 GLY B CA 1
ATOM 4673 C C . GLY B 1 262 ? -3.488 29.703 14.258 1 91.56 262 GLY B C 1
ATOM 4674 O O . GLY B 1 262 ? -2.314 29.594 14.617 1 91.56 262 GLY B O 1
ATOM 4675 N N . ALA B 1 263 ? -3.908 29.422 13.078 1 89.5 263 ALA B N 1
ATOM 4676 C CA . ALA B 1 263 ? -2.988 28.969 12.039 1 89.5 263 ALA B CA 1
ATOM 4677 C C . ALA B 1 263 ? -1.904 30 11.773 1 89.5 263 ALA B C 1
ATOM 4679 O O . ALA B 1 263 ? -0.75 29.656 11.516 1 89.5 263 ALA B O 1
ATOM 4680 N N . MET B 1 264 ? -2.273 31.266 11.812 1 88.75 264 MET B N 1
ATOM 4681 C CA . MET B 1 264 ? -1.298 32.344 11.594 1 88.75 264 MET B CA 1
ATOM 4682 C C . MET B 1 264 ? -0.248 32.344 12.703 1 88.75 264 MET B C 1
ATOM 4684 O O . MET B 1 264 ? 0.941 32.531 12.43 1 88.75 264 MET B O 1
ATOM 4688 N N . PHE B 1 265 ? -0.685 32.188 13.844 1 89.88 265 PHE B N 1
ATOM 4689 C CA . PHE B 1 265 ? 0.249 32.156 14.961 1 89.88 265 PHE B CA 1
ATOM 4690 C C . PHE B 1 265 ? 1.205 30.984 14.836 1 89.88 265 PHE B C 1
ATOM 4692 O O . PHE B 1 265 ? 2.402 31.109 15.094 1 89.88 265 PHE B O 1
ATOM 4699 N N . VAL B 1 266 ? 0.643 29.875 14.461 1 88.75 266 VAL B N 1
ATOM 4700 C CA . VAL B 1 266 ? 1.457 28.672 14.312 1 88.75 266 VAL B CA 1
ATOM 4701 C C . VAL B 1 266 ? 2.496 28.891 13.211 1 88.75 266 VAL B C 1
ATOM 4703 O O . VAL B 1 266 ? 3.648 28.469 13.344 1 88.75 266 VAL B O 1
ATOM 4706 N N . ARG B 1 267 ? 2.168 29.531 12.25 1 87.88 267 ARG B N 1
ATOM 4707 C CA . ARG B 1 267 ? 3.104 29.812 11.164 1 87.88 267 ARG B CA 1
ATOM 4708 C C . ARG B 1 267 ? 4.191 30.781 11.609 1 87.88 267 ARG B C 1
ATOM 4710 O O . ARG B 1 267 ? 5.355 30.625 11.234 1 87.88 267 ARG B O 1
ATOM 4717 N N . SER B 1 268 ? 3.732 31.766 12.273 1 88.38 268 SER B N 1
ATOM 4718 C CA . SER B 1 268 ? 4.715 32.688 12.812 1 88.38 268 SER B CA 1
ATOM 4719 C C . SER B 1 268 ? 5.695 32 13.742 1 88.38 268 SER B C 1
ATOM 4721 O O . SER B 1 268 ? 6.895 32.281 13.727 1 88.38 268 SER B O 1
ATOM 4723 N N . LEU B 1 269 ? 5.121 31.172 14.484 1 88.06 269 LEU B N 1
ATOM 4724 C CA . LEU B 1 269 ? 5.969 30.375 15.367 1 88.06 269 LEU B CA 1
ATOM 4725 C C . LEU B 1 269 ? 6.957 29.531 14.562 1 88.06 269 LEU B C 1
ATOM 4727 O O . LEU B 1 269 ? 8.117 29.391 14.945 1 88.06 269 LEU B O 1
ATOM 4731 N N . THR B 1 270 ? 6.477 28.938 13.539 1 89.19 270 THR B N 1
ATOM 4732 C CA . THR B 1 270 ? 7.312 28.125 12.664 1 89.19 270 THR B CA 1
ATOM 4733 C C . THR B 1 270 ? 8.492 28.938 12.141 1 89.19 270 THR B C 1
ATOM 4735 O O . THR B 1 270 ? 9.641 28.484 12.188 1 89.19 270 THR B O 1
ATOM 4738 N N . ILE B 1 271 ? 8.25 30.078 11.711 1 86 271 ILE B N 1
ATOM 4739 C CA . ILE B 1 271 ? 9.289 30.938 11.164 1 86 271 ILE B CA 1
ATOM 4740 C C . ILE B 1 271 ? 10.266 31.344 12.273 1 86 271 ILE B C 1
ATOM 4742 O O . ILE B 1 271 ? 11.477 31.406 12.055 1 86 271 ILE B O 1
ATOM 4746 N N . PHE B 1 272 ? 9.688 31.641 13.352 1 87.38 272 PHE B N 1
ATOM 4747 C CA . PHE B 1 272 ? 10.5 31.984 14.508 1 87.38 272 PHE B CA 1
ATOM 4748 C C . PHE B 1 272 ? 11.484 30.875 14.836 1 87.38 272 PHE B C 1
ATOM 4750 O O . PHE B 1 272 ? 12.672 31.125 15.047 1 87.38 272 PHE B O 1
ATOM 4757 N N . LEU B 1 273 ? 11.062 29.688 14.836 1 87.5 273 LEU B N 1
ATOM 4758 C CA . LEU B 1 273 ? 11.883 28.531 15.156 1 87.5 273 LEU B CA 1
ATOM 4759 C C . LEU B 1 273 ? 12.977 28.344 14.117 1 87.5 273 LEU B C 1
ATOM 4761 O O . LEU B 1 273 ? 14.094 27.938 14.453 1 87.5 273 LEU B O 1
ATOM 4765 N N . VAL B 1 274 ? 12.656 28.594 12.906 1 87.75 274 VAL B N 1
ATOM 4766 C CA . VAL B 1 274 ? 13.617 28.422 11.82 1 87.75 274 VAL B CA 1
ATOM 4767 C C . VAL B 1 274 ? 14.695 29.5 11.906 1 87.75 274 VAL B C 1
ATOM 4769 O O . VAL B 1 274 ? 15.891 29.203 11.828 1 87.75 274 VAL B O 1
ATOM 4772 N N . GLU B 1 275 ? 14.32 30.719 12.039 1 86.19 275 GLU B N 1
ATOM 4773 C CA . GLU B 1 275 ? 15.25 31.844 12.008 1 86.19 275 GLU B CA 1
ATOM 4774 C C . GLU B 1 275 ? 16.141 31.859 13.242 1 86.19 275 GLU B C 1
ATOM 4776 O O . GLU B 1 275 ? 17.297 32.281 13.172 1 86.19 275 GLU B O 1
ATOM 4781 N N . LYS B 1 276 ? 15.641 31.391 14.281 1 87.38 276 LYS B N 1
ATOM 4782 C CA . LYS B 1 276 ? 16.438 31.359 15.508 1 87.38 276 LYS B CA 1
ATOM 4783 C C . LYS B 1 276 ? 17.281 30.094 15.586 1 87.38 276 LYS B C 1
ATOM 4785 O O . LYS B 1 276 ? 17.984 29.875 16.578 1 87.38 276 LYS B O 1
ATOM 4790 N N . LYS B 1 277 ? 17.078 29.203 14.672 1 85.25 277 LYS B N 1
ATOM 4791 C CA . LYS B 1 277 ? 17.828 27.953 14.594 1 85.25 277 LYS B CA 1
ATOM 4792 C C . LYS B 1 277 ? 17.625 27.109 15.852 1 85.25 277 LYS B C 1
ATOM 4794 O O . LYS B 1 277 ? 18.578 26.516 16.375 1 85.25 277 LYS B O 1
ATOM 4799 N N . THR B 1 278 ? 16.453 27.25 16.328 1 79.69 278 THR B N 1
ATOM 4800 C CA . THR B 1 278 ? 16.125 26.547 17.562 1 79.69 278 THR B CA 1
ATOM 4801 C C . THR B 1 278 ? 16.266 25.047 17.406 1 79.69 278 THR B C 1
ATOM 4803 O O . THR B 1 278 ? 16.656 24.344 18.344 1 79.69 278 THR B O 1
ATOM 4806 N N . LEU B 1 279 ? 15.977 24.578 16.281 1 79.12 279 LEU B N 1
ATOM 4807 C CA . LEU B 1 279 ? 16.016 23.141 16.031 1 79.12 279 LEU B CA 1
ATOM 4808 C C . LEU B 1 279 ? 17.438 22.609 16.141 1 79.12 279 LEU B C 1
ATOM 4810 O O . LEU B 1 279 ? 17.641 21.469 16.531 1 79.12 279 LEU B O 1
ATOM 4814 N N . SER B 1 280 ? 18.344 23.406 15.75 1 79.19 280 SER B N 1
ATOM 4815 C CA . SER B 1 280 ? 19.75 23 15.852 1 79.19 280 SER B CA 1
ATOM 4816 C C . SER B 1 280 ? 20.234 23.062 17.297 1 79.19 280 SER B C 1
ATOM 4818 O O . SER B 1 280 ? 21.109 22.297 17.688 1 79.19 280 SER B O 1
ATOM 4820 N N . SER B 1 281 ? 19.609 23.938 18.016 1 82.38 281 SER B N 1
ATOM 4821 C CA . SER B 1 281 ? 20.016 24.125 19.406 1 82.38 281 SER B CA 1
ATOM 4822 C C . SER B 1 281 ? 19.344 23.125 20.328 1 82.38 281 SER B C 1
ATOM 4824 O O . SER B 1 281 ? 19.812 22.859 21.438 1 82.38 281 SER B O 1
ATOM 4826 N N . PHE B 1 282 ? 18.266 22.531 19.812 1 85.62 282 PHE B N 1
ATOM 4827 C CA . PHE B 1 282 ? 17.516 21.531 20.578 1 85.62 282 PHE B CA 1
ATOM 4828 C C . PHE B 1 282 ? 17.453 20.219 19.812 1 85.62 282 PHE B C 1
ATOM 4830 O O . PHE B 1 282 ? 16.484 19.953 19.094 1 85.62 282 PHE B O 1
ATOM 4837 N N . PRO B 1 283 ? 18.344 19.312 20.094 1 81.25 283 PRO B N 1
ATOM 4838 C CA . PRO B 1 283 ? 18.5 18.109 19.281 1 81.25 283 PRO B CA 1
ATOM 4839 C C . PRO B 1 283 ? 17.312 17.156 19.391 1 81.25 283 PRO B C 1
ATOM 4841 O O . PRO B 1 283 ? 17 16.438 18.438 1 81.25 283 PRO B O 1
ATOM 4844 N N . TYR B 1 284 ? 16.625 17.203 20.531 1 86.75 284 TYR B N 1
ATOM 4845 C CA . TYR B 1 284 ? 15.555 16.219 20.719 1 86.75 284 TYR B CA 1
ATOM 4846 C C . TYR B 1 284 ? 14.211 16.797 20.281 1 86.75 284 TYR B C 1
ATOM 4848 O O . TYR B 1 284 ? 13.203 16.078 20.281 1 86.75 284 TYR B O 1
ATOM 4856 N N . LEU B 1 285 ? 14.211 18 19.906 1 83.69 285 LEU B N 1
ATOM 4857 C CA . LEU B 1 285 ? 12.969 18.656 19.516 1 83.69 285 LEU B CA 1
ATOM 4858 C C . LEU B 1 285 ? 12.352 17.953 18.312 1 83.69 285 LEU B C 1
ATOM 4860 O O . LEU B 1 285 ? 11.141 17.734 18.266 1 83.69 285 LEU B O 1
ATOM 4864 N N . GLU B 1 286 ? 13.164 17.594 17.422 1 83.19 286 GLU B N 1
ATOM 4865 C CA . GLU B 1 286 ? 12.688 16.906 16.219 1 83.19 286 GLU B CA 1
ATOM 4866 C C . GLU B 1 286 ? 12.078 15.547 16.578 1 83.19 286 GLU B C 1
ATOM 4868 O O . GLU B 1 286 ? 11.039 15.164 16.031 1 83.19 286 GLU B O 1
ATOM 4873 N N . HIS B 1 287 ? 12.633 14.898 17.469 1 85.31 287 HIS B N 1
ATOM 4874 C CA . HIS B 1 287 ? 12.125 13.609 17.922 1 85.31 287 HIS B CA 1
ATOM 4875 C C . HIS B 1 287 ? 10.773 13.758 18.609 1 85.31 287 HIS B C 1
ATOM 4877 O O . HIS B 1 287 ? 9.852 12.984 18.344 1 85.31 287 HIS B O 1
ATOM 4883 N N . GLY B 1 288 ? 10.82 14.75 19.453 1 86.12 288 GLY B N 1
ATOM 4884 C CA . GLY B 1 288 ? 9.555 15.008 20.141 1 86.12 288 GLY B CA 1
ATOM 4885 C C . GLY B 1 288 ? 8.414 15.305 19.172 1 86.12 288 GLY B C 1
ATOM 4886 O O . GLY B 1 288 ? 7.305 14.805 19.359 1 86.12 288 GLY B O 1
ATOM 4887 N N . ALA B 1 289 ? 8.727 16.047 18.203 1 84.62 289 ALA B N 1
ATOM 4888 C CA . ALA B 1 289 ? 7.723 16.422 17.203 1 84.62 289 ALA B CA 1
ATOM 4889 C C . ALA B 1 289 ? 7.234 15.195 16.438 1 84.62 289 ALA B C 1
ATOM 4891 O O . ALA B 1 289 ? 6.031 15.047 16.203 1 84.62 289 ALA B O 1
ATOM 4892 N N . HIS B 1 290 ? 8.086 14.328 16.062 1 87.62 290 HIS B N 1
ATOM 4893 C CA . HIS B 1 290 ? 7.699 13.148 15.297 1 87.62 290 HIS B CA 1
ATOM 4894 C C . HIS B 1 290 ? 6.922 12.156 16.156 1 87.62 290 HIS B C 1
ATOM 4896 O O . HIS B 1 290 ? 6.027 11.469 15.664 1 87.62 290 HIS B O 1
ATOM 4902 N N . TYR B 1 291 ? 7.266 12.078 17.406 1 89.88 291 TYR B N 1
ATOM 4903 C CA . TYR B 1 291 ? 6.488 11.227 18.297 1 89.88 291 TYR B CA 1
ATOM 4904 C C . TYR B 1 291 ? 5.074 11.773 18.469 1 89.88 291 TYR B C 1
ATOM 4906 O O . TYR B 1 291 ? 4.121 11.008 18.594 1 89.88 291 TYR B O 1
ATOM 4914 N N . ALA B 1 292 ? 5.074 13.031 18.516 1 87.44 292 ALA B N 1
ATOM 4915 C CA . ALA B 1 292 ? 3.752 13.656 18.578 1 87.44 292 ALA B CA 1
ATOM 4916 C C . ALA B 1 292 ? 2.934 13.312 17.328 1 87.44 292 ALA B C 1
ATOM 4918 O O . ALA B 1 292 ? 1.733 13.047 17.422 1 87.44 292 ALA B O 1
ATOM 4919 N N . ILE B 1 293 ? 3.51 13.305 16.203 1 87.69 293 ILE B N 1
ATOM 4920 C CA . ILE B 1 293 ? 2.867 12.938 14.938 1 87.69 293 ILE B CA 1
ATOM 4921 C C . ILE B 1 293 ? 2.391 11.492 15.008 1 87.69 293 ILE B C 1
ATOM 4923 O O . ILE B 1 293 ? 1.271 11.18 14.594 1 87.69 293 ILE B O 1
ATOM 4927 N N . GLY B 1 294 ? 3.303 10.656 15.5 1 91.38 294 GLY B N 1
ATOM 4928 C CA . GLY B 1 294 ? 2.916 9.266 15.672 1 91.38 294 GLY B CA 1
ATOM 4929 C C . GLY B 1 294 ? 1.706 9.094 16.578 1 91.38 294 GLY B C 1
ATOM 4930 O O . GLY B 1 294 ? 0.805 8.312 16.266 1 91.38 294 GLY B O 1
ATOM 4931 N N . PHE B 1 295 ? 1.719 9.797 17.656 1 91 295 PHE B N 1
ATOM 4932 C CA . PHE B 1 295 ? 0.59 9.766 18.578 1 91 295 PHE B CA 1
ATOM 4933 C C . PHE B 1 295 ? -0.682 10.25 17.891 1 91 295 PHE B C 1
ATOM 4935 O O . PHE B 1 295 ? -1.742 9.641 18.031 1 91 295 PHE B O 1
ATOM 4942 N N . LEU B 1 296 ? -0.58 11.297 17.203 1 88 296 LEU B N 1
ATOM 4943 C CA . LEU B 1 296 ? -1.73 11.859 16.5 1 88 296 LEU B CA 1
ATOM 4944 C C . LEU B 1 296 ? -2.277 10.867 15.477 1 88 296 LEU B C 1
ATOM 4946 O O . LEU B 1 296 ? -3.494 10.734 15.328 1 88 296 LEU B O 1
ATOM 4950 N N . ALA B 1 297 ? -1.42 10.242 14.734 1 91.94 297 ALA B N 1
ATOM 4951 C CA . ALA B 1 297 ? -1.851 9.227 13.781 1 91.94 297 ALA B CA 1
ATOM 4952 C C . ALA B 1 297 ? -2.67 8.141 14.469 1 91.94 297 ALA B C 1
ATOM 4954 O O . ALA B 1 297 ? -3.732 7.75 13.984 1 91.94 297 ALA B O 1
ATOM 4955 N N . CYS B 1 298 ? -2.213 7.672 15.602 1 93.81 298 CYS B N 1
ATOM 4956 C CA . CYS B 1 298 ? -2.928 6.66 16.359 1 93.81 298 CYS B CA 1
ATOM 4957 C C . CYS B 1 298 ? -4.293 7.172 16.812 1 93.81 298 CYS B C 1
ATOM 4959 O O . CYS B 1 298 ? -5.289 6.453 16.734 1 93.81 298 CYS B O 1
ATOM 4961 N N . VAL B 1 299 ? -4.27 8.359 17.281 1 89.5 299 VAL B N 1
ATOM 4962 C CA . VAL B 1 299 ? -5.512 8.969 17.75 1 89.5 299 VAL B CA 1
ATOM 4963 C C . VAL B 1 299 ? -6.52 9.039 16.594 1 89.5 299 VAL B C 1
ATOM 4965 O O . VAL B 1 299 ? -7.707 8.781 16.781 1 89.5 299 VAL B O 1
ATOM 4968 N N . MET B 1 300 ? -6.062 9.398 15.438 1 89.44 300 MET B N 1
ATOM 4969 C CA . MET B 1 300 ? -6.938 9.484 14.273 1 89.44 300 MET B CA 1
ATOM 4970 C C . MET B 1 300 ? -7.574 8.133 13.969 1 89.44 300 MET B C 1
ATOM 4972 O O . MET B 1 300 ? -8.766 8.055 13.656 1 89.44 300 MET B O 1
ATOM 4976 N N . PHE B 1 301 ? -6.828 7.066 14.125 1 93.19 301 PHE B N 1
ATOM 4977 C CA . PHE B 1 301 ? -7.375 5.734 13.883 1 93.19 301 PHE B CA 1
ATOM 4978 C C . PHE B 1 301 ? -8.383 5.359 14.969 1 93.19 301 PHE B C 1
ATOM 4980 O O . PHE B 1 301 ? -9.422 4.77 14.672 1 93.19 301 PHE B O 1
ATOM 4987 N N . ILE B 1 302 ? -8.078 5.727 16.188 1 92.31 302 ILE B N 1
ATOM 4988 C CA . ILE B 1 302 ? -8.945 5.395 17.297 1 92.31 302 ILE B CA 1
ATOM 4989 C C . ILE B 1 302 ? -10.258 6.176 17.188 1 92.31 302 ILE B C 1
ATOM 4991 O O . ILE B 1 302 ? -11.32 5.66 17.531 1 92.31 302 ILE B O 1
ATOM 4995 N N . LYS B 1 303 ? -10.211 7.371 16.672 1 87.69 303 LYS B N 1
ATOM 4996 C CA . LYS B 1 303 ? -11.375 8.25 16.547 1 87.69 303 LYS B CA 1
ATOM 4997 C C . LYS B 1 303 ? -12.414 7.648 15.602 1 87.69 303 LYS B C 1
ATOM 4999 O O . LYS B 1 303 ? -13.586 8.031 15.633 1 87.69 303 LYS B O 1
ATOM 5004 N N . MET B 1 304 ? -12.047 6.742 14.781 1 87 304 MET B N 1
ATOM 5005 C CA . MET B 1 304 ? -12.977 6.07 13.875 1 87 304 MET B CA 1
ATOM 5006 C C . MET B 1 304 ? -13.945 5.184 14.648 1 87 304 MET B C 1
ATOM 5008 O O . MET B 1 304 ? -15.062 4.926 14.188 1 87 304 MET B O 1
ATOM 5012 N N . PHE B 1 305 ? -13.484 4.789 15.836 1 88.75 305 PHE B N 1
ATOM 5013 C CA . PHE B 1 305 ? -14.281 3.814 16.578 1 88.75 305 PHE B CA 1
ATOM 5014 C C . PHE B 1 305 ? -14.766 4.406 17.891 1 88.75 305 PHE B C 1
ATOM 5016 O O . PHE B 1 305 ? -15.781 3.973 18.438 1 88.75 305 PHE B O 1
ATOM 5023 N N . HIS B 1 306 ? -13.945 5.293 18.438 1 86.62 306 HIS B N 1
ATOM 5024 C CA . HIS B 1 306 ? -14.25 5.879 19.734 1 86.62 306 HIS B CA 1
ATOM 5025 C C . HIS B 1 306 ? -14.109 7.398 19.703 1 86.62 306 HIS B C 1
ATOM 5027 O O . HIS B 1 306 ? -13.375 7.938 18.875 1 86.62 306 HIS B O 1
ATOM 5033 N N . HIS B 1 307 ? -14.844 7.953 20.578 1 83.12 307 HIS B N 1
ATOM 5034 C CA . HIS B 1 307 ? -14.68 9.391 20.734 1 83.12 307 HIS B CA 1
ATOM 5035 C C . HIS B 1 307 ? -13.43 9.727 21.547 1 83.12 307 HIS B C 1
ATOM 5037 O O . HIS B 1 307 ? -13.203 9.141 22.609 1 83.12 307 HIS B O 1
ATOM 5043 N N . VAL B 1 308 ? -12.547 10.477 21 1 83.69 308 VAL B N 1
ATOM 5044 C CA . VAL B 1 308 ? -11.367 10.977 21.688 1 83.69 308 VAL B CA 1
ATOM 5045 C C . VAL B 1 308 ? -11.453 12.492 21.828 1 83.69 308 VAL B C 1
ATOM 5047 O O . VAL B 1 308 ? -11.469 13.219 20.828 1 83.69 308 VAL B O 1
ATOM 5050 N N . PRO B 1 309 ? -11.438 12.906 23.078 1 82.12 309 PRO B N 1
ATOM 5051 C CA . PRO B 1 309 ? -11.477 14.359 23.281 1 82.12 309 PRO B CA 1
ATOM 5052 C C . PRO B 1 309 ? -10.242 15.062 22.719 1 82.12 309 PRO B C 1
ATOM 5054 O O . PRO B 1 309 ? -9.133 14.539 22.812 1 82.12 309 PRO B O 1
ATOM 5057 N N . GLU B 1 310 ? -10.422 16.234 22.125 1 78.25 310 GLU B N 1
ATOM 5058 C CA . GLU B 1 310 ? -9.344 17 21.516 1 78.25 310 GLU B CA 1
ATOM 5059 C C . GLU B 1 310 ? -8.328 17.453 22.562 1 78.25 310 GLU B C 1
ATOM 5061 O O . GLU B 1 310 ? -7.145 17.609 22.25 1 78.25 310 GLU B O 1
ATOM 5066 N N . ALA B 1 311 ? -8.82 17.578 23.781 1 79.75 311 ALA B N 1
ATOM 5067 C CA . ALA B 1 311 ? -7.934 18 24.859 1 79.75 311 ALA B CA 1
ATOM 5068 C C . ALA B 1 311 ? -6.801 17 25.062 1 79.75 311 ALA B C 1
ATOM 5070 O O . ALA B 1 311 ? -5.676 17.375 25.391 1 79.75 311 ALA B O 1
ATOM 5071 N N . ILE B 1 312 ? -7.125 15.773 24.828 1 82.75 312 ILE B N 1
ATOM 5072 C CA . ILE B 1 312 ? -6.117 14.734 25 1 82.75 312 ILE B CA 1
ATOM 5073 C C . ILE B 1 312 ? -5.062 14.852 23.906 1 82.75 312 ILE B C 1
ATOM 5075 O O . ILE B 1 312 ? -3.861 14.828 24.188 1 82.75 312 ILE B O 1
ATOM 5079 N N . THR B 1 313 ? -5.512 15.008 22.703 1 81.88 313 THR B N 1
ATOM 5080 C CA . THR B 1 313 ? -4.59 15.102 21.578 1 81.88 313 THR B CA 1
ATOM 5081 C C . THR B 1 313 ? -3.674 16.312 21.734 1 81.88 313 THR B C 1
ATOM 5083 O O . THR B 1 313 ? -2.459 16.203 21.562 1 81.88 313 THR B O 1
ATOM 5086 N N . GLY B 1 314 ? -4.25 17.453 22.109 1 80.94 314 GLY B N 1
ATOM 5087 C CA . GLY B 1 314 ? -3.459 18.656 22.297 1 80.94 314 GLY B CA 1
ATOM 5088 C C . GLY B 1 314 ? -2.486 18.562 23.453 1 80.94 314 GLY B C 1
ATOM 5089 O O . GLY B 1 314 ? -1.325 18.953 23.328 1 80.94 314 GLY B O 1
ATOM 5090 N N . THR B 1 315 ? -2.916 18.016 24.516 1 86.94 315 THR B N 1
ATOM 5091 C CA . THR B 1 315 ? -2.1 17.922 25.719 1 86.94 315 THR B CA 1
ATOM 5092 C C . THR B 1 315 ? -0.914 16.984 25.516 1 86.94 315 THR B C 1
ATOM 5094 O O . THR B 1 315 ? 0.218 17.328 25.875 1 86.94 315 THR B O 1
ATOM 5097 N N . VAL B 1 316 ? -1.182 15.859 24.953 1 88.25 316 VAL B N 1
ATOM 5098 C CA . VAL B 1 316 ? -0.114 14.891 24.734 1 88.25 316 VAL B CA 1
ATOM 5099 C C . VAL B 1 316 ? 0.88 15.438 23.719 1 88.25 316 VAL B C 1
ATOM 5101 O O . VAL B 1 316 ? 2.094 15.305 23.891 1 88.25 316 VAL B O 1
ATOM 5104 N N . GLY B 1 317 ? 0.379 16.047 22.641 1 85.81 317 GLY B N 1
ATOM 5105 C CA . GLY B 1 317 ? 1.258 16.641 21.656 1 85.81 317 GLY B CA 1
ATOM 5106 C C . GLY B 1 317 ? 2.186 17.688 22.234 1 85.81 317 GLY B C 1
ATOM 5107 O O . GLY B 1 317 ? 3.404 17.609 22.062 1 85.81 317 GLY B O 1
ATOM 5108 N N . ILE B 1 318 ? 1.624 18.609 22.953 1 86.38 318 ILE B N 1
ATOM 5109 C CA . ILE B 1 318 ? 2.398 19.688 23.562 1 86.38 318 ILE B CA 1
ATOM 5110 C C . ILE B 1 318 ? 3.326 19.109 24.625 1 86.38 318 ILE B C 1
ATOM 5112 O O . ILE B 1 318 ? 4.469 19.562 24.781 1 86.38 318 ILE B O 1
ATOM 5116 N N . GLY B 1 319 ? 2.791 18.203 25.375 1 89.69 319 GLY B N 1
ATOM 5117 C CA . GLY B 1 319 ? 3.594 17.562 26.391 1 89.69 319 GLY B CA 1
ATOM 5118 C C . GLY B 1 319 ? 4.859 16.938 25.859 1 89.69 319 GLY B C 1
ATOM 5119 O O . GLY B 1 319 ? 5.938 17.094 26.438 1 89.69 319 GLY B O 1
ATOM 5120 N N . LEU B 1 320 ? 4.754 16.25 24.797 1 89.06 320 LEU B N 1
ATOM 5121 C CA . LEU B 1 320 ? 5.906 15.586 24.203 1 89.06 320 LEU B CA 1
ATOM 5122 C C . LEU B 1 320 ? 6.938 16.609 23.719 1 89.06 320 LEU B C 1
ATOM 5124 O O . LEU B 1 320 ? 8.141 16.406 23.891 1 89.06 320 LEU B O 1
ATOM 5128 N N . ILE B 1 321 ? 6.492 17.656 23.219 1 85.12 321 ILE B N 1
ATOM 5129 C CA . ILE B 1 321 ? 7.383 18.703 22.719 1 85.12 321 ILE B CA 1
ATOM 5130 C C . ILE B 1 321 ? 8.094 19.375 23.891 1 85.12 321 ILE B C 1
ATOM 5132 O O . ILE B 1 321 ? 9.305 19.609 23.844 1 85.12 321 ILE B O 1
ATOM 5136 N N . ILE B 1 322 ? 7.363 19.641 24.891 1 87.94 322 ILE B N 1
ATOM 5137 C CA . ILE B 1 322 ? 7.938 20.297 26.062 1 87.94 322 ILE B CA 1
ATOM 5138 C C . ILE B 1 322 ? 8.992 19.375 26.688 1 87.94 322 ILE B C 1
ATOM 5140 O O . ILE B 1 322 ? 10.078 19.844 27.047 1 87.94 322 ILE B O 1
ATOM 5144 N N . ILE B 1 323 ? 8.648 18.141 26.812 1 90.75 323 ILE B N 1
ATOM 5145 C CA . ILE B 1 323 ? 9.578 17.188 27.391 1 90.75 323 ILE B CA 1
ATOM 5146 C C . ILE B 1 323 ? 10.852 17.125 26.547 1 90.75 323 ILE B C 1
ATOM 5148 O O . ILE B 1 323 ? 11.961 17.078 27.094 1 90.75 323 ILE B O 1
ATOM 5152 N N . ALA B 1 324 ? 10.672 17.125 25.281 1 88.69 324 ALA B N 1
ATOM 5153 C CA . ALA B 1 324 ? 11.82 17.094 24.391 1 88.69 324 ALA B CA 1
ATOM 5154 C C . ALA B 1 324 ? 12.672 18.359 24.531 1 88.69 324 ALA B C 1
ATOM 5156 O O . ALA B 1 324 ? 13.906 18.281 24.531 1 88.69 324 ALA B O 1
ATOM 5157 N N . CYS B 1 325 ? 12.117 19.469 24.672 1 86.44 325 CYS B N 1
ATOM 5158 C CA . CYS B 1 325 ? 12.812 20.75 24.844 1 86.44 325 CYS B CA 1
ATOM 5159 C C . CYS B 1 325 ? 13.57 20.781 26.172 1 86.44 325 CYS B C 1
ATOM 5161 O O . CYS B 1 325 ? 14.734 21.188 26.203 1 86.44 325 CYS B O 1
ATOM 5163 N N . LEU B 1 326 ? 12.883 20.328 27.156 1 89.69 326 LEU B N 1
ATOM 5164 C CA . LEU B 1 326 ? 13.508 20.328 28.469 1 89.69 326 LEU B CA 1
ATOM 5165 C C . LEU B 1 326 ? 14.695 19.375 28.516 1 89.69 326 LEU B C 1
ATOM 5167 O O . LEU B 1 326 ? 15.734 19.688 29.094 1 89.69 326 LEU B O 1
ATOM 5171 N N . HIS B 1 327 ? 14.469 18.234 27.969 1 89.38 327 HIS B N 1
ATOM 5172 C CA . HIS B 1 327 ? 15.562 17.281 27.906 1 89.38 327 HIS B CA 1
ATOM 5173 C C . HIS B 1 327 ? 16.75 17.828 27.125 1 89.38 327 HIS B C 1
ATOM 5175 O O . HIS B 1 327 ? 17.906 17.625 27.5 1 89.38 327 HIS B O 1
ATOM 5181 N N . SER B 1 328 ? 16.469 18.469 26.078 1 87.69 328 SER B N 1
ATOM 5182 C CA . SER B 1 328 ? 17.531 19.078 25.281 1 87.69 328 SER B CA 1
ATOM 5183 C C . SER B 1 328 ? 18.25 20.172 26.062 1 87.69 328 SER B C 1
ATOM 5185 O O . SER B 1 328 ? 19.469 20.297 25.969 1 87.69 328 SER B O 1
ATOM 5187 N N . TYR B 1 329 ? 17.547 20.906 26.781 1 85.06 329 TYR B N 1
ATOM 5188 C CA . TYR B 1 329 ? 18.094 22 27.594 1 85.06 329 TYR B CA 1
ATOM 5189 C C . TYR B 1 329 ? 18.984 21.453 28.703 1 85.06 329 TYR B C 1
ATOM 5191 O O . TYR B 1 329 ? 20.078 21.969 28.938 1 85.06 329 TYR B O 1
ATOM 5199 N N . ILE B 1 330 ? 18.5 20.453 29.328 1 88.38 330 ILE B N 1
ATOM 5200 C CA . ILE B 1 330 ? 19.234 19.859 30.438 1 88.38 330 ILE B CA 1
ATOM 5201 C C . ILE B 1 330 ? 20.547 19.266 29.922 1 88.38 330 ILE B C 1
ATOM 5203 O O . ILE B 1 330 ? 21.594 19.422 30.547 1 88.38 330 ILE B O 1
ATOM 5207 N N . GLU B 1 331 ? 20.438 18.641 28.828 1 83 331 GLU B N 1
ATOM 5208 C CA . GLU B 1 331 ? 21.641 18.047 28.25 1 83 331 GLU B CA 1
ATOM 5209 C C . GLU B 1 331 ? 22.641 19.109 27.844 1 83 331 GLU B C 1
ATOM 5211 O O . GLU B 1 331 ? 23.859 18.922 27.969 1 83 331 GLU B O 1
ATOM 5216 N N . ARG B 1 332 ? 22.203 20.156 27.297 1 80.25 332 ARG B N 1
ATOM 5217 C CA . ARG B 1 332 ? 23.078 21.25 26.906 1 80.25 332 ARG B CA 1
ATOM 5218 C C . ARG B 1 332 ? 23.75 21.891 28.141 1 80.25 332 ARG B C 1
ATOM 5220 O O . ARG B 1 332 ? 24.922 22.266 28.078 1 80.25 332 ARG B O 1
ATOM 5227 N N . ARG B 1 333 ? 23.031 21.844 29.141 1 83.44 333 ARG B N 1
ATOM 5228 C CA . ARG B 1 333 ? 23.578 22.438 30.359 1 83.44 333 ARG B CA 1
ATOM 5229 C C . ARG B 1 333 ? 24.625 21.516 30.984 1 83.44 333 ARG B C 1
ATOM 5231 O O . ARG B 1 333 ? 25.641 21.984 31.516 1 83.44 333 ARG B O 1
ATOM 5238 N N . ILE B 1 334 ? 24.328 20.312 30.938 1 77.75 334 ILE B N 1
ATOM 5239 C CA . ILE B 1 334 ? 25.281 19.359 31.484 1 77.75 334 ILE B CA 1
ATOM 5240 C C . ILE B 1 334 ? 26.547 19.344 30.641 1 77.75 334 ILE B C 1
ATOM 5242 O O . ILE B 1 334 ? 27.656 19.266 31.188 1 77.75 334 ILE B O 1
ATOM 5246 N N . LYS B 1 335 ? 26.328 19.516 29.391 1 70 335 LYS B N 1
ATOM 5247 C CA . LYS B 1 335 ?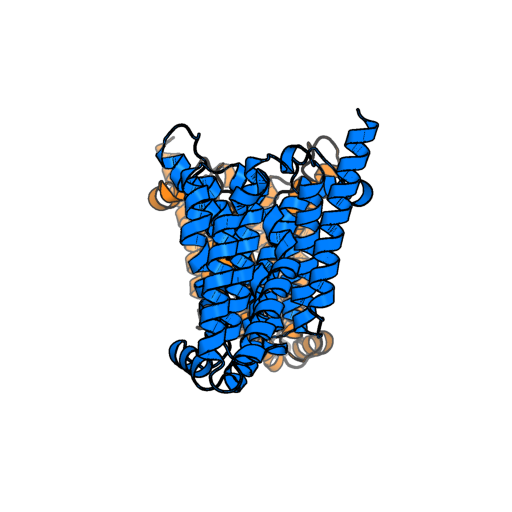 27.5 19.5 28.516 1 70 335 LYS B CA 1
ATOM 5248 C C . LYS B 1 335 ? 28.25 20.828 28.562 1 70 335 LYS B C 1
ATOM 5250 O O . LYS B 1 335 ? 29.453 20.875 28.328 1 70 335 LYS B O 1
ATOM 5255 N N . SER B 1 336 ? 27.703 21.906 28.859 1 65.19 336 SER B N 1
ATOM 5256 C CA . SER B 1 336 ? 28.375 23.188 29.031 1 65.19 336 SER B CA 1
ATOM 5257 C C . SER B 1 336 ? 29.031 23.297 30.406 1 65.19 336 SER B C 1
ATOM 5259 O O . SER B 1 336 ? 30.109 23.859 30.547 1 65.19 336 SER B O 1
#

pLDDT: mean 82.89, std 10.07, range [48.16, 95.12]

Foldseek 3Di:
DVLCVLCPVLVVLLVVLLVVQLVVVPVCSVVLSVLLQVLLVLLLLLCLLLLLQLLVLCLPADPVLLVCCQPVVLCCLLPVLLPQVLLVLLVLQDVDHSVRLNCCVQPPLPVNLVSSLSSLLLLLLQLLLLLLLVLLCVLLAPPQPDDPPCVRRVDPVSPVLSPDPCSSVVVSVVVLVVLCVVVVDVSSSVSNVNNNVLNVVLVVQLVVLVDPPPDPRSSVSNSVSSSVSSSSNSSSSCSLSSSLSCVSPSNSSSSSSSSSSNVSSSSSSSVSCSVVVVCVLQVQLNVLSSVLSNVSSVVSSVVSPDPDHSCVSSCSSVVSNVVSRVVSVVVVVVVD/DVLCVLCPVLVVLLVVLLVVQLVVVPVCSVVLSVLLQVLLVLLLLLCLLLLLQLLVLCLPADPVLLVCCQPVVLCCLLPVLLPQVLLVLLVLQDVDHSVRLVCCVQPPLPVNLVSSLSSLLLLLLQLLLLLLLVLLCVLLAPPQPDDPPCVRRVPPVSPVLSPDPCSSVVVSVVVLVVLCVVVVDVSSSVSNVNNNVLNVVLVVQLVVLVDPPPDPRSSVSNSVSSSVVSSSNSSSSCSLSSSLSCVSPSNSSSSSSSSSSNVSSSSSSSVSCSVVVVCVLQVQLNVLSSVLSNVSSVVSSVVSPDPDHSCVSSCSSVVSNVVSRVVSVVVVVVVD